Protein AF-A0A7X5Q7K9-F1 (afdb_monomer)

Structure (mmCIF, N/CA/C/O backbone):
data_AF-A0A7X5Q7K9-F1
#
_entry.id   AF-A0A7X5Q7K9-F1
#
loop_
_atom_site.group_PDB
_atom_site.id
_atom_site.type_symbol
_atom_site.label_atom_id
_atom_site.label_alt_id
_atom_site.label_comp_id
_atom_site.label_asym_id
_atom_site.label_entity_id
_atom_site.label_seq_id
_atom_site.pdbx_PDB_ins_code
_atom_site.Cartn_x
_atom_site.Cartn_y
_atom_site.Cartn_z
_atom_site.occupancy
_atom_site.B_iso_or_equiv
_atom_site.auth_seq_id
_atom_site.auth_comp_id
_atom_site.auth_asym_id
_atom_site.auth_atom_id
_atom_site.pdbx_PDB_model_num
ATOM 1 N N . MET A 1 1 ? 35.710 22.555 -27.789 1.00 25.80 1 MET A N 1
ATOM 2 C CA . MET A 1 1 ? 34.680 23.458 -28.350 1.00 25.80 1 MET A CA 1
ATOM 3 C C . MET A 1 1 ? 33.849 23.985 -27.198 1.00 25.80 1 MET A C 1
ATOM 5 O O . MET A 1 1 ? 33.603 23.224 -26.272 1.00 25.80 1 MET A O 1
ATOM 9 N N . ARG A 1 2 ? 33.522 25.283 -27.205 1.00 20.52 2 ARG A N 1
ATOM 10 C CA . ARG A 1 2 ? 32.805 25.956 -26.112 1.00 20.52 2 ARG A CA 1
ATOM 11 C C . ARG A 1 2 ? 31.387 25.389 -26.006 1.00 20.52 2 ARG A C 1
ATOM 13 O O . ARG A 1 2 ? 30.600 25.548 -26.930 1.00 20.52 2 ARG A O 1
ATOM 20 N N . SER A 1 3 ? 31.098 24.715 -24.901 1.00 22.34 3 SER A N 1
ATOM 21 C CA . SER A 1 3 ? 29.757 24.322 -24.478 1.00 22.34 3 SER A CA 1
ATOM 22 C C . SER A 1 3 ? 28.984 25.581 -24.085 1.00 22.34 3 SER A C 1
ATOM 24 O O . SER A 1 3 ? 29.291 26.198 -23.068 1.00 22.34 3 SER A O 1
ATOM 26 N N . GLY A 1 4 ? 28.039 26.004 -24.923 1.00 22.03 4 GLY A N 1
ATOM 27 C CA . GLY A 1 4 ? 27.075 27.045 -24.579 1.00 22.03 4 GLY A CA 1
ATOM 28 C C . GLY A 1 4 ? 25.860 26.403 -23.922 1.00 22.03 4 GLY A C 1
ATOM 29 O O . GLY A 1 4 ? 25.174 25.614 -24.565 1.00 22.03 4 GLY A O 1
ATOM 30 N N . VAL A 1 5 ? 25.622 26.712 -22.649 1.00 26.09 5 VAL A N 1
ATOM 31 C CA . VAL A 1 5 ? 24.365 26.408 -21.958 1.00 26.09 5 VAL A CA 1
ATOM 32 C C . VAL A 1 5 ? 23.411 27.557 -22.270 1.00 26.09 5 VAL A C 1
ATOM 34 O O . VAL A 1 5 ? 23.737 28.714 -22.007 1.00 26.09 5 VAL A O 1
ATOM 37 N N . LEU A 1 6 ? 22.267 27.252 -22.874 1.00 28.34 6 LEU A N 1
ATOM 38 C CA . LEU A 1 6 ? 21.189 28.214 -23.085 1.00 28.34 6 LEU A CA 1
ATOM 39 C C . LEU A 1 6 ? 20.244 28.078 -21.888 1.00 28.34 6 LEU A C 1
ATOM 41 O O . LEU A 1 6 ? 19.437 27.157 -21.830 1.00 28.34 6 LEU A O 1
ATOM 45 N N . ILE A 1 7 ? 20.430 28.945 -20.893 1.00 28.91 7 ILE A N 1
ATOM 46 C CA . ILE A 1 7 ? 19.565 29.034 -19.713 1.00 28.91 7 ILE A CA 1
ATOM 47 C C . ILE A 1 7 ? 18.373 29.906 -20.112 1.00 28.91 7 ILE A C 1
ATOM 49 O O . ILE A 1 7 ? 18.546 31.089 -20.404 1.00 28.91 7 ILE A O 1
ATOM 53 N N . LEU A 1 8 ? 17.177 29.323 -20.163 1.00 31.64 8 LEU A N 1
ATOM 54 C CA . LEU A 1 8 ? 15.926 30.068 -20.281 1.00 31.64 8 LEU A CA 1
ATOM 55 C C . LEU A 1 8 ? 15.214 29.979 -18.933 1.00 31.64 8 LEU A C 1
ATOM 57 O O . LEU A 1 8 ? 14.652 28.942 -18.596 1.00 31.64 8 LEU A O 1
ATOM 61 N N . GLU A 1 9 ? 15.267 31.058 -18.153 1.00 28.70 9 GLU A N 1
ATOM 62 C CA . GLU A 1 9 ? 14.490 31.169 -16.917 1.00 28.70 9 GLU A CA 1
ATOM 63 C C . GLU A 1 9 ? 12.982 31.192 -17.236 1.00 28.70 9 GLU A C 1
ATOM 65 O O . GLU A 1 9 ? 12.512 31.982 -18.061 1.00 28.70 9 GLU A O 1
ATOM 70 N N . GLU A 1 10 ? 12.205 30.351 -16.540 1.00 32.72 10 GLU A N 1
ATOM 71 C CA . GLU A 1 10 ? 10.737 30.220 -16.658 1.00 32.72 10 GLU A CA 1
ATOM 72 C C . GLU A 1 10 ? 9.987 31.556 -16.430 1.00 32.72 10 GLU A C 1
ATOM 74 O O . GLU A 1 10 ? 8.863 31.742 -16.907 1.00 32.72 10 GLU A O 1
ATOM 79 N N . SER A 1 11 ? 10.632 32.527 -15.769 1.00 32.31 11 SER A N 1
ATOM 80 C CA . SER A 1 11 ? 10.103 33.870 -15.492 1.00 32.31 11 SER A CA 1
ATOM 81 C C . SER A 1 11 ? 9.835 34.704 -16.756 1.00 32.31 11 SER A C 1
ATOM 83 O O . SER A 1 11 ? 9.013 35.622 -16.727 1.00 32.31 11 SER A O 1
ATOM 85 N N . VAL A 1 12 ? 10.477 34.376 -17.883 1.00 35.06 12 VAL A N 1
ATOM 86 C CA . VAL A 1 12 ? 10.373 35.147 -19.135 1.00 35.06 12 VAL A CA 1
ATOM 87 C C . VAL A 1 12 ? 9.159 34.726 -19.977 1.00 35.06 12 VAL A C 1
ATOM 89 O O . VAL A 1 12 ? 8.569 35.553 -20.675 1.00 35.06 12 VAL A O 1
ATOM 92 N N . ILE A 1 13 ? 8.730 33.463 -19.879 1.00 38.16 13 ILE A N 1
ATOM 93 C CA . ILE A 1 13 ? 7.643 32.902 -20.702 1.00 38.16 13 ILE A CA 1
ATOM 94 C C . ILE A 1 13 ? 6.271 33.150 -20.056 1.00 38.16 13 ILE A C 1
ATOM 96 O O . ILE A 1 13 ? 5.306 33.470 -20.750 1.00 38.16 13 ILE A O 1
ATOM 100 N N . GLN A 1 14 ? 6.174 33.089 -18.723 1.00 35.09 14 GLN A N 1
ATOM 101 C CA . GLN A 1 14 ? 4.894 33.225 -18.010 1.00 35.09 14 GLN A CA 1
ATOM 102 C C . GLN A 1 14 ? 4.360 34.667 -17.898 1.00 35.09 14 GLN A C 1
ATOM 104 O O . GLN A 1 14 ? 3.240 34.868 -17.426 1.00 35.09 14 GLN A O 1
ATOM 109 N N . HIS A 1 15 ? 5.113 35.684 -18.330 1.00 35.59 15 HIS A N 1
ATOM 110 C CA . HIS A 1 15 ? 4.711 37.097 -18.214 1.00 35.59 15 HIS A CA 1
ATOM 111 C C . HIS A 1 15 ? 4.511 37.828 -19.550 1.00 35.59 15 HIS A C 1
ATOM 113 O O . HIS A 1 15 ? 4.358 39.046 -19.559 1.00 35.59 15 HIS A O 1
ATOM 119 N N . GLY A 1 16 ? 4.448 37.108 -20.678 1.00 37.84 16 GLY A N 1
ATOM 120 C CA . GLY A 1 16 ? 4.094 37.707 -21.973 1.00 37.84 16 GLY A CA 1
ATOM 121 C C . GLY A 1 16 ? 5.090 38.760 -22.479 1.00 37.84 16 GLY A C 1
ATOM 122 O O . GLY A 1 16 ? 4.688 39.709 -23.145 1.00 37.84 16 GLY A O 1
ATOM 123 N N . LEU A 1 17 ? 6.380 38.617 -22.149 1.00 36.12 17 LEU A N 1
ATOM 124 C CA . LEU A 1 17 ? 7.429 39.596 -22.472 1.00 36.12 17 LEU A CA 1
ATOM 125 C C . LEU A 1 17 ? 8.209 39.306 -23.764 1.00 36.12 17 LEU A C 1
ATOM 127 O O . LEU A 1 17 ? 9.095 40.082 -24.116 1.00 36.12 17 LEU A O 1
ATOM 131 N N . LEU A 1 18 ? 7.891 38.235 -24.494 1.00 39.28 18 LEU A N 1
ATOM 132 C CA . LEU A 1 18 ? 8.508 37.964 -25.794 1.00 39.28 18 LEU A CA 1
ATOM 133 C C . LEU A 1 18 ? 7.525 38.296 -26.910 1.00 39.28 18 LEU A C 1
ATOM 135 O O . LEU A 1 18 ? 6.415 37.764 -26.958 1.00 39.28 18 LEU A O 1
ATOM 139 N N . SER A 1 19 ? 7.935 39.204 -27.798 1.00 45.97 19 SER A N 1
ATOM 140 C CA . SER A 1 19 ? 7.138 39.535 -28.973 1.00 45.97 19 SER A CA 1
ATOM 141 C C . SER A 1 19 ? 7.060 38.321 -29.912 1.00 45.97 19 SER A C 1
ATOM 143 O O . SER A 1 19 ? 7.962 37.475 -29.903 1.00 45.97 19 SER A O 1
ATOM 145 N N . PRO A 1 20 ? 6.012 38.215 -30.747 1.00 44.78 20 PRO A N 1
ATOM 146 C CA . PRO A 1 20 ? 5.908 37.161 -31.756 1.00 44.78 20 PRO A CA 1
ATOM 147 C C . PRO A 1 20 ? 7.150 37.063 -32.656 1.00 44.78 20 PRO A C 1
ATOM 149 O O . PRO A 1 20 ? 7.503 35.973 -33.100 1.00 44.78 20 PRO A O 1
ATOM 152 N N . GLU A 1 21 ? 7.849 38.178 -32.889 1.00 46.12 21 GLU A N 1
ATOM 153 C CA . GLU A 1 21 ? 9.116 38.201 -33.621 1.00 46.12 21 GLU A CA 1
ATOM 154 C C . GLU A 1 21 ? 10.259 37.506 -32.866 1.00 46.12 21 GLU A C 1
ATOM 156 O O . GLU A 1 21 ? 11.032 36.793 -33.495 1.00 46.12 21 GLU A O 1
ATOM 161 N N . ALA A 1 22 ? 10.345 37.634 -31.538 1.00 46.28 22 ALA A N 1
ATOM 162 C CA . ALA A 1 22 ? 11.382 36.982 -30.731 1.00 46.28 22 ALA A CA 1
ATOM 163 C C . ALA A 1 22 ? 11.172 35.461 -30.621 1.00 46.28 22 ALA A C 1
ATOM 165 O O . ALA A 1 22 ? 12.133 34.692 -30.624 1.00 46.28 22 ALA A O 1
ATOM 166 N N . VAL A 1 23 ? 9.911 35.015 -30.575 1.00 45.44 23 VAL A N 1
ATOM 167 C CA . VAL A 1 23 ? 9.565 33.584 -30.657 1.00 45.44 23 VAL A CA 1
ATOM 168 C C . VAL A 1 23 ? 9.957 33.032 -32.025 1.00 45.44 23 VAL A C 1
ATOM 170 O O . VAL A 1 23 ? 10.595 31.986 -32.108 1.00 45.44 23 VAL A O 1
ATOM 173 N N . LYS A 1 24 ? 9.661 33.779 -33.092 1.00 46.16 24 LYS A N 1
ATOM 174 C CA . LYS A 1 24 ? 10.018 33.397 -34.457 1.00 46.16 24 LYS A CA 1
ATOM 175 C C . LYS A 1 24 ? 11.533 33.385 -34.692 1.00 46.16 24 LYS A C 1
ATOM 177 O O . LYS A 1 24 ? 12.022 32.475 -35.345 1.00 46.16 24 LYS A O 1
ATOM 182 N N . GLU A 1 25 ? 12.290 34.322 -34.119 1.00 47.50 25 GLU A N 1
ATOM 183 C CA . GLU A 1 25 ? 13.761 34.308 -34.170 1.00 47.50 25 GLU A CA 1
ATOM 184 C C . GLU A 1 25 ? 14.363 33.111 -33.423 1.00 47.50 25 GLU A C 1
ATOM 186 O O . GLU A 1 25 ? 15.337 32.529 -33.898 1.00 47.50 25 GLU A O 1
ATOM 191 N N . LEU A 1 26 ? 13.782 32.703 -32.290 1.00 47.97 26 LEU A N 1
ATOM 192 C CA . LEU A 1 26 ? 14.202 31.503 -31.557 1.00 47.97 26 LEU A CA 1
ATOM 193 C C . LEU A 1 26 ? 13.870 30.215 -32.320 1.00 47.97 26 LEU A C 1
ATOM 195 O O . LEU A 1 26 ? 14.701 29.308 -32.375 1.00 47.97 26 LEU A O 1
ATOM 199 N N . GLU A 1 27 ? 12.691 30.144 -32.938 1.00 44.44 27 GLU A N 1
ATOM 200 C CA . GLU A 1 27 ? 12.295 29.029 -33.804 1.00 44.44 27 GLU A CA 1
ATOM 201 C C . GLU A 1 27 ? 13.186 28.944 -35.050 1.00 44.44 27 GLU A C 1
ATOM 203 O O . GLU A 1 27 ? 13.677 27.863 -35.378 1.00 44.44 27 GLU A O 1
ATOM 208 N N . ASP A 1 28 ? 13.472 30.074 -35.700 1.00 49.59 28 ASP A N 1
ATOM 209 C CA . ASP A 1 28 ? 14.356 30.149 -36.864 1.00 49.59 28 ASP A CA 1
ATOM 210 C C . ASP A 1 28 ? 15.814 29.832 -36.484 1.00 49.59 28 ASP A C 1
ATOM 212 O O . ASP A 1 28 ? 16.517 29.173 -37.250 1.00 49.59 28 ASP A O 1
ATOM 216 N N . PHE A 1 29 ? 16.272 30.210 -35.286 1.00 47.72 29 PHE A N 1
ATOM 217 C CA . PHE A 1 29 ? 17.597 29.854 -34.766 1.00 47.72 29 PHE A CA 1
ATOM 218 C C . PHE A 1 29 ? 17.711 28.359 -34.441 1.00 47.72 29 PHE A C 1
ATOM 220 O O . PHE A 1 29 ? 18.683 27.716 -34.839 1.00 47.72 29 PHE A O 1
ATOM 227 N N . ALA A 1 30 ? 16.704 27.772 -33.788 1.00 44.69 30 ALA A N 1
ATOM 228 C CA . ALA A 1 30 ? 16.652 26.335 -33.516 1.00 44.69 30 ALA A CA 1
ATOM 229 C C . ALA A 1 30 ? 16.581 25.515 -34.813 1.00 44.69 30 ALA A C 1
ATOM 231 O O . ALA A 1 30 ? 17.251 24.489 -34.945 1.00 44.69 30 ALA A O 1
ATOM 232 N N . LYS A 1 31 ? 15.821 26.002 -35.800 1.00 44.44 31 LYS A N 1
ATOM 233 C CA . LYS A 1 31 ? 15.713 25.396 -37.127 1.00 44.44 31 LYS A CA 1
ATOM 234 C C . LYS A 1 31 ? 17.019 25.504 -37.908 1.00 44.44 31 LYS A C 1
ATOM 236 O O . LYS A 1 31 ? 17.456 24.516 -38.481 1.00 44.44 31 LYS A O 1
ATOM 241 N N . LYS A 1 32 ? 17.710 26.643 -37.834 1.00 46.56 32 LYS A N 1
ATOM 242 C CA . LYS A 1 32 ? 19.032 26.832 -38.443 1.00 46.56 32 LYS A CA 1
ATOM 243 C C . LYS A 1 32 ? 20.100 25.928 -37.818 1.00 46.56 32 LYS A C 1
ATOM 245 O O . LYS A 1 32 ? 20.897 25.354 -38.547 1.00 46.56 32 LYS A O 1
ATOM 250 N N . ILE A 1 33 ? 20.070 25.722 -36.499 1.00 46.72 33 ILE A N 1
ATOM 251 C CA . ILE A 1 33 ? 20.931 24.735 -35.823 1.00 46.72 33 ILE A CA 1
ATOM 252 C C . ILE A 1 33 ? 20.576 23.305 -36.256 1.00 46.72 33 ILE A C 1
ATOM 254 O O . ILE A 1 33 ? 21.474 22.496 -36.461 1.00 46.72 33 ILE A O 1
ATOM 258 N N . SER A 1 34 ? 19.289 22.986 -36.416 1.00 39.88 34 SER A N 1
ATOM 259 C CA . SER A 1 34 ? 18.828 21.673 -36.889 1.00 39.88 34 SER A CA 1
ATOM 260 C C . SER A 1 34 ? 19.236 21.390 -38.341 1.00 39.88 34 SER A C 1
ATOM 262 O O . SER A 1 34 ? 19.626 20.265 -38.651 1.00 39.88 34 SER A O 1
ATOM 264 N N . ASP A 1 35 ? 19.165 22.398 -39.212 1.00 44.84 35 ASP A N 1
ATOM 265 C CA . ASP A 1 35 ? 19.492 22.297 -40.637 1.00 44.84 35 ASP A CA 1
ATOM 266 C C . ASP A 1 35 ? 21.015 22.306 -40.878 1.00 44.84 35 ASP A C 1
ATOM 268 O O . ASP A 1 35 ? 21.499 21.630 -41.780 1.00 44.84 35 ASP A O 1
ATOM 272 N N . GLU A 1 36 ? 21.804 23.002 -40.049 1.00 43.75 36 GLU A N 1
ATOM 273 C CA . GLU A 1 36 ? 23.278 22.959 -40.098 1.00 43.75 36 GLU A CA 1
ATOM 274 C C . GLU A 1 36 ? 23.863 21.695 -39.428 1.00 43.75 36 GLU A C 1
ATOM 276 O O . GLU A 1 36 ? 25.008 21.323 -39.689 1.00 43.75 36 GLU A O 1
ATOM 281 N N . ALA A 1 37 ? 23.086 20.997 -38.590 1.00 39.69 37 ALA A N 1
ATOM 282 C CA . ALA A 1 37 ? 23.498 19.773 -37.898 1.00 39.69 37 ALA A CA 1
ATOM 283 C C . ALA A 1 37 ? 23.146 18.471 -38.647 1.00 39.69 37 ALA A C 1
ATOM 285 O O . ALA A 1 37 ? 23.501 17.390 -38.172 1.00 39.69 37 ALA A O 1
ATOM 286 N N . SER A 1 38 ? 22.482 18.537 -39.809 1.00 35.94 38 SER A N 1
ATOM 287 C CA . SER A 1 38 ? 22.015 17.350 -40.545 1.00 35.94 38 SER A CA 1
ATOM 288 C C . SER A 1 38 ? 23.130 16.482 -41.151 1.00 35.94 38 SER A C 1
ATOM 290 O O . SER A 1 38 ? 22.871 15.321 -41.455 1.00 35.94 38 SER A O 1
ATOM 292 N N . ASP A 1 39 ? 24.357 17.005 -41.268 1.00 36.47 39 ASP A N 1
ATOM 293 C CA . ASP A 1 39 ? 25.535 16.283 -41.788 1.00 36.47 39 ASP A CA 1
ATOM 294 C C . ASP A 1 39 ? 26.526 15.833 -40.694 1.00 36.47 39 ASP A C 1
ATOM 296 O O . ASP A 1 39 ? 27.605 15.316 -40.992 1.00 36.47 39 ASP A O 1
ATOM 300 N N . ILE A 1 40 ? 26.179 15.986 -39.410 1.00 35.09 40 ILE A N 1
ATOM 301 C CA . ILE A 1 40 ? 26.999 15.486 -38.301 1.00 35.09 40 ILE A CA 1
ATOM 302 C C . ILE A 1 40 ? 26.373 14.194 -37.776 1.00 35.09 40 ILE A C 1
ATOM 304 O O . ILE A 1 40 ? 25.369 14.202 -37.063 1.00 35.09 40 ILE A O 1
ATOM 308 N N . GLU A 1 41 ? 27.013 13.069 -38.093 1.00 32.12 41 GLU A N 1
ATOM 309 C CA . GLU A 1 41 ? 26.834 11.770 -37.440 1.00 32.12 41 GLU A CA 1
ATOM 310 C C . GLU A 1 41 ? 27.177 11.916 -35.941 1.00 32.12 41 GLU A C 1
ATOM 312 O O . GLU A 1 41 ? 28.295 11.671 -35.496 1.00 32.12 41 GLU A O 1
ATOM 317 N N . GLY A 1 42 ? 26.248 12.471 -35.159 1.00 31.11 42 GLY A N 1
ATOM 318 C CA . GLY A 1 42 ? 26.535 12.889 -33.785 1.00 31.11 42 GLY A CA 1
ATOM 319 C C . GLY A 1 42 ? 25.700 14.042 -33.236 1.00 31.11 42 GLY A C 1
ATOM 320 O O . GLY A 1 42 ? 26.151 14.697 -32.295 1.00 31.11 42 GLY A O 1
ATOM 321 N N . VAL A 1 43 ? 24.498 14.312 -33.760 1.00 28.86 43 VAL A N 1
ATOM 322 C CA . VAL A 1 43 ? 23.570 15.248 -33.106 1.00 28.86 43 VAL A CA 1
ATOM 323 C C . VAL A 1 43 ? 23.124 14.655 -31.765 1.00 28.86 43 VAL A C 1
ATOM 325 O O . VAL A 1 43 ? 22.149 13.907 -31.677 1.00 28.86 43 VAL A O 1
ATOM 328 N N . LYS A 1 44 ? 23.856 14.994 -30.698 1.00 33.72 44 LYS A N 1
ATOM 329 C CA . LYS A 1 44 ? 23.378 14.903 -29.317 1.00 33.72 44 LYS A CA 1
ATOM 330 C C . LYS A 1 44 ? 22.127 15.771 -29.227 1.00 33.72 44 LYS A C 1
ATOM 332 O O . LYS A 1 44 ? 22.224 16.989 -29.109 1.00 33.72 44 LYS A O 1
ATOM 337 N N . ARG A 1 45 ? 20.950 15.152 -29.340 1.00 32.62 45 ARG A N 1
ATOM 338 C CA . ARG A 1 45 ? 19.686 15.808 -28.994 1.00 32.62 45 ARG A CA 1
ATOM 339 C C . ARG A 1 45 ? 19.828 16.327 -27.567 1.00 32.62 45 ARG A C 1
ATOM 341 O O . ARG A 1 45 ? 20.174 15.557 -26.675 1.00 32.62 45 ARG A O 1
ATOM 348 N N . PHE A 1 46 ? 19.642 17.631 -27.413 1.00 31.44 46 PHE A N 1
ATOM 349 C CA . PHE A 1 46 ? 19.832 18.355 -26.167 1.00 31.44 46 PHE A CA 1
ATOM 350 C C . PHE A 1 46 ? 19.091 17.668 -25.013 1.00 31.44 46 PHE A C 1
ATOM 352 O O . PHE A 1 46 ? 17.905 17.352 -25.120 1.00 31.44 46 PHE A O 1
ATOM 359 N N . GLU A 1 47 ? 19.811 17.433 -23.918 1.00 34.09 47 GLU A N 1
ATOM 360 C CA . GLU A 1 47 ? 19.235 17.093 -22.622 1.00 34.09 47 GLU A CA 1
ATOM 361 C C . GLU A 1 47 ? 18.484 18.324 -22.117 1.00 34.09 47 GLU A C 1
ATOM 363 O O . GLU A 1 47 ? 19.084 19.257 -21.590 1.00 34.09 47 GLU A O 1
ATOM 368 N N . VAL A 1 48 ? 17.167 18.353 -22.302 1.00 34.47 48 VAL A N 1
ATOM 369 C CA . VAL A 1 48 ? 16.329 19.269 -21.529 1.00 34.47 48 VAL A CA 1
ATOM 370 C C . VAL A 1 48 ? 16.126 18.606 -20.172 1.00 34.47 48 VAL A C 1
ATOM 372 O O . VAL A 1 48 ? 15.196 17.822 -19.977 1.00 34.47 48 VAL A O 1
ATOM 375 N N . ILE A 1 49 ? 17.060 18.857 -19.254 1.00 39.97 49 ILE A N 1
ATOM 376 C CA . ILE A 1 49 ? 16.819 18.643 -17.829 1.00 39.97 49 ILE A CA 1
ATOM 377 C C . ILE A 1 49 ? 15.835 19.743 -17.441 1.00 39.97 49 ILE A C 1
ATOM 379 O O . ILE A 1 49 ? 16.198 20.915 -17.382 1.00 39.97 49 ILE A O 1
ATOM 383 N N . HIS A 1 50 ? 14.562 19.388 -17.287 1.00 45.44 50 HIS A N 1
ATOM 384 C CA . HIS A 1 50 ? 13.599 20.319 -16.720 1.00 45.44 50 HIS A CA 1
ATOM 385 C C . HIS A 1 50 ? 13.954 20.508 -15.244 1.00 45.44 50 HIS A C 1
ATOM 387 O O . HIS A 1 50 ? 13.809 19.575 -14.456 1.00 45.44 50 HIS A O 1
ATOM 393 N N . GLU A 1 51 ? 14.421 21.703 -14.884 1.00 50.09 51 GLU A N 1
ATOM 394 C CA . GLU A 1 51 ? 14.579 22.154 -13.496 1.00 50.09 51 GLU A CA 1
ATOM 395 C C . GLU A 1 51 ? 13.195 22.451 -12.892 1.00 50.09 51 GLU A C 1
ATOM 397 O O . GLU A 1 51 ? 12.873 23.578 -12.531 1.00 50.09 51 GLU A O 1
ATOM 402 N N . ASP A 1 52 ? 12.327 21.438 -12.850 1.00 60.50 52 ASP A N 1
ATOM 403 C CA . ASP A 1 52 ? 11.086 21.515 -12.083 1.00 60.50 52 ASP A CA 1
ATOM 404 C C . ASP A 1 52 ? 11.423 21.282 -10.606 1.00 60.50 52 ASP A C 1
ATOM 406 O O . ASP A 1 52 ? 12.181 20.369 -10.271 1.00 60.50 52 ASP A O 1
ATOM 410 N N . GLU A 1 53 ? 10.848 22.090 -9.715 1.00 66.12 53 GLU A N 1
ATOM 411 C CA . GLU A 1 53 ? 11.018 21.953 -8.264 1.00 66.12 53 GLU A CA 1
ATOM 412 C C . GLU A 1 53 ? 10.629 20.562 -7.751 1.00 66.12 53 GLU A C 1
ATOM 414 O O . GLU A 1 53 ? 11.102 20.139 -6.701 1.00 66.12 53 GLU A O 1
ATOM 419 N N . MET A 1 54 ? 9.795 19.837 -8.498 1.00 69.94 54 MET A N 1
ATOM 420 C CA . MET A 1 54 ? 9.435 18.453 -8.225 1.00 69.94 54 MET A CA 1
ATOM 421 C C . MET A 1 54 ? 10.621 17.484 -8.286 1.00 69.94 54 MET A C 1
ATOM 423 O O . MET A 1 54 ? 10.548 16.431 -7.662 1.00 69.94 54 MET A O 1
ATOM 427 N N . TRP A 1 55 ? 11.690 17.814 -9.018 1.00 65.56 55 TRP A N 1
ATOM 428 C CA . TRP A 1 55 ? 12.906 16.998 -9.130 1.00 65.56 55 TRP A CA 1
ATOM 429 C C . TRP A 1 55 ? 14.015 17.412 -8.168 1.00 65.56 55 TRP A C 1
ATOM 431 O O . TRP A 1 55 ? 15.087 16.808 -8.185 1.00 65.56 55 TRP A O 1
ATOM 441 N N . ASP A 1 56 ? 13.771 18.432 -7.351 1.00 68.12 56 ASP A N 1
ATOM 442 C CA . ASP A 1 56 ? 14.672 18.813 -6.277 1.00 68.12 56 ASP A CA 1
ATOM 443 C C . ASP A 1 56 ? 14.489 17.827 -5.107 1.00 68.12 56 ASP A C 1
ATOM 445 O O . ASP A 1 56 ? 13.427 17.823 -4.473 1.00 68.12 56 ASP A O 1
ATOM 449 N N . PRO A 1 57 ? 15.491 16.979 -4.807 1.00 66.56 57 PRO A N 1
ATOM 450 C CA . PRO A 1 57 ? 15.404 16.005 -3.725 1.00 66.56 57 PRO A CA 1
ATOM 451 C C . PRO A 1 57 ? 15.382 16.662 -2.339 1.00 66.56 57 PRO A C 1
ATOM 453 O O . PRO A 1 57 ? 15.221 15.958 -1.355 1.00 66.56 57 PRO A O 1
ATOM 456 N N . GLU A 1 58 ? 15.543 17.982 -2.215 1.00 70.81 58 GLU A N 1
ATOM 457 C CA . GLU A 1 58 ? 15.348 18.701 -0.950 1.00 70.81 58 GLU A CA 1
ATOM 458 C C . GLU A 1 58 ? 13.921 19.256 -0.803 1.00 70.81 58 GLU A C 1
ATOM 460 O O . GLU A 1 58 ? 13.520 19.681 0.285 1.00 70.81 58 GLU A O 1
ATOM 465 N N . LYS A 1 59 ? 13.115 19.239 -1.874 1.00 75.75 59 LYS A N 1
ATOM 466 C CA . LYS A 1 59 ? 11.746 19.764 -1.864 1.00 75.75 59 LYS A CA 1
ATOM 467 C C . LYS A 1 59 ? 10.714 18.658 -1.660 1.00 75.75 59 LYS A C 1
ATOM 469 O O . LYS A 1 59 ? 10.823 17.530 -2.140 1.00 75.75 59 LYS A O 1
ATOM 474 N N . VAL A 1 60 ? 9.658 19.018 -0.934 1.00 80.81 60 VAL A N 1
ATOM 475 C CA . VAL A 1 60 ? 8.453 18.200 -0.766 1.00 80.81 60 VAL A CA 1
ATOM 476 C C . VAL A 1 60 ? 7.271 19.011 -1.266 1.00 80.81 60 VAL A C 1
ATOM 478 O O . VAL A 1 60 ? 6.913 20.035 -0.678 1.00 80.81 60 VAL A O 1
ATOM 481 N N . ILE A 1 61 ? 6.641 18.546 -2.339 1.00 83.62 61 ILE A N 1
ATOM 482 C CA . ILE A 1 61 ? 5.417 19.152 -2.861 1.00 83.62 61 ILE A CA 1
ATOM 483 C C . ILE A 1 61 ? 4.259 18.671 -1.998 1.00 83.62 61 ILE A C 1
ATOM 485 O O . ILE A 1 61 ? 4.093 17.470 -1.812 1.00 83.62 61 ILE A O 1
ATOM 489 N N . LYS A 1 62 ? 3.457 19.603 -1.474 1.00 86.25 62 LYS A N 1
ATOM 490 C CA . LYS A 1 62 ? 2.291 19.312 -0.630 1.00 86.25 62 LYS A CA 1
ATOM 491 C C . LYS A 1 62 ? 1.024 19.890 -1.247 1.00 86.25 62 LYS A C 1
ATOM 493 O O . LYS A 1 62 ? 0.997 21.060 -1.627 1.00 86.25 62 LYS A O 1
ATOM 498 N N . ARG A 1 63 ? -0.034 19.084 -1.301 1.00 86.44 63 ARG A N 1
ATOM 499 C CA . ARG A 1 63 ? -1.336 19.452 -1.859 1.00 86.44 63 ARG A CA 1
ATOM 500 C C . ARG A 1 63 ? -2.455 19.161 -0.858 1.00 86.44 63 ARG A C 1
ATOM 502 O O . ARG A 1 63 ? -2.766 17.989 -0.638 1.00 86.44 63 ARG A O 1
ATOM 509 N N . PRO A 1 64 ? -3.009 20.200 -0.206 1.00 86.38 64 PRO A N 1
ATOM 510 C CA . PRO A 1 64 ? -4.121 20.036 0.717 1.00 86.38 64 PRO A CA 1
ATOM 511 C C . PRO A 1 64 ? -5.426 19.787 -0.045 1.00 86.38 64 PRO A C 1
ATOM 513 O O . PRO A 1 64 ? -5.642 20.376 -1.100 1.00 86.38 64 PRO A O 1
ATOM 516 N N . MET A 1 65 ? -6.285 18.949 0.524 1.00 89.56 65 MET A N 1
ATOM 517 C CA . MET A 1 65 ? -7.574 18.519 -0.018 1.00 89.56 65 MET A CA 1
ATOM 518 C C . MET A 1 65 ? -8.564 18.367 1.135 1.00 89.56 65 MET A C 1
ATOM 520 O O . MET A 1 65 ? -8.170 17.973 2.235 1.00 89.56 65 MET A O 1
ATOM 524 N N . ALA A 1 66 ? -9.838 18.662 0.898 1.00 87.88 66 ALA A N 1
ATOM 525 C CA . ALA A 1 66 ? -10.882 18.536 1.909 1.00 87.88 66 ALA A CA 1
ATOM 526 C C . ALA A 1 66 ? -11.877 17.438 1.528 1.00 87.88 66 ALA A C 1
ATOM 528 O O . ALA A 1 66 ? -12.332 17.388 0.389 1.00 87.88 66 ALA A O 1
ATOM 529 N N . PHE A 1 67 ? -12.234 16.606 2.503 1.00 87.06 67 PHE A N 1
ATOM 530 C CA . PHE A 1 67 ? -13.164 15.488 2.340 1.00 87.06 67 PHE A CA 1
ATOM 531 C C . PHE A 1 67 ? -14.209 15.506 3.452 1.00 87.0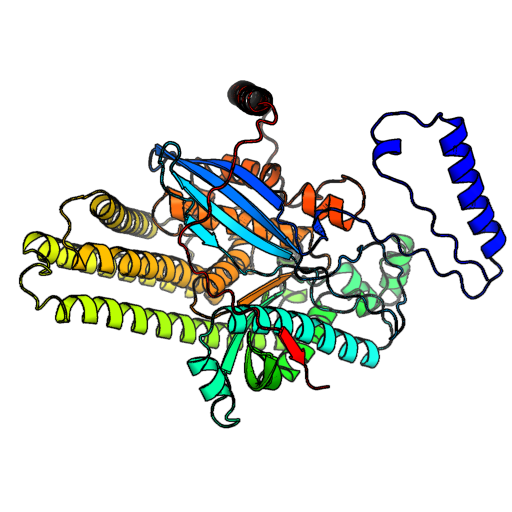6 67 PHE A C 1
ATOM 533 O O . PHE A 1 67 ? -13.955 16.049 4.532 1.00 87.06 67 PHE A O 1
ATOM 540 N N . THR A 1 68 ? -15.395 14.957 3.205 1.00 88.00 68 THR A N 1
ATOM 541 C CA . THR A 1 68 ? -16.447 14.822 4.222 1.00 88.00 68 THR A CA 1
ATOM 542 C C . THR A 1 68 ? -17.230 13.547 3.980 1.00 88.00 68 THR A C 1
ATOM 544 O O . THR A 1 68 ? -17.792 13.378 2.911 1.00 88.00 68 THR A O 1
ATOM 547 N N . SER A 1 69 ? -17.291 12.673 4.982 1.00 87.38 69 SER A N 1
ATOM 548 C CA . SER A 1 69 ? -18.097 11.454 4.897 1.00 87.38 69 SER A CA 1
ATOM 549 C C . SER A 1 69 ? -19.546 11.749 5.274 1.00 87.38 69 SER A C 1
ATOM 551 O O . SER A 1 69 ? -19.826 12.264 6.357 1.00 87.38 69 SER A O 1
ATOM 553 N N . THR A 1 70 ? -20.486 11.388 4.407 1.00 85.69 70 THR A N 1
ATOM 554 C CA . THR A 1 70 ? -21.929 11.361 4.695 1.00 85.69 70 THR A CA 1
ATOM 555 C C . THR A 1 70 ? -22.287 10.289 5.715 1.00 85.69 70 THR A C 1
ATOM 557 O O . THR A 1 70 ? -23.229 10.474 6.486 1.00 85.69 70 THR A O 1
ATOM 560 N N . GLN A 1 71 ? -21.518 9.195 5.770 1.00 84.06 71 GLN A N 1
ATOM 561 C CA . GLN A 1 71 ? -21.743 8.093 6.703 1.00 84.06 71 GLN A CA 1
ATOM 562 C C . GLN A 1 71 ? -21.472 8.518 8.150 1.00 84.06 71 GLN A C 1
ATOM 564 O O . GLN A 1 71 ? -22.261 8.208 9.045 1.00 84.06 71 GLN A O 1
ATOM 569 N N . THR A 1 72 ? -20.369 9.229 8.396 1.00 84.56 72 THR A N 1
ATOM 570 C CA . THR A 1 72 ? -19.961 9.626 9.755 1.00 84.56 72 THR A CA 1
ATOM 571 C C . THR A 1 72 ? -20.243 11.093 10.073 1.00 84.56 72 THR A C 1
ATOM 573 O O . THR A 1 72 ? -20.275 11.474 11.245 1.00 84.56 72 THR A O 1
ATOM 576 N N . GLY A 1 73 ? -20.464 11.925 9.052 1.00 85.00 73 GLY A N 1
ATOM 577 C CA . GLY A 1 73 ? -20.545 13.381 9.168 1.00 85.00 73 GLY A CA 1
ATOM 578 C C . GLY A 1 73 ? -19.199 14.047 9.473 1.00 85.00 73 GLY A C 1
ATOM 579 O O . GLY A 1 73 ? -19.167 15.244 9.763 1.00 85.00 73 GLY A O 1
ATOM 580 N N . GLU A 1 74 ? -18.094 13.294 9.467 1.00 84.69 74 GLU A N 1
ATOM 581 C CA . GLU A 1 74 ? -16.766 13.819 9.770 1.00 84.69 74 GLU A CA 1
ATOM 582 C C . GLU A 1 74 ? -16.141 14.467 8.529 1.00 84.69 74 GLU A C 1
ATOM 584 O O . GLU A 1 74 ? -16.160 13.909 7.432 1.00 84.69 74 GLU A O 1
ATOM 589 N N . SER A 1 75 ? -15.560 15.653 8.718 1.00 87.81 75 SER A N 1
ATOM 590 C CA . SER A 1 75 ? -14.776 16.350 7.697 1.00 87.81 75 SER A CA 1
ATOM 591 C C . SER A 1 75 ? -13.293 16.248 8.018 1.00 87.81 75 SER A C 1
ATOM 593 O O . SER A 1 75 ? -12.887 16.431 9.169 1.00 87.81 75 SER A O 1
ATOM 595 N N . ALA A 1 76 ? -12.468 16.033 7.000 1.00 86.50 76 ALA A N 1
ATOM 596 C CA . ALA A 1 76 ? -11.024 15.936 7.144 1.00 86.50 76 ALA A CA 1
ATOM 597 C C . ALA A 1 76 ? -10.282 16.812 6.132 1.00 86.50 76 ALA A C 1
ATOM 599 O O . ALA A 1 76 ? -10.743 17.038 5.013 1.00 86.50 76 ALA A O 1
ATOM 600 N N . LEU A 1 77 ? -9.108 17.292 6.540 1.00 88.81 77 LEU A N 1
ATOM 601 C CA . LEU A 1 77 ? -8.123 17.905 5.658 1.00 88.81 77 LEU A CA 1
ATOM 602 C C . LEU A 1 77 ? -7.003 16.892 5.425 1.00 88.81 77 LEU A C 1
ATOM 604 O O . LEU A 1 77 ? -6.229 16.602 6.340 1.00 88.81 77 LEU A O 1
ATOM 608 N N . ALA A 1 78 ? -6.913 16.378 4.204 1.00 88.44 78 ALA A N 1
ATOM 609 C CA . ALA A 1 78 ? -5.811 15.532 3.779 1.00 88.44 78 ALA A CA 1
ATOM 610 C C . ALA A 1 78 ? -4.744 16.356 3.054 1.00 88.44 78 ALA A C 1
ATOM 612 O O . ALA A 1 78 ? -5.025 17.396 2.462 1.00 88.44 78 ALA A O 1
ATOM 613 N N . VAL A 1 79 ? -3.503 15.891 3.087 1.00 89.00 79 VAL A N 1
ATOM 614 C CA . VAL A 1 79 ? -2.356 16.494 2.414 1.00 89.00 79 VAL A CA 1
ATOM 615 C C . VAL A 1 79 ? -1.636 15.393 1.652 1.00 89.00 79 VAL A C 1
ATOM 617 O O . VAL A 1 79 ? -0.978 14.542 2.247 1.00 89.00 79 VAL A O 1
ATOM 620 N N . SER A 1 80 ? -1.762 15.426 0.326 1.00 89.31 80 SER A N 1
ATOM 621 C CA . SER A 1 80 ? -0.961 14.594 -0.574 1.00 89.31 80 SER A CA 1
ATOM 622 C C . SER A 1 80 ? 0.445 15.172 -0.654 1.00 89.31 80 SER A C 1
ATOM 624 O O . SER A 1 80 ? 0.605 16.391 -0.781 1.00 89.31 80 SER A O 1
ATOM 626 N N . SER A 1 81 ? 1.460 14.315 -0.579 1.00 87.62 81 SER A N 1
ATOM 627 C CA . SER A 1 81 ? 2.855 14.716 -0.722 1.00 87.62 81 SER A CA 1
ATOM 628 C C . SER A 1 81 ? 3.580 13.942 -1.819 1.00 87.62 81 SER A C 1
ATOM 630 O O . SER A 1 81 ? 3.303 12.763 -2.073 1.00 87.62 81 SER A O 1
ATOM 632 N N . PHE A 1 82 ? 4.527 14.629 -2.459 1.00 82.62 82 PHE A N 1
ATOM 633 C CA . PHE A 1 82 ? 5.495 14.040 -3.376 1.00 82.62 82 PHE A CA 1
ATOM 634 C C . PHE A 1 82 ? 6.898 14.520 -3.044 1.00 82.62 82 PHE A C 1
ATOM 636 O O . PHE A 1 82 ? 7.115 15.711 -2.803 1.00 82.62 82 PHE A O 1
ATOM 643 N N . HIS A 1 83 ? 7.835 13.586 -3.075 1.00 80.75 83 HIS A N 1
ATOM 644 C CA . HIS A 1 83 ? 9.244 13.835 -2.835 1.00 80.75 83 HIS A CA 1
ATOM 645 C C . HIS A 1 83 ? 10.073 13.069 -3.863 1.00 80.75 83 HIS A C 1
ATOM 647 O O . HIS A 1 83 ? 9.832 11.882 -4.081 1.00 80.75 83 HIS A O 1
ATOM 653 N N . ALA A 1 84 ? 11.009 13.733 -4.535 1.00 72.62 84 ALA A N 1
ATOM 654 C CA . ALA A 1 84 ? 11.896 13.052 -5.468 1.00 72.62 84 ALA A CA 1
ATOM 655 C C . ALA A 1 84 ? 12.930 12.219 -4.704 1.00 72.62 84 ALA A C 1
ATOM 657 O O . ALA A 1 84 ? 13.659 12.739 -3.869 1.00 72.62 84 ALA A O 1
ATOM 658 N N . ALA A 1 85 ? 13.043 10.938 -5.049 1.00 62.28 85 ALA A N 1
ATOM 659 C CA . ALA A 1 85 ? 14.051 10.033 -4.493 1.00 62.28 85 ALA A CA 1
ATOM 660 C C . ALA A 1 85 ? 15.300 9.919 -5.400 1.00 62.28 85 ALA A C 1
ATOM 662 O O . ALA A 1 85 ? 16.044 8.941 -5.340 1.00 62.28 85 ALA A O 1
ATOM 663 N N . GLY A 1 86 ? 15.531 10.909 -6.273 1.00 57.09 86 GLY A N 1
ATOM 664 C CA . GLY A 1 86 ? 16.667 10.957 -7.195 1.00 57.09 86 GLY A CA 1
ATOM 665 C C . GLY A 1 86 ? 16.537 12.050 -8.266 1.00 57.09 86 GLY A C 1
ATOM 666 O O . GLY A 1 86 ? 15.494 12.699 -8.356 1.00 57.09 86 GLY A O 1
ATOM 667 N N . PRO A 1 87 ? 17.583 12.269 -9.087 1.00 47.69 87 PRO A N 1
ATOM 668 C CA . PRO A 1 87 ? 17.567 13.289 -10.132 1.00 47.69 87 PRO A CA 1
ATOM 669 C C . PRO A 1 87 ? 16.529 12.966 -11.215 1.00 47.69 87 PRO A C 1
ATOM 671 O O . PRO A 1 87 ? 16.439 11.833 -11.688 1.00 47.69 87 PRO A O 1
ATOM 674 N N . GLY A 1 88 ? 15.767 13.981 -11.625 1.00 49.81 88 GLY A N 1
ATOM 675 C CA . GLY A 1 88 ? 14.724 13.846 -12.638 1.00 49.81 88 GLY A CA 1
ATOM 676 C C . GLY A 1 88 ? 15.239 13.559 -14.044 1.00 49.81 88 GLY A C 1
ATOM 677 O O . GLY A 1 88 ? 16.222 14.139 -14.502 1.00 49.81 88 GLY A O 1
ATOM 678 N N . SER A 1 89 ? 14.525 12.702 -14.771 1.00 45.72 89 SER A N 1
ATOM 679 C CA . SER A 1 89 ? 14.732 12.438 -16.196 1.00 45.72 89 SER A CA 1
ATOM 680 C C . SER A 1 89 ? 13.422 12.634 -16.972 1.00 45.72 89 SER A C 1
ATOM 682 O O . SER A 1 89 ? 12.351 12.199 -16.565 1.00 45.72 89 SER A O 1
ATOM 684 N N . SER A 1 90 ? 13.439 13.317 -18.114 1.00 41.56 90 SER A N 1
ATOM 685 C CA . SER A 1 90 ? 12.214 13.481 -18.911 1.00 41.56 90 SER A CA 1
ATOM 686 C C . SER A 1 90 ? 11.888 12.206 -19.701 1.00 41.56 90 SER A C 1
ATOM 688 O O . SER A 1 90 ? 12.764 11.576 -20.294 1.00 41.56 90 SER A O 1
ATOM 690 N N . SER A 1 91 ? 10.602 11.860 -19.829 1.00 39.41 91 SER A N 1
ATOM 691 C CA . SER A 1 91 ? 10.163 10.806 -20.764 1.00 39.41 91 SER A CA 1
ATOM 692 C C . SER A 1 91 ? 10.371 11.178 -22.243 1.00 39.41 91 SER A C 1
ATOM 694 O O . SER A 1 91 ? 10.112 10.359 -23.119 1.00 39.41 91 SER A O 1
ATOM 696 N N . MET A 1 92 ? 10.778 12.421 -22.531 1.00 35.94 92 MET A N 1
ATOM 697 C CA . MET A 1 92 ? 11.085 12.930 -23.876 1.00 35.94 92 MET A CA 1
ATOM 698 C C . MET A 1 92 ? 12.539 12.662 -24.313 1.00 35.94 92 MET A C 1
ATOM 700 O O . MET A 1 92 ? 12.932 13.056 -25.412 1.00 35.94 92 MET A O 1
ATOM 704 N N . ILE A 1 93 ? 13.348 12.000 -23.478 1.00 40.03 93 ILE A N 1
ATOM 705 C CA . ILE A 1 93 ? 14.747 11.673 -23.794 1.00 40.03 93 ILE A CA 1
ATOM 706 C C . ILE A 1 93 ? 14.809 10.699 -24.998 1.00 40.03 93 ILE A C 1
ATOM 708 O O . ILE A 1 93 ? 13.967 9.804 -25.099 1.00 40.03 93 ILE A O 1
ATOM 712 N N . PRO A 1 94 ? 15.773 10.845 -25.933 1.00 37.44 94 PRO A N 1
ATOM 713 C CA . PRO A 1 94 ? 15.747 10.167 -27.231 1.00 37.44 94 PRO A CA 1
ATOM 714 C C . PRO A 1 94 ? 15.741 8.633 -27.169 1.00 37.44 94 PRO A C 1
ATOM 716 O O . PRO A 1 94 ? 16.447 8.024 -26.367 1.00 37.44 94 PRO A O 1
ATOM 719 N N . ARG A 1 95 ? 15.018 8.027 -28.122 1.00 37.81 95 ARG A N 1
ATOM 720 C CA . ARG A 1 95 ? 15.056 6.590 -28.440 1.00 37.81 95 ARG A CA 1
ATOM 721 C C . ARG A 1 95 ? 16.432 6.215 -29.025 1.00 37.81 95 ARG A C 1
ATOM 723 O O . ARG A 1 95 ? 16.901 6.917 -29.921 1.00 37.81 95 ARG A O 1
ATOM 730 N N . ASN A 1 96 ? 17.011 5.089 -28.590 1.00 38.84 96 ASN A N 1
ATOM 731 C CA . ASN A 1 96 ? 18.399 4.609 -28.800 1.00 38.84 96 ASN A CA 1
ATOM 732 C C . ASN A 1 96 ? 19.429 5.190 -27.811 1.00 38.84 96 ASN A C 1
ATOM 734 O O . ASN A 1 96 ? 20.303 5.979 -28.177 1.00 38.84 96 ASN A O 1
ATOM 738 N N . ARG A 1 97 ? 19.338 4.769 -26.549 1.00 51.09 97 ARG A N 1
ATOM 739 C CA . ARG A 1 97 ? 20.321 5.094 -25.509 1.00 51.09 97 ARG A CA 1
ATOM 740 C C . ARG A 1 97 ? 21.533 4.168 -25.621 1.00 51.09 97 ARG A C 1
ATOM 742 O O . ARG A 1 97 ? 21.401 3.010 -25.996 1.00 51.09 97 ARG A O 1
ATOM 749 N N . THR A 1 98 ? 22.717 4.686 -25.302 1.00 43.56 98 THR A N 1
ATOM 750 C CA . THR A 1 98 ? 23.940 3.873 -25.167 1.00 43.56 98 THR A CA 1
ATOM 751 C C . THR A 1 98 ? 24.182 3.529 -23.697 1.00 43.56 98 THR A C 1
ATOM 753 O O . THR A 1 98 ? 23.716 4.250 -22.813 1.00 43.56 98 THR A O 1
ATOM 756 N N . ARG A 1 99 ? 24.985 2.492 -23.419 1.00 44.50 99 ARG A N 1
ATOM 757 C CA . ARG A 1 99 ? 25.401 2.060 -22.065 1.00 44.50 99 ARG A CA 1
ATOM 758 C C . ARG A 1 99 ? 25.878 3.195 -21.136 1.00 44.50 99 ARG A C 1
ATOM 760 O O . ARG A 1 99 ? 25.748 3.092 -19.922 1.00 44.50 99 ARG A O 1
ATOM 767 N N . LYS A 1 100 ? 26.414 4.294 -21.684 1.00 40.09 100 LYS A N 1
ATOM 768 C CA . LYS A 1 100 ? 26.906 5.458 -20.915 1.00 40.09 100 LYS A CA 1
ATOM 769 C C . LYS A 1 100 ? 25.819 6.466 -20.504 1.00 40.09 100 LYS A C 1
ATOM 771 O O . LYS A 1 100 ? 26.127 7.380 -19.751 1.00 40.09 100 LYS A O 1
ATOM 776 N N . THR A 1 101 ? 24.590 6.324 -21.000 1.00 43.94 101 THR A N 1
ATOM 777 C CA . THR A 1 101 ? 23.496 7.313 -20.882 1.00 43.94 101 THR A CA 1
ATOM 778 C C . THR A 1 101 ? 22.203 6.730 -20.299 1.00 43.94 101 THR A C 1
ATOM 780 O O . THR A 1 101 ? 21.141 7.323 -20.463 1.00 43.94 101 THR A O 1
ATOM 783 N N . ALA A 1 102 ? 22.249 5.556 -19.660 1.00 44.81 102 ALA A N 1
ATOM 784 C CA . ALA A 1 102 ? 21.109 5.061 -18.890 1.00 44.81 102 ALA A CA 1
ATOM 785 C C . ALA A 1 102 ? 20.922 5.979 -17.667 1.00 44.81 102 ALA A C 1
ATOM 787 O O . ALA A 1 102 ? 21.720 5.937 -16.728 1.00 44.81 102 ALA A O 1
ATOM 788 N N . TYR A 1 103 ? 19.936 6.876 -17.733 1.00 50.78 103 TYR A N 1
ATOM 789 C CA . TYR A 1 103 ? 19.630 7.815 -16.652 1.00 50.78 103 TYR A CA 1
ATOM 790 C C . TYR A 1 103 ? 18.960 7.109 -15.472 1.00 50.78 103 TYR A C 1
ATOM 792 O O . TYR A 1 103 ? 18.340 6.057 -15.634 1.00 50.78 103 TYR A O 1
ATOM 800 N N . ALA A 1 104 ? 19.092 7.720 -14.290 1.00 51.06 104 ALA A N 1
ATOM 801 C CA . ALA A 1 104 ? 18.390 7.316 -13.080 1.00 51.06 104 ALA A CA 1
ATOM 802 C C . ALA A 1 104 ? 16.877 7.290 -13.331 1.00 51.06 104 ALA A C 1
ATOM 804 O O . ALA A 1 104 ? 16.336 8.167 -14.010 1.00 51.06 104 ALA A O 1
ATOM 805 N N . ALA A 1 105 ? 16.196 6.270 -12.813 1.00 52.91 105 ALA A N 1
ATOM 806 C CA . ALA A 1 105 ? 14.749 6.220 -12.917 1.00 52.91 105 ALA A CA 1
ATOM 807 C C . ALA A 1 105 ? 14.108 7.355 -12.100 1.00 52.91 105 ALA A C 1
ATOM 809 O O . ALA A 1 105 ? 14.591 7.761 -11.046 1.00 52.91 105 ALA A O 1
ATOM 810 N N . ASN A 1 106 ? 12.996 7.867 -12.622 1.00 62.38 106 ASN A N 1
ATOM 811 C CA . ASN A 1 106 ? 12.190 8.902 -11.988 1.00 62.38 106 ASN A CA 1
ATOM 812 C C . ASN A 1 106 ? 11.460 8.342 -10.772 1.00 62.38 106 ASN A C 1
ATOM 814 O O . ASN A 1 106 ? 10.330 7.860 -10.902 1.00 62.38 106 ASN A O 1
ATOM 818 N N . PHE A 1 107 ? 12.101 8.378 -9.613 1.00 70.12 107 PHE A N 1
ATOM 819 C CA . PHE A 1 107 ? 11.504 7.908 -8.376 1.00 70.12 107 PHE A CA 1
ATOM 820 C C . PHE A 1 107 ? 10.836 9.058 -7.638 1.00 70.12 107 PHE A C 1
ATOM 822 O O . PHE A 1 107 ? 11.475 10.059 -7.320 1.00 70.12 107 PHE A O 1
ATOM 829 N N . PHE A 1 108 ? 9.557 8.879 -7.332 1.00 75.25 108 PHE A N 1
ATOM 830 C CA . PHE A 1 108 ? 8.855 9.701 -6.363 1.00 75.25 108 PHE A CA 1
ATOM 831 C C . PHE A 1 108 ? 8.479 8.843 -5.174 1.00 75.25 108 PHE A C 1
ATOM 833 O O . PHE A 1 108 ? 7.907 7.770 -5.337 1.00 75.25 108 PHE A O 1
ATOM 840 N N . GLU A 1 109 ? 8.729 9.335 -3.979 1.00 82.50 109 GLU A N 1
ATOM 841 C CA . GLU A 1 109 ? 7.968 8.912 -2.822 1.00 82.50 109 GLU A CA 1
ATOM 842 C C . GLU A 1 109 ? 6.655 9.670 -2.809 1.00 82.50 109 GLU A C 1
ATOM 844 O O . GLU A 1 109 ? 6.603 10.879 -3.061 1.00 82.50 109 GLU A O 1
ATOM 849 N N . THR A 1 110 ? 5.581 8.943 -2.542 1.00 87.31 110 THR A N 1
ATOM 850 C CA . THR A 1 110 ? 4.272 9.536 -2.368 1.00 87.31 110 THR A CA 1
ATOM 851 C C . THR A 1 110 ? 3.737 9.247 -0.980 1.00 87.31 110 THR A C 1
ATOM 853 O O . THR A 1 110 ? 3.920 8.153 -0.446 1.00 87.31 110 THR A O 1
ATOM 856 N N . GLY A 1 111 ? 3.097 10.255 -0.395 1.00 89.44 111 GLY A N 1
ATOM 857 C CA . GLY A 1 111 ? 2.540 10.172 0.941 1.00 89.44 111 GLY A CA 1
ATOM 858 C C . GLY A 1 111 ? 1.161 10.799 1.044 1.00 89.44 111 GLY A C 1
ATOM 859 O O . GLY A 1 111 ? 0.692 11.517 0.150 1.00 89.44 111 GLY A O 1
ATOM 860 N N . LEU A 1 112 ? 0.512 10.492 2.160 1.00 91.12 112 LEU A N 1
ATOM 861 C CA . LEU A 1 112 ? -0.769 11.046 2.560 1.00 91.12 112 LEU A CA 1
ATOM 862 C C . LEU A 1 112 ? -0.767 11.241 4.072 1.00 91.12 112 LEU A C 1
ATOM 864 O O . LEU A 1 112 ? -0.621 10.282 4.830 1.00 91.12 112 LEU A O 1
ATOM 868 N N . ALA A 1 113 ? -0.978 12.480 4.499 1.00 91.06 113 ALA A N 1
ATOM 869 C CA . ALA A 1 113 ? -1.271 12.802 5.888 1.00 91.06 113 ALA A CA 1
ATOM 870 C C . ALA A 1 113 ? -2.678 13.389 5.995 1.00 91.06 113 ALA A C 1
ATOM 872 O O . ALA A 1 113 ? -3.110 14.104 5.094 1.00 91.06 113 ALA A O 1
ATOM 873 N N . ILE A 1 114 ? -3.397 13.112 7.076 1.00 89.31 114 ILE A N 1
ATOM 874 C CA . ILE A 1 114 ? -4.777 13.559 7.261 1.00 89.31 114 ILE A CA 1
ATOM 875 C C . ILE A 1 114 ? -5.012 14.041 8.688 1.00 89.31 114 ILE A C 1
ATOM 877 O O . ILE A 1 114 ? -4.403 13.550 9.633 1.00 89.31 114 ILE A O 1
ATOM 881 N N . LYS A 1 115 ? -5.922 14.994 8.863 1.00 87.75 115 LYS A N 1
ATOM 882 C CA . LYS A 1 115 ? -6.475 15.333 10.177 1.00 87.75 115 LYS A CA 1
ATOM 883 C C . LYS A 1 115 ? -7.942 15.690 10.086 1.00 87.75 115 LYS A C 1
ATOM 885 O O . LYS A 1 115 ? -8.398 16.198 9.061 1.00 87.75 115 LYS A O 1
ATOM 890 N N . VAL A 1 116 ? -8.659 15.506 11.187 1.00 82.50 116 VAL A N 1
ATOM 891 C CA . VAL A 1 116 ? -10.037 15.982 11.318 1.00 82.50 116 VAL A CA 1
ATOM 892 C C . VAL A 1 116 ? -10.056 17.512 11.265 1.00 82.50 116 VAL A C 1
ATOM 894 O O . VAL A 1 116 ? -9.239 18.197 11.890 1.00 82.50 116 VAL A O 1
ATOM 897 N N . ALA A 1 117 ? -10.991 18.069 10.501 1.00 77.06 117 ALA A N 1
ATOM 898 C CA . ALA A 1 117 ? -11.147 19.508 10.366 1.00 77.06 117 ALA A CA 1
ATOM 899 C C . ALA A 1 117 ? -11.506 20.144 11.721 1.00 77.06 117 ALA A C 1
ATOM 901 O O . ALA A 1 117 ? -12.394 19.683 12.434 1.00 77.06 117 ALA A O 1
ATOM 902 N N . GLY A 1 118 ? -10.814 21.230 12.075 1.00 66.44 118 GLY A N 1
ATOM 903 C CA . GLY A 1 118 ? -11.055 21.963 13.321 1.00 66.44 118 GLY A CA 1
ATOM 904 C C . GLY A 1 118 ? -10.402 21.369 14.574 1.00 66.44 118 GLY A C 1
ATOM 905 O O . GLY A 1 118 ? -10.537 21.966 15.639 1.00 66.44 118 GLY A O 1
ATOM 906 N N . GLN A 1 119 ? -9.672 20.254 14.467 1.00 74.12 119 GLN A N 1
ATOM 907 C CA . GLN A 1 119 ? -8.828 19.755 15.556 1.00 74.12 119 GLN A CA 1
ATOM 908 C C . GLN A 1 119 ? -7.429 20.388 15.513 1.00 74.12 119 GLN A C 1
ATOM 910 O O . GLN A 1 119 ? -6.875 20.647 14.439 1.00 74.12 119 GLN A O 1
ATOM 915 N N . GLU A 1 120 ? -6.866 20.646 16.698 1.00 69.44 120 GLU A N 1
ATOM 916 C CA . GLU A 1 120 ? -5.499 21.168 16.863 1.00 69.44 120 GLU A CA 1
ATOM 917 C C . GLU A 1 120 ? -4.421 20.084 16.709 1.00 69.44 120 GLU A C 1
ATOM 919 O O . GLU A 1 120 ? -3.240 20.412 16.649 1.00 69.44 120 GLU A O 1
ATOM 924 N N . GLU A 1 121 ? -4.813 18.810 16.625 1.00 75.06 121 GLU A N 1
ATOM 925 C CA . GLU A 1 121 ? -3.884 17.690 16.474 1.00 75.06 121 GLU A CA 1
ATOM 926 C C . GLU A 1 121 ? -3.081 17.777 15.163 1.00 75.06 121 GLU A C 1
ATOM 928 O O . GLU A 1 121 ? -3.550 18.275 14.127 1.00 75.06 121 GLU A O 1
ATOM 933 N N . GLU A 1 122 ? -1.838 17.295 15.228 1.00 76.25 122 GLU A N 1
ATOM 934 C CA . GLU A 1 122 ? -0.973 17.174 14.058 1.00 76.25 122 GLU A CA 1
ATOM 935 C C . GLU A 1 122 ? -1.562 16.164 13.058 1.00 76.25 122 GLU A C 1
ATOM 937 O O . GLU A 1 122 ? -2.179 15.180 13.472 1.00 76.25 122 GLU A O 1
ATOM 942 N N . PRO A 1 123 ? -1.380 16.375 11.741 1.00 81.31 123 PRO A N 1
ATOM 943 C CA . PRO A 1 123 ? -1.791 15.407 10.734 1.00 81.31 123 PRO A CA 1
ATOM 944 C C . PRO A 1 123 ? -1.215 14.015 11.000 1.00 81.31 123 PRO A C 1
ATOM 946 O O . PRO A 1 123 ? -0.001 13.843 11.103 1.00 81.31 123 PRO A O 1
ATOM 949 N N . GLN A 1 124 ? -2.091 13.016 11.051 1.00 84.69 124 GLN A N 1
ATOM 950 C CA . GLN A 1 124 ? -1.713 11.614 11.074 1.00 84.69 124 GLN A CA 1
ATOM 951 C C . GLN A 1 124 ? -1.208 11.214 9.686 1.00 84.69 124 GLN A C 1
ATOM 953 O O . GLN A 1 124 ? -1.934 11.323 8.697 1.00 84.69 124 GLN A O 1
ATOM 958 N N . GLU A 1 125 ? 0.023 10.719 9.601 1.00 86.88 125 GLU A N 1
ATOM 959 C CA . GLU A 1 125 ? 0.526 10.085 8.385 1.00 86.88 125 GLU A CA 1
ATOM 960 C C . GLU A 1 125 ? -0.174 8.731 8.193 1.00 86.88 125 GLU A C 1
ATOM 962 O O . GLU A 1 125 ? -0.053 7.834 9.027 1.00 86.88 125 GLU A O 1
ATOM 967 N N . LEU A 1 126 ? -0.947 8.599 7.112 1.00 84.38 126 LEU A N 1
ATOM 968 C CA . LEU A 1 126 ? -1.602 7.342 6.730 1.00 84.38 126 LEU A CA 1
ATOM 969 C C . LEU A 1 126 ? -0.731 6.505 5.794 1.00 84.38 126 LEU A C 1
ATOM 971 O O . LEU A 1 126 ? -0.883 5.290 5.718 1.00 84.38 126 LEU A O 1
ATOM 975 N N . MET A 1 127 ? 0.145 7.170 5.044 1.00 86.56 127 MET A N 1
ATOM 976 C CA . MET A 1 127 ? 1.052 6.548 4.094 1.00 86.56 127 MET A CA 1
ATOM 977 C C . MET A 1 127 ? 2.301 7.407 3.942 1.00 86.56 127 MET A C 1
ATOM 979 O O . MET A 1 127 ? 2.200 8.585 3.596 1.00 86.56 127 MET A O 1
ATOM 983 N N . GLY A 1 128 ? 3.456 6.774 4.123 1.00 76.31 128 GLY A N 1
ATOM 984 C CA . GLY A 1 128 ? 4.781 7.332 3.880 1.00 76.31 128 GLY A CA 1
ATOM 985 C C . GLY A 1 128 ? 5.714 6.253 3.336 1.00 76.31 128 GLY A C 1
ATOM 986 O O . GLY A 1 128 ? 5.496 5.064 3.567 1.00 76.31 128 GLY A O 1
ATOM 987 N N . GLY A 1 129 ? 6.736 6.647 2.575 1.00 72.19 129 GLY A N 1
ATOM 988 C CA . GLY A 1 129 ? 7.741 5.713 2.048 1.00 72.19 129 GLY A CA 1
ATOM 989 C C . GLY A 1 129 ? 7.253 4.764 0.943 1.00 72.19 129 GLY A C 1
ATOM 990 O O . GLY A 1 129 ? 7.931 3.783 0.641 1.00 72.19 129 GLY A O 1
ATOM 991 N N . VAL A 1 130 ? 6.100 5.032 0.314 1.00 86.38 130 VAL A N 1
ATOM 992 C CA . VAL A 1 130 ? 5.668 4.295 -0.883 1.00 86.38 130 VAL A CA 1
ATOM 993 C C . VAL A 1 130 ? 6.315 4.928 -2.109 1.00 86.38 130 VAL A C 1
ATOM 995 O O . VAL A 1 130 ? 6.032 6.072 -2.466 1.00 86.38 130 VAL A O 1
ATOM 998 N N . THR A 1 131 ? 7.183 4.175 -2.780 1.00 84.94 131 THR A N 1
ATOM 999 C CA . THR A 1 131 ? 7.862 4.637 -3.991 1.00 84.94 131 THR A CA 1
ATOM 1000 C C . THR A 1 131 ? 7.005 4.365 -5.223 1.00 84.94 131 THR A C 1
ATOM 1002 O O . THR A 1 131 ? 6.489 3.267 -5.426 1.00 84.94 131 THR A O 1
ATOM 1005 N N . ARG A 1 132 ? 6.917 5.341 -6.116 1.00 85.00 132 ARG A N 1
ATOM 1006 C CA . ARG A 1 132 ? 6.321 5.203 -7.439 1.00 85.00 132 ARG A CA 1
ATOM 1007 C C . ARG A 1 132 ? 7.277 5.679 -8.518 1.00 85.00 132 ARG A C 1
ATOM 1009 O O . ARG A 1 132 ? 8.016 6.643 -8.330 1.00 85.00 132 ARG A O 1
ATOM 1016 N N . SER A 1 133 ? 7.239 5.034 -9.676 1.00 74.44 133 SER A N 1
ATOM 1017 C CA . SER A 1 133 ? 8.043 5.457 -10.826 1.00 74.44 133 SER A CA 1
ATOM 1018 C C . SER A 1 133 ? 7.486 4.949 -12.150 1.00 74.44 133 SER A C 1
ATOM 1020 O O . SER A 1 133 ? 6.490 4.217 -12.205 1.00 74.44 133 SER A O 1
ATOM 1022 N N . ALA A 1 134 ? 8.156 5.322 -13.243 1.00 70.25 134 ALA A N 1
ATOM 1023 C CA . ALA A 1 134 ? 8.175 4.464 -14.421 1.00 70.25 134 ALA A CA 1
ATOM 1024 C C . ALA A 1 134 ? 8.764 3.107 -14.022 1.00 70.25 134 ALA A C 1
ATOM 1026 O O . ALA A 1 134 ? 9.690 3.060 -13.211 1.00 70.25 134 ALA A O 1
ATOM 1027 N N . ILE A 1 135 ? 8.217 2.010 -14.542 1.00 67.50 135 ILE A N 1
ATOM 1028 C CA . ILE A 1 135 ? 8.740 0.676 -14.247 1.00 67.50 135 ILE A CA 1
ATOM 1029 C C . ILE A 1 135 ? 10.255 0.642 -14.502 1.00 67.50 135 ILE A C 1
ATOM 1031 O O . ILE A 1 135 ? 10.739 1.264 -15.447 1.00 67.50 135 ILE A O 1
ATOM 1035 N N . THR A 1 136 ? 10.985 -0.075 -13.651 1.00 67.81 136 THR A N 1
ATOM 1036 C CA . THR A 1 136 ? 12.446 -0.245 -13.656 1.00 67.81 136 THR A CA 1
ATOM 1037 C C . THR A 1 136 ? 12.943 -1.104 -14.825 1.00 67.81 136 THR A C 1
ATOM 1039 O O . THR A 1 136 ? 13.708 -2.048 -14.649 1.00 67.81 136 THR A O 1
ATOM 1042 N N . VAL A 1 137 ? 12.487 -0.792 -16.039 1.00 67.62 137 VAL A N 1
ATOM 1043 C CA . VAL A 1 137 ? 12.879 -1.473 -17.272 1.00 67.62 137 VAL A CA 1
ATOM 1044 C C . VAL A 1 137 ? 13.381 -0.451 -18.280 1.00 67.62 137 VAL A C 1
ATOM 1046 O O . VAL A 1 137 ? 12.742 0.576 -18.502 1.00 67.62 137 VAL A O 1
ATOM 1049 N N . GLU A 1 138 ? 14.517 -0.737 -18.907 1.00 67.50 138 GLU A N 1
ATOM 1050 C CA . GLU A 1 138 ? 15.105 0.112 -19.931 1.00 67.50 138 GLU A CA 1
ATOM 1051 C C . GLU A 1 138 ? 14.318 0.012 -21.240 1.00 67.50 138 GLU A C 1
ATOM 1053 O O . GLU A 1 138 ? 14.132 -1.059 -21.830 1.00 67.50 138 GLU A O 1
ATOM 1058 N N . PHE A 1 139 ? 13.878 1.174 -21.717 1.00 63.38 139 PHE A N 1
ATOM 1059 C CA . PHE A 1 139 ? 13.180 1.318 -22.986 1.00 63.38 139 PHE A CA 1
ATOM 1060 C C . PHE A 1 139 ? 14.169 1.645 -24.105 1.00 63.38 139 PHE A C 1
ATOM 1062 O O . PHE A 1 139 ? 15.201 2.269 -23.889 1.00 63.38 139 PHE A O 1
ATOM 1069 N N . ASP A 1 140 ? 13.830 1.252 -25.332 1.00 57.47 140 ASP A N 1
ATOM 1070 C CA . ASP A 1 140 ? 14.537 1.642 -26.563 1.00 57.47 140 ASP A CA 1
ATOM 1071 C C . ASP A 1 140 ? 15.971 1.109 -26.758 1.00 57.47 140 ASP A C 1
ATOM 1073 O O . ASP A 1 140 ? 16.531 1.288 -27.843 1.00 57.47 140 ASP A O 1
ATOM 1077 N N . GLN A 1 141 ? 16.554 0.405 -25.786 1.00 64.75 141 GLN A N 1
ATOM 1078 C CA . GLN A 1 141 ? 17.779 -0.367 -25.992 1.00 64.75 141 GLN A CA 1
ATOM 1079 C C . GLN A 1 141 ? 17.457 -1.641 -26.790 1.00 64.75 141 GLN A C 1
ATOM 1081 O O . GLN A 1 141 ? 16.586 -2.433 -26.426 1.00 64.75 141 GLN A O 1
ATOM 1086 N N . LYS A 1 142 ? 18.129 -1.829 -27.928 1.00 66.00 142 LYS A N 1
ATOM 1087 C CA . LYS A 1 142 ? 17.856 -2.939 -28.856 1.00 66.00 142 LYS A CA 1
ATOM 1088 C C . LYS A 1 142 ? 18.575 -4.214 -28.445 1.00 66.00 142 LYS A C 1
ATOM 1090 O O . LYS A 1 142 ? 18.003 -5.295 -28.610 1.00 66.00 142 LYS A O 1
ATOM 1095 N N . ASP A 1 143 ? 19.777 -4.079 -27.898 1.00 73.62 143 ASP A N 1
ATOM 1096 C CA . ASP A 1 143 ? 20.542 -5.214 -27.404 1.00 73.62 143 ASP A CA 1
ATOM 1097 C C . ASP A 1 143 ? 19.891 -5.792 -26.138 1.00 73.62 143 ASP A C 1
ATOM 1099 O O . ASP A 1 143 ? 19.466 -5.060 -25.244 1.00 73.62 143 ASP A O 1
ATOM 1103 N N . LYS A 1 144 ? 19.720 -7.115 -26.103 1.00 75.19 144 LYS A N 1
ATOM 1104 C CA . LYS A 1 144 ? 19.010 -7.790 -25.011 1.00 75.19 144 LYS A CA 1
ATOM 1105 C C . LYS A 1 144 ? 19.865 -7.868 -23.746 1.00 75.19 144 LYS A C 1
ATOM 1107 O O . LYS A 1 144 ? 19.313 -7.743 -22.655 1.00 75.19 144 LYS A O 1
ATOM 1112 N N . ASP A 1 145 ? 21.168 -8.057 -23.893 1.00 79.25 145 ASP A N 1
ATOM 1113 C CA . ASP A 1 145 ? 22.079 -8.232 -22.767 1.00 79.25 145 ASP A CA 1
ATOM 1114 C C . ASP A 1 145 ? 22.348 -6.873 -22.110 1.00 79.25 145 ASP A C 1
ATOM 1116 O O . ASP A 1 145 ? 22.275 -6.752 -20.888 1.00 79.25 145 ASP A O 1
ATOM 1120 N N . GLU A 1 146 ? 22.501 -5.813 -22.913 1.00 75.50 146 GLU A N 1
ATOM 1121 C CA . GLU A 1 146 ? 22.585 -4.444 -22.388 1.00 75.50 146 GLU A CA 1
ATOM 1122 C C . GLU A 1 146 ? 21.283 -4.002 -21.696 1.00 75.50 146 GLU A C 1
ATOM 1124 O O . GLU A 1 146 ? 21.336 -3.287 -20.693 1.00 75.50 146 GLU A O 1
ATOM 1129 N N . ARG A 1 147 ? 20.105 -4.436 -22.181 1.00 76.12 147 ARG A N 1
ATOM 1130 C CA . ARG A 1 147 ? 18.833 -4.217 -21.463 1.00 76.12 147 ARG A CA 1
ATOM 1131 C C . ARG A 1 147 ? 18.800 -4.943 -20.126 1.00 76.12 147 ARG A C 1
ATOM 1133 O O . ARG A 1 147 ? 18.382 -4.349 -19.138 1.00 76.12 147 ARG A O 1
ATOM 1140 N N . ALA A 1 148 ? 19.216 -6.207 -20.084 1.00 80.88 148 ALA A N 1
ATOM 1141 C CA . ALA A 1 148 ? 19.213 -6.989 -18.852 1.00 80.88 148 ALA A CA 1
ATOM 1142 C C . ALA A 1 148 ? 20.108 -6.350 -17.772 1.00 80.88 148 ALA A C 1
ATOM 1144 O O . ALA A 1 148 ? 19.651 -6.158 -16.647 1.00 80.88 148 ALA A O 1
ATOM 1145 N N . GLU A 1 149 ? 21.327 -5.926 -18.133 1.00 80.88 149 GLU A N 1
ATOM 1146 C CA . GLU A 1 149 ? 22.247 -5.208 -17.233 1.00 80.88 149 GLU A CA 1
ATOM 1147 C C . GLU A 1 149 ? 21.632 -3.888 -16.731 1.00 80.88 149 GLU A C 1
ATOM 1149 O O . GLU A 1 149 ? 21.689 -3.574 -15.539 1.00 80.88 149 GLU A O 1
ATOM 1154 N N . ALA A 1 150 ? 20.993 -3.120 -17.621 1.00 76.19 150 ALA A N 1
ATOM 1155 C CA . ALA A 1 150 ? 20.322 -1.877 -17.248 1.00 76.19 150 ALA A CA 1
ATOM 1156 C C . ALA A 1 150 ? 19.149 -2.116 -16.282 1.00 76.19 150 ALA A C 1
ATOM 1158 O O . ALA A 1 150 ? 19.028 -1.407 -15.283 1.00 76.19 150 ALA A O 1
ATOM 1159 N N . ASN A 1 151 ? 18.321 -3.134 -16.531 1.00 79.62 151 ASN A N 1
ATOM 1160 C CA . ASN A 1 151 ? 17.193 -3.491 -15.666 1.00 79.62 151 ASN A CA 1
ATOM 1161 C C . ASN A 1 151 ? 17.661 -3.896 -14.266 1.00 79.62 151 ASN A C 1
ATOM 1163 O O . ASN A 1 151 ? 17.057 -3.482 -13.276 1.00 79.62 151 ASN A O 1
ATOM 1167 N N . LEU A 1 152 ? 18.749 -4.667 -14.171 1.00 84.12 152 LEU A N 1
ATOM 1168 C CA . LEU A 1 152 ? 19.348 -5.040 -12.891 1.00 84.12 152 LEU A CA 1
ATOM 1169 C C . LEU A 1 152 ? 19.774 -3.793 -12.108 1.00 84.12 152 LEU A C 1
ATOM 1171 O O . LEU A 1 152 ? 19.393 -3.626 -10.951 1.00 84.12 152 LEU A O 1
ATOM 1175 N N . LYS A 1 153 ? 20.476 -2.865 -12.767 1.00 81.12 153 LYS A N 1
ATOM 1176 C CA . LYS A 1 153 ? 20.925 -1.608 -12.158 1.00 81.12 153 LYS A CA 1
ATOM 1177 C C . LYS A 1 153 ? 19.765 -0.707 -11.721 1.00 81.12 153 LYS A C 1
ATOM 1179 O O . LYS A 1 153 ? 19.834 -0.109 -10.653 1.00 81.12 153 LYS A O 1
ATOM 1184 N N . LEU A 1 154 ? 18.702 -0.605 -12.520 1.00 77.44 154 LEU A N 1
ATOM 1185 C CA . LEU A 1 154 ? 17.514 0.185 -12.176 1.00 77.44 154 LEU A CA 1
ATOM 1186 C C . LEU A 1 154 ? 16.784 -0.387 -10.954 1.00 77.44 154 LEU A C 1
ATOM 1188 O O . LEU A 1 154 ? 16.365 0.370 -10.082 1.00 77.44 154 LEU A O 1
ATOM 1192 N N . ASN A 1 155 ? 16.652 -1.714 -10.866 1.00 82.75 155 ASN A N 1
ATOM 1193 C CA . ASN A 1 155 ? 16.077 -2.359 -9.685 1.00 82.75 155 ASN A CA 1
ATOM 1194 C C . ASN A 1 155 ? 16.979 -2.196 -8.457 1.00 82.75 155 ASN A C 1
ATOM 1196 O O . ASN A 1 155 ? 16.478 -1.881 -7.381 1.00 82.75 155 ASN A O 1
ATOM 1200 N N . GLN A 1 156 ? 18.297 -2.320 -8.626 1.00 84.38 156 GLN A N 1
ATOM 1201 C CA . GLN A 1 156 ? 19.264 -2.079 -7.558 1.00 84.38 156 GLN A CA 1
ATOM 1202 C C . GLN A 1 156 ? 19.138 -0.659 -6.988 1.00 84.38 156 GLN A C 1
ATOM 1204 O O . GLN A 1 156 ? 19.097 -0.501 -5.776 1.00 84.38 156 GLN A O 1
ATOM 1209 N N . GLN A 1 157 ? 18.958 0.364 -7.832 1.00 78.88 157 GLN A N 1
ATOM 1210 C CA . GLN A 1 157 ? 18.743 1.746 -7.376 1.00 78.88 157 GLN A CA 1
ATOM 1211 C C . GLN A 1 157 ? 17.492 1.907 -6.497 1.00 78.88 157 GLN A C 1
ATOM 1213 O O . GLN A 1 157 ? 17.531 2.640 -5.510 1.00 78.88 157 GLN A O 1
ATOM 1218 N N . VAL A 1 158 ? 16.392 1.213 -6.822 1.00 78.88 158 VAL A N 1
ATOM 1219 C CA . VAL A 1 158 ? 15.189 1.199 -5.967 1.00 78.88 158 VAL A CA 1
ATOM 1220 C C . VAL A 1 158 ? 15.499 0.568 -4.617 1.00 78.88 158 VAL A C 1
ATOM 1222 O O . VAL A 1 158 ? 15.077 1.084 -3.583 1.00 78.88 158 VAL A O 1
ATOM 1225 N N . LEU A 1 159 ? 16.219 -0.555 -4.619 1.00 85.88 159 LEU A N 1
ATOM 1226 C CA . LEU A 1 159 ? 16.595 -1.234 -3.386 1.00 85.88 159 LEU A CA 1
ATOM 1227 C C . LEU A 1 159 ? 17.545 -0.373 -2.554 1.00 85.88 159 LEU A C 1
ATOM 1229 O O . LEU A 1 159 ? 17.296 -0.231 -1.367 1.00 85.88 159 LEU A O 1
ATOM 1233 N N . ASP A 1 160 ? 18.541 0.274 -3.156 1.00 83.00 160 ASP A N 1
ATOM 1234 C CA . ASP A 1 160 ? 19.482 1.169 -2.472 1.00 83.00 160 ASP A CA 1
ATOM 1235 C C . ASP A 1 160 ? 18.765 2.326 -1.765 1.00 83.00 160 ASP A C 1
ATOM 1237 O O . ASP A 1 160 ? 19.071 2.631 -0.611 1.00 83.00 160 ASP A O 1
ATOM 1241 N N . ALA A 1 161 ? 17.770 2.938 -2.417 1.00 77.56 161 ALA A N 1
ATOM 1242 C CA . ALA A 1 161 ? 16.952 3.980 -1.800 1.00 77.56 161 ALA A CA 1
ATOM 1243 C C . ALA A 1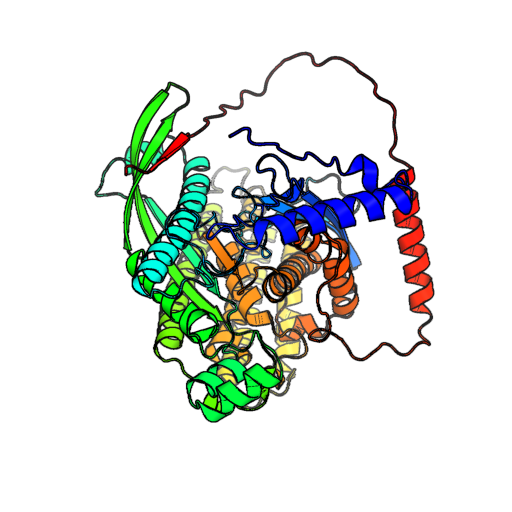 161 ? 16.169 3.445 -0.587 1.00 77.56 161 ALA A C 1
ATOM 1245 O O . ALA A 1 161 ? 16.168 4.065 0.478 1.00 77.56 161 ALA A O 1
ATOM 1246 N N . LYS A 1 162 ? 15.563 2.257 -0.712 1.00 81.75 162 LYS A N 1
ATOM 1247 C CA . LYS A 1 162 ? 14.843 1.595 0.389 1.00 81.75 162 LYS A CA 1
ATOM 1248 C C . LYS A 1 162 ? 15.775 1.146 1.517 1.00 81.75 162 LYS A C 1
ATOM 1250 O O . LYS A 1 162 ? 15.392 1.215 2.682 1.00 81.75 162 LYS A O 1
ATOM 1255 N N . VAL A 1 163 ? 16.990 0.703 1.192 1.00 86.56 163 VAL A N 1
ATOM 1256 C CA . VAL A 1 163 ? 18.029 0.392 2.176 1.00 86.56 163 VAL A CA 1
ATOM 1257 C C . VAL A 1 163 ? 18.357 1.648 2.954 1.00 86.56 163 VAL A C 1
ATOM 1259 O O . VAL A 1 163 ? 18.218 1.629 4.169 1.00 86.56 163 VAL A O 1
ATOM 1262 N N . LYS A 1 164 ? 18.688 2.752 2.280 1.00 82.00 164 LYS A N 1
ATOM 1263 C CA . LYS A 1 164 ? 18.989 4.020 2.950 1.00 82.00 164 LYS A CA 1
ATOM 1264 C C . LYS A 1 164 ? 17.881 4.423 3.929 1.00 82.00 164 LYS A C 1
ATOM 1266 O O . LYS A 1 164 ? 18.156 4.591 5.109 1.00 82.00 164 LYS A O 1
ATOM 1271 N N . GLN A 1 165 ? 16.625 4.448 3.478 1.00 78.44 165 GLN A N 1
ATOM 1272 C CA . GLN A 1 165 ? 15.480 4.759 4.344 1.00 78.44 165 GLN A CA 1
ATOM 1273 C C . GLN A 1 165 ? 15.348 3.824 5.554 1.00 78.44 165 GLN A C 1
ATOM 1275 O O . GLN A 1 165 ? 14.881 4.246 6.611 1.00 78.44 165 GLN A O 1
ATOM 1280 N N . LYS A 1 166 ? 15.678 2.538 5.390 1.00 84.88 166 LYS A N 1
ATOM 1281 C CA . LYS A 1 166 ? 15.637 1.565 6.482 1.00 84.88 166 LYS A CA 1
ATOM 1282 C C . LYS A 1 166 ? 16.745 1.838 7.494 1.00 84.88 166 LYS A C 1
ATOM 1284 O O . LYS A 1 166 ? 16.465 1.859 8.686 1.00 84.88 166 LYS A O 1
ATOM 1289 N N . LEU A 1 167 ? 17.966 2.070 7.022 1.00 85.25 167 LEU A N 1
ATOM 1290 C CA . LEU A 1 167 ? 19.129 2.328 7.872 1.00 85.25 167 LEU A CA 1
ATOM 1291 C C . LEU A 1 167 ? 18.995 3.642 8.642 1.00 85.25 167 LEU A C 1
ATOM 1293 O O . LEU A 1 167 ? 19.311 3.670 9.824 1.00 85.25 167 LEU A O 1
ATOM 1297 N N . ASP A 1 168 ? 18.433 4.680 8.018 1.00 80.88 168 ASP A N 1
ATOM 1298 C CA . ASP A 1 168 ? 18.172 5.979 8.656 1.00 80.88 168 ASP A CA 1
ATOM 1299 C C . ASP A 1 168 ? 17.204 5.876 9.858 1.00 80.88 168 ASP A C 1
ATOM 1301 O O . ASP A 1 168 ? 17.120 6.794 10.673 1.00 80.88 168 ASP A O 1
ATOM 1305 N N . LYS A 1 169 ? 16.458 4.767 9.981 1.00 82.69 169 LYS A N 1
ATOM 1306 C CA . LYS A 1 169 ? 15.517 4.499 11.085 1.00 82.69 169 LYS A CA 1
ATOM 1307 C C . LYS A 1 169 ? 16.080 3.564 12.158 1.00 82.69 169 LYS A C 1
ATOM 1309 O O . LYS A 1 169 ? 15.401 3.345 13.159 1.00 82.69 169 LYS A O 1
ATOM 1314 N N . MET A 1 170 ? 17.259 2.987 11.940 1.00 84.81 170 MET A N 1
ATOM 1315 C CA . MET A 1 170 ? 17.874 2.031 12.860 1.00 84.81 170 MET A CA 1
ATOM 1316 C C . MET A 1 170 ? 18.794 2.738 13.853 1.00 84.81 170 MET A C 1
ATOM 1318 O O . MET A 1 170 ? 19.393 3.772 13.560 1.00 84.81 170 MET A O 1
ATOM 1322 N N . THR A 1 171 ? 18.914 2.169 15.048 1.00 85.38 171 THR A N 1
ATOM 1323 C CA . THR A 1 171 ? 19.878 2.628 16.049 1.00 85.38 171 THR A CA 1
ATOM 1324 C C . THR A 1 171 ? 21.286 2.142 15.709 1.00 85.38 171 THR A C 1
ATOM 1326 O O . THR A 1 171 ? 21.473 1.180 14.962 1.00 85.38 171 THR A O 1
ATOM 1329 N N . TRP A 1 172 ? 22.301 2.796 16.276 1.00 82.56 172 TRP A N 1
ATOM 1330 C CA . TRP A 1 172 ? 23.693 2.416 16.027 1.00 82.56 172 TRP A CA 1
ATOM 1331 C C . TRP A 1 172 ? 24.029 1.024 16.583 1.00 82.56 172 TRP A C 1
ATOM 1333 O O . TRP A 1 172 ? 24.743 0.270 15.934 1.00 82.56 172 TRP A O 1
ATOM 1343 N N . GLU A 1 173 ? 23.405 0.628 17.696 1.00 82.44 173 GLU A N 1
ATOM 1344 C CA . GLU A 1 173 ? 23.508 -0.727 18.259 1.00 82.44 173 GLU A CA 1
ATOM 1345 C C . GLU A 1 173 ? 22.950 -1.790 17.293 1.00 82.44 173 GLU A C 1
ATOM 1347 O O . GLU A 1 173 ? 23.569 -2.829 17.068 1.00 82.44 173 GLU A O 1
ATOM 1352 N N . GLU A 1 174 ? 21.805 -1.513 16.657 1.00 82.19 174 GLU A N 1
ATOM 1353 C CA . GLU A 1 174 ? 21.216 -2.413 15.655 1.00 82.19 174 GLU A CA 1
ATOM 1354 C C . GLU A 1 174 ? 22.087 -2.531 14.392 1.00 82.19 174 GLU A C 1
ATOM 1356 O O . GLU A 1 174 ? 22.081 -3.567 13.722 1.00 82.19 174 GLU A O 1
ATOM 1361 N N . LEU A 1 175 ? 22.826 -1.472 14.055 1.00 82.81 175 LEU A N 1
ATOM 1362 C CA . LEU A 1 175 ? 23.717 -1.423 12.896 1.00 82.81 175 LEU A CA 1
ATOM 1363 C C . LEU A 1 175 ? 25.054 -2.128 13.176 1.00 82.81 175 LEU A C 1
ATOM 1365 O O . LEU A 1 175 ? 25.544 -2.843 12.302 1.00 82.81 175 LEU A O 1
ATOM 1369 N N . GLU A 1 176 ? 25.589 -2.032 14.397 1.00 81.50 176 GLU A N 1
ATOM 1370 C CA . GLU A 1 176 ? 26.755 -2.805 14.851 1.00 81.50 176 GLU A CA 1
ATOM 1371 C C . GLU A 1 176 ? 26.501 -4.317 14.793 1.00 81.50 176 GLU A C 1
ATOM 1373 O O . GLU A 1 176 ? 27.324 -5.068 14.261 1.00 81.50 176 GLU A O 1
ATOM 1378 N N . ASP A 1 177 ? 25.333 -4.767 15.260 1.00 78.31 177 ASP A N 1
ATOM 1379 C CA . ASP A 1 177 ? 24.927 -6.176 15.186 1.00 78.31 177 ASP A CA 1
ATOM 1380 C C . ASP A 1 177 ? 24.832 -6.685 13.734 1.00 78.31 177 ASP A C 1
ATOM 1382 O O . ASP A 1 177 ? 25.117 -7.856 13.455 1.00 78.31 177 ASP A O 1
ATOM 1386 N N . ALA A 1 178 ? 24.475 -5.799 12.799 1.00 74.06 178 ALA A N 1
ATOM 1387 C CA . ALA A 1 178 ? 24.383 -6.069 11.365 1.00 74.06 178 ALA A CA 1
ATOM 1388 C C . ALA A 1 178 ? 25.730 -6.051 10.616 1.00 74.06 178 ALA A C 1
ATOM 1390 O O . ALA A 1 178 ? 25.782 -6.381 9.423 1.00 74.06 178 ALA A O 1
ATOM 1391 N N . GLY A 1 179 ? 26.820 -5.675 11.295 1.00 71.56 179 GLY A N 1
ATOM 1392 C CA . GLY A 1 179 ? 28.186 -5.801 10.785 1.00 71.56 179 GLY A CA 1
ATOM 1393 C C . GLY A 1 179 ? 28.659 -7.259 10.677 1.00 71.56 179 GLY A C 1
ATOM 1394 O O . GLY A 1 179 ? 29.625 -7.550 9.970 1.00 71.56 179 GLY A O 1
ATOM 1395 N N . ASP A 1 180 ? 27.972 -8.203 11.333 1.00 78.44 180 ASP A N 1
ATOM 1396 C CA . ASP A 1 180 ? 28.207 -9.641 11.179 1.00 78.44 180 ASP A CA 1
ATOM 1397 C C . ASP A 1 180 ? 27.502 -10.177 9.921 1.00 78.44 180 ASP A C 1
ATOM 1399 O O . ASP A 1 180 ? 26.274 -10.189 9.823 1.00 78.44 180 ASP A O 1
ATOM 1403 N N . LEU A 1 181 ? 28.277 -10.715 8.971 1.00 78.69 181 LEU A N 1
ATOM 1404 C CA . LEU A 1 181 ? 27.767 -11.364 7.755 1.00 78.69 181 LEU A CA 1
ATOM 1405 C C . LEU A 1 181 ? 26.747 -12.483 8.055 1.00 78.69 181 LEU A C 1
ATOM 1407 O O . LEU A 1 181 ? 25.887 -12.775 7.223 1.00 78.69 181 LEU A O 1
ATOM 1411 N N . ASN A 1 182 ? 26.830 -13.122 9.227 1.00 84.12 182 ASN A N 1
ATOM 1412 C CA . ASN A 1 182 ? 25.902 -14.178 9.637 1.00 84.12 182 ASN A CA 1
ATOM 1413 C C . ASN A 1 182 ? 24.560 -13.639 10.155 1.00 84.12 182 ASN A C 1
ATOM 1415 O O . ASN A 1 182 ? 23.631 -14.423 10.368 1.00 84.12 182 ASN A O 1
ATOM 1419 N N . LYS A 1 183 ? 24.442 -12.321 10.342 1.00 86.62 183 LYS A N 1
ATOM 1420 C CA . LYS A 1 183 ? 23.239 -11.625 10.805 1.00 86.62 183 LYS A CA 1
ATOM 1421 C C . LYS A 1 183 ? 22.908 -10.426 9.901 1.00 86.62 183 LYS A C 1
ATOM 1423 O O . LYS A 1 183 ? 22.836 -9.297 10.380 1.00 86.62 183 LYS A O 1
ATOM 1428 N N . PRO A 1 184 ? 22.692 -10.640 8.590 1.00 90.44 184 PRO A N 1
ATOM 1429 C CA . PRO A 1 184 ? 22.396 -9.533 7.697 1.00 90.44 184 PRO A CA 1
ATOM 1430 C C . PRO A 1 184 ? 21.040 -8.902 8.039 1.00 90.44 184 PRO A C 1
ATOM 1432 O O . PRO A 1 184 ? 20.082 -9.603 8.384 1.00 90.44 184 PRO A O 1
ATOM 1435 N N . ILE A 1 185 ? 20.925 -7.588 7.848 1.00 91.25 185 ILE A N 1
ATOM 1436 C CA . ILE A 1 185 ? 19.640 -6.885 7.886 1.00 91.25 185 ILE A CA 1
ATOM 1437 C C . ILE A 1 185 ? 18.785 -7.399 6.736 1.00 91.25 185 ILE A C 1
ATOM 1439 O O . ILE A 1 185 ? 19.183 -7.341 5.574 1.00 91.25 185 ILE A O 1
ATOM 1443 N N . ILE A 1 186 ? 17.580 -7.874 7.039 1.00 93.19 186 ILE A N 1
ATOM 1444 C CA . ILE A 1 186 ? 16.641 -8.293 6.000 1.00 93.19 186 ILE A CA 1
ATOM 1445 C C . ILE A 1 186 ? 15.894 -7.068 5.472 1.00 93.19 186 ILE A C 1
ATOM 1447 O O . ILE A 1 186 ? 15.125 -6.434 6.202 1.00 93.19 186 ILE A O 1
ATOM 1451 N N . LEU A 1 187 ? 16.082 -6.741 4.195 1.00 93.81 187 LEU A N 1
ATOM 1452 C CA . LEU A 1 187 ? 15.261 -5.764 3.487 1.00 93.81 187 LEU A CA 1
ATOM 1453 C C . LEU A 1 187 ? 14.094 -6.487 2.816 1.00 93.81 187 LEU A C 1
ATOM 1455 O O . LEU A 1 187 ? 14.262 -7.094 1.756 1.00 93.81 187 LEU A O 1
ATOM 1459 N N . LYS A 1 188 ? 12.904 -6.376 3.410 1.00 95.06 188 LYS A N 1
ATOM 1460 C CA . LYS A 1 188 ? 11.668 -6.805 2.759 1.00 95.06 188 LYS A CA 1
ATOM 1461 C C . LYS A 1 188 ? 11.217 -5.722 1.786 1.00 95.06 188 LYS A C 1
ATOM 1463 O O . LYS A 1 188 ? 11.074 -4.559 2.165 1.00 95.06 188 LYS A O 1
ATOM 1468 N N . SER A 1 189 ? 10.989 -6.086 0.529 1.00 93.88 189 SER A N 1
ATOM 1469 C CA . SER A 1 189 ? 10.536 -5.139 -0.494 1.00 93.88 189 SER A CA 1
ATOM 1470 C C . SER A 1 189 ? 9.492 -5.769 -1.406 1.00 93.88 189 SER A C 1
ATOM 1472 O O . SER A 1 189 ? 9.608 -6.927 -1.802 1.00 93.88 189 SER A O 1
ATOM 1474 N N . GLN A 1 190 ? 8.467 -4.992 -1.744 1.00 94.56 190 GLN A N 1
ATOM 1475 C CA . GLN A 1 190 ? 7.417 -5.352 -2.686 1.00 94.56 190 GLN A CA 1
ATOM 1476 C C . GLN A 1 190 ? 7.465 -4.437 -3.906 1.00 94.56 190 GLN A C 1
ATOM 1478 O O . GLN A 1 190 ? 7.562 -3.218 -3.767 1.00 94.56 190 GLN A O 1
ATOM 1483 N N . THR A 1 191 ? 7.351 -5.033 -5.091 1.00 92.88 191 THR A N 1
ATOM 1484 C CA . THR A 1 191 ? 7.243 -4.344 -6.379 1.00 92.88 191 THR A CA 1
ATOM 1485 C C . THR A 1 191 ? 5.920 -4.706 -7.045 1.00 92.88 191 THR A C 1
ATOM 1487 O O . THR A 1 191 ? 5.635 -5.886 -7.241 1.00 92.88 191 THR A O 1
ATOM 1490 N N . VAL A 1 192 ? 5.119 -3.704 -7.412 1.00 92.62 192 VAL A N 1
ATOM 1491 C CA . VAL A 1 192 ? 3.841 -3.872 -8.117 1.00 92.62 192 VAL A CA 1
ATOM 1492 C C . VAL A 1 192 ? 3.911 -3.235 -9.504 1.00 92.62 192 VAL A C 1
ATOM 1494 O O . VAL A 1 192 ? 3.860 -2.016 -9.675 1.00 92.62 192 VAL A O 1
ATOM 1497 N N . ASN A 1 193 ? 3.988 -4.081 -10.522 1.00 88.31 193 ASN A N 1
ATOM 1498 C CA . ASN A 1 193 ? 4.027 -3.688 -11.919 1.00 88.31 193 ASN A CA 1
ATOM 1499 C C . ASN A 1 193 ? 2.629 -3.640 -12.517 1.00 88.31 193 ASN A C 1
ATOM 1501 O O . ASN A 1 193 ? 1.880 -4.612 -12.485 1.00 88.31 193 ASN A O 1
ATOM 1505 N N . LEU A 1 194 ? 2.311 -2.505 -13.131 1.00 83.69 194 LEU A N 1
ATOM 1506 C CA . LEU A 1 194 ? 1.005 -2.223 -13.725 1.00 83.69 194 LEU A CA 1
ATOM 1507 C C . LEU A 1 194 ? 0.988 -2.468 -15.240 1.00 83.69 194 LEU A C 1
ATOM 1509 O O . LEU A 1 194 ? 0.183 -1.872 -15.960 1.00 83.69 194 LEU A O 1
ATOM 1513 N N . LEU A 1 195 ? 1.922 -3.278 -15.749 1.00 73.19 195 LEU A N 1
ATOM 1514 C CA . LEU A 1 195 ? 2.107 -3.541 -17.174 1.00 73.19 195 LEU A CA 1
ATOM 1515 C C . LEU A 1 195 ? 1.014 -4.457 -17.737 1.00 73.19 195 LEU A C 1
ATOM 1517 O O . LEU A 1 195 ? 0.606 -5.447 -17.135 1.00 73.19 195 LEU A O 1
ATOM 1521 N N . THR A 1 196 ? 0.547 -4.115 -18.935 1.00 65.38 196 THR A N 1
ATOM 1522 C CA . THR A 1 196 ? -0.556 -4.763 -19.647 1.00 65.38 196 THR A CA 1
ATOM 1523 C C . THR A 1 196 ? -0.086 -5.144 -21.032 1.00 65.38 196 THR A C 1
ATOM 1525 O O . THR A 1 196 ? 0.421 -4.298 -21.757 1.00 65.38 196 THR A O 1
ATOM 1528 N N . THR A 1 197 ? -0.291 -6.387 -21.447 1.00 55.47 197 THR A N 1
ATOM 1529 C CA . THR A 1 197 ? 0.110 -6.838 -22.783 1.00 55.47 197 THR A CA 1
ATOM 1530 C C . THR A 1 197 ? -0.520 -5.954 -23.873 1.00 55.47 197 THR A C 1
ATOM 1532 O O . THR A 1 197 ? -1.732 -5.989 -24.087 1.00 55.47 197 THR A O 1
ATOM 1535 N N . ASP A 1 198 ? 0.290 -5.147 -24.571 1.00 55.16 198 ASP A N 1
ATOM 1536 C CA . ASP A 1 198 ? -0.180 -4.346 -25.707 1.00 55.16 198 ASP A CA 1
ATOM 1537 C C . ASP A 1 198 ? -0.409 -5.283 -26.900 1.00 55.16 198 ASP A C 1
ATOM 1539 O O . ASP A 1 198 ? 0.514 -5.702 -27.603 1.00 55.16 198 ASP A O 1
ATOM 1543 N N . ARG A 1 199 ? -1.677 -5.635 -27.112 1.00 53.94 199 ARG A N 1
ATOM 1544 C CA . ARG A 1 199 ? -2.119 -6.587 -28.131 1.00 53.94 199 ARG A CA 1
ATOM 1545 C C . ARG A 1 199 ? -1.744 -6.174 -29.553 1.00 53.94 199 ARG A C 1
ATOM 1547 O O . ARG A 1 199 ? -1.420 -7.044 -30.359 1.00 53.94 199 ARG A O 1
ATOM 1554 N N . LEU A 1 200 ? -1.809 -4.884 -29.886 1.00 50.88 200 LEU A N 1
ATOM 1555 C CA . LEU A 1 200 ? -1.469 -4.400 -31.229 1.00 50.88 200 LEU A CA 1
ATOM 1556 C C . LEU A 1 200 ? 0.016 -4.635 -31.498 1.00 50.88 200 LEU A C 1
ATOM 1558 O O . LEU A 1 200 ? 0.378 -5.085 -32.579 1.00 50.88 200 LEU A O 1
ATOM 1562 N N . ARG A 1 201 ? 0.857 -4.433 -30.484 1.00 56.19 201 ARG A N 1
ATOM 1563 C CA . ARG A 1 201 ? 2.303 -4.663 -30.565 1.00 56.19 201 ARG A CA 1
ATOM 1564 C C . ARG A 1 201 ? 2.683 -6.142 -30.490 1.00 56.19 201 ARG A C 1
ATOM 1566 O O . ARG A 1 201 ? 3.595 -6.588 -31.181 1.00 56.19 201 ARG A O 1
ATOM 1573 N N . TYR A 1 202 ? 1.947 -6.943 -29.724 1.00 56.53 202 TYR A N 1
ATOM 1574 C CA . TYR A 1 202 ? 2.119 -8.395 -29.726 1.00 56.53 202 TYR A CA 1
ATOM 1575 C C . TYR A 1 202 ? 1.733 -9.010 -31.083 1.00 56.53 202 TYR A C 1
ATOM 1577 O O . TYR A 1 202 ? 2.483 -9.801 -31.650 1.00 56.53 202 TYR A O 1
ATOM 1585 N N . LEU A 1 203 ? 0.599 -8.611 -31.667 1.00 55.84 203 LEU A N 1
ATOM 1586 C CA . LEU A 1 203 ? 0.157 -9.114 -32.973 1.00 55.84 203 LEU A CA 1
ATOM 1587 C C . LEU A 1 203 ? 1.075 -8.671 -34.121 1.00 55.84 203 LEU A C 1
ATOM 1589 O O . LEU A 1 203 ? 1.294 -9.445 -35.055 1.00 55.84 203 LEU A O 1
ATOM 1593 N N . THR A 1 204 ? 1.654 -7.467 -34.057 1.00 56.12 204 THR A N 1
ATOM 1594 C CA . THR A 1 204 ? 2.669 -7.041 -35.033 1.00 56.12 204 THR A CA 1
ATOM 1595 C C . THR A 1 204 ? 3.952 -7.866 -34.919 1.00 56.12 204 THR A C 1
ATOM 1597 O O . THR A 1 204 ? 4.586 -8.117 -35.940 1.00 56.12 204 THR A O 1
ATOM 1600 N N . ARG A 1 205 ? 4.308 -8.377 -33.731 1.00 60.22 205 ARG A N 1
ATOM 1601 C CA . ARG A 1 205 ? 5.418 -9.336 -33.564 1.00 60.22 205 ARG A CA 1
ATOM 1602 C C . ARG A 1 205 ? 5.132 -10.698 -34.180 1.00 60.22 205 ARG A C 1
ATOM 1604 O O . ARG A 1 205 ? 5.998 -11.260 -34.840 1.00 60.22 205 ARG A O 1
ATOM 1611 N N . GLN A 1 206 ? 3.927 -11.221 -33.972 1.00 58.62 206 GLN A N 1
ATOM 1612 C CA . GLN A 1 206 ? 3.551 -12.549 -34.467 1.00 58.62 206 GLN A CA 1
ATOM 1613 C C . GLN A 1 206 ? 3.341 -12.580 -35.991 1.00 58.62 206 GLN A C 1
ATOM 1615 O O . GLN A 1 206 ? 3.321 -13.652 -36.592 1.00 58.62 206 GLN A O 1
ATOM 1620 N N . SER A 1 207 ? 3.185 -11.420 -36.643 1.00 60.25 207 SER A N 1
ATOM 1621 C CA . SER A 1 207 ? 2.948 -11.346 -38.084 1.00 60.25 207 SER A CA 1
ATOM 1622 C C . SER A 1 207 ? 3.633 -10.145 -38.753 1.00 60.25 207 SER A C 1
ATOM 1624 O O . SER A 1 207 ? 3.200 -9.000 -38.578 1.00 60.25 207 SER A O 1
ATOM 1626 N N . PRO A 1 208 ? 4.611 -10.388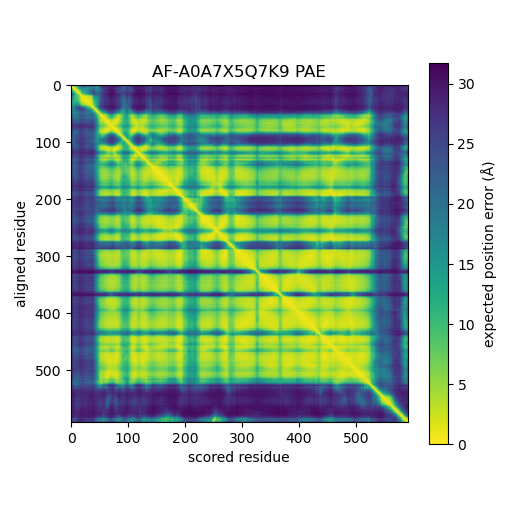 -39.651 1.00 60.88 208 PRO A N 1
ATOM 1627 C CA . PRO A 1 208 ? 5.266 -9.337 -40.435 1.00 60.88 208 PRO A CA 1
ATOM 1628 C C . PRO A 1 208 ? 4.291 -8.492 -41.271 1.00 60.88 208 PRO A C 1
ATOM 1630 O O . PRO A 1 208 ? 4.520 -7.304 -41.502 1.00 60.88 208 PRO A O 1
ATOM 1633 N N . LYS A 1 209 ? 3.171 -9.085 -41.712 1.00 62.38 209 LYS A N 1
ATOM 1634 C CA . LYS A 1 209 ? 2.122 -8.377 -42.464 1.00 62.38 209 LYS A CA 1
ATOM 1635 C C . LYS A 1 209 ? 1.386 -7.362 -41.587 1.00 62.38 209 LYS A C 1
ATOM 1637 O O . LYS A 1 209 ? 1.142 -6.247 -42.042 1.00 62.38 209 LYS A O 1
ATOM 1642 N N . PHE A 1 210 ? 1.084 -7.714 -40.336 1.00 59.50 210 PHE A N 1
ATOM 1643 C CA . PHE A 1 210 ? 0.465 -6.788 -39.386 1.00 59.50 210 PHE A CA 1
ATOM 1644 C C . PHE A 1 210 ? 1.442 -5.708 -38.920 1.00 59.50 210 PHE A C 1
ATOM 1646 O O . PHE A 1 210 ? 1.031 -4.557 -38.835 1.00 59.50 210 PHE A O 1
ATOM 1653 N N . ALA A 1 211 ? 2.730 -6.019 -38.720 1.00 57.47 211 ALA A N 1
ATOM 1654 C CA . ALA A 1 211 ? 3.758 -5.004 -38.450 1.00 57.47 211 ALA A CA 1
ATOM 1655 C C . ALA A 1 211 ? 3.822 -3.930 -39.538 1.00 57.47 211 ALA A C 1
ATOM 1657 O O . ALA A 1 211 ? 3.834 -2.738 -39.238 1.00 57.47 211 ALA A O 1
ATOM 1658 N N . ASN A 1 212 ? 3.813 -4.343 -40.806 1.00 60.66 212 ASN A N 1
ATOM 1659 C CA . ASN A 1 212 ? 3.844 -3.411 -41.931 1.00 60.66 212 ASN A CA 1
ATOM 1660 C C . ASN A 1 212 ? 2.557 -2.584 -42.051 1.00 60.66 212 ASN A C 1
ATOM 1662 O O . ASN A 1 212 ? 2.616 -1.438 -42.487 1.00 60.66 212 ASN A O 1
ATOM 1666 N N . LEU A 1 213 ? 1.403 -3.136 -41.668 1.00 59.84 213 LEU A N 1
ATOM 1667 C CA . LEU A 1 213 ? 0.136 -2.404 -41.644 1.00 59.84 213 LEU A CA 1
ATOM 1668 C C . LEU A 1 213 ? 0.077 -1.414 -40.469 1.00 59.84 213 LEU A C 1
ATOM 1670 O O . LEU A 1 213 ? -0.287 -0.261 -40.661 1.00 59.84 213 LEU A O 1
ATOM 1674 N N . ALA A 1 214 ? 0.495 -1.832 -39.275 1.00 54.62 214 ALA A N 1
ATOM 1675 C CA . ALA A 1 214 ? 0.513 -0.996 -38.078 1.00 54.62 214 ALA A CA 1
ATOM 1676 C C . ALA A 1 214 ? 1.497 0.174 -38.206 1.00 54.62 214 ALA A C 1
ATOM 1678 O O . ALA A 1 214 ? 1.139 1.296 -37.865 1.00 54.62 214 ALA A O 1
ATOM 1679 N N . LYS A 1 215 ? 2.683 -0.051 -38.792 1.00 57.03 215 LYS A N 1
ATOM 1680 C CA . LYS A 1 215 ? 3.645 1.019 -39.111 1.00 57.03 215 LYS A CA 1
ATOM 1681 C C . LYS A 1 215 ? 3.083 2.071 -40.069 1.00 57.03 215 LYS A C 1
ATOM 1683 O O . LYS A 1 215 ? 3.466 3.228 -39.969 1.00 57.03 215 LYS A O 1
ATOM 1688 N N . LYS A 1 216 ? 2.178 1.686 -40.980 1.00 58.22 216 LYS A N 1
ATOM 1689 C CA . LYS A 1 216 ? 1.478 2.629 -41.874 1.00 58.22 216 LYS A CA 1
ATOM 1690 C C . LYS A 1 216 ? 0.407 3.452 -41.153 1.00 58.22 216 LYS A C 1
ATOM 1692 O O . LYS A 1 216 ? 0.034 4.502 -41.657 1.00 58.22 216 LYS A O 1
ATOM 1697 N N . ILE A 1 217 ? -0.102 2.964 -40.021 1.00 52.59 217 ILE A N 1
ATOM 1698 C CA . ILE A 1 217 ? -1.111 3.646 -39.197 1.00 52.59 217 ILE A CA 1
ATOM 1699 C C . ILE A 1 217 ? -0.430 4.555 -38.165 1.00 52.59 217 ILE A C 1
ATOM 1701 O O . ILE A 1 217 ? -0.906 5.656 -37.910 1.00 52.59 217 ILE A O 1
ATOM 1705 N N . HIS A 1 218 ? 0.681 4.109 -37.573 1.00 46.78 218 HIS A N 1
ATOM 1706 C CA . HIS A 1 218 ? 1.442 4.871 -36.590 1.00 46.78 218 HIS A CA 1
ATOM 1707 C C . HIS A 1 218 ? 2.908 4.407 -36.561 1.00 46.78 218 HIS A C 1
ATOM 1709 O O . HIS A 1 218 ? 3.193 3.253 -36.232 1.00 46.78 218 HIS A O 1
ATOM 1715 N N . GLU A 1 219 ? 3.858 5.306 -36.838 1.00 50.22 219 GLU A N 1
ATOM 1716 C CA . GLU A 1 219 ? 5.295 4.978 -36.946 1.00 50.22 219 GLU A CA 1
ATOM 1717 C C . GLU A 1 219 ? 5.878 4.350 -35.665 1.00 50.22 219 GLU A C 1
ATOM 1719 O O . GLU A 1 219 ? 6.813 3.553 -35.716 1.00 50.22 219 GLU A O 1
ATOM 1724 N N . GLY A 1 220 ? 5.288 4.663 -34.505 1.00 46.25 220 GLY A N 1
ATOM 1725 C CA . GLY A 1 220 ? 5.672 4.117 -33.198 1.00 46.25 220 GLY A CA 1
ATOM 1726 C C . GLY A 1 220 ? 5.197 2.689 -32.882 1.00 46.25 220 GLY A C 1
ATOM 1727 O O . GLY A 1 220 ? 5.540 2.181 -31.819 1.00 46.25 220 GLY A O 1
ATOM 1728 N N . LEU A 1 221 ? 4.412 2.033 -33.747 1.00 50.56 221 LEU A N 1
ATOM 1729 C CA . LEU A 1 221 ? 4.015 0.627 -33.573 1.00 50.56 221 LEU A CA 1
ATOM 1730 C C . LEU A 1 221 ? 5.074 -0.291 -34.192 1.00 50.56 221 LEU A C 1
ATOM 1732 O O . LEU A 1 221 ? 4.871 -0.921 -35.234 1.00 50.56 221 LEU A O 1
ATOM 1736 N N . SER A 1 222 ? 6.244 -0.334 -33.560 1.00 49.94 222 SER A N 1
ATOM 1737 C CA . SER A 1 222 ? 7.307 -1.250 -33.952 1.00 49.94 222 SER A CA 1
ATOM 1738 C C . SER A 1 222 ? 7.039 -2.634 -33.344 1.00 49.94 222 SER A C 1
ATOM 1740 O O . SER A 1 222 ? 6.596 -2.751 -32.206 1.00 49.94 222 SER A O 1
ATOM 1742 N N . GLY A 1 223 ? 7.282 -3.711 -34.096 1.00 50.22 223 GLY A N 1
ATOM 1743 C CA . GLY A 1 223 ? 7.234 -5.085 -33.571 1.00 50.22 223 GLY A CA 1
ATOM 1744 C C . GLY A 1 223 ? 8.441 -5.423 -32.682 1.00 50.22 223 GLY A C 1
ATOM 1745 O O . GLY A 1 223 ? 8.917 -6.553 -32.716 1.00 50.22 223 GLY A O 1
ATOM 1746 N N . SER A 1 224 ? 9.015 -4.449 -31.971 1.00 54.34 224 SER A N 1
ATOM 1747 C CA . SER A 1 224 ? 10.171 -4.651 -31.093 1.00 54.34 224 SER A CA 1
ATOM 1748 C C . SER A 1 224 ? 9.737 -5.250 -29.746 1.00 54.34 224 SER A C 1
ATOM 1750 O O . SER A 1 224 ? 8.694 -4.861 -29.221 1.00 54.3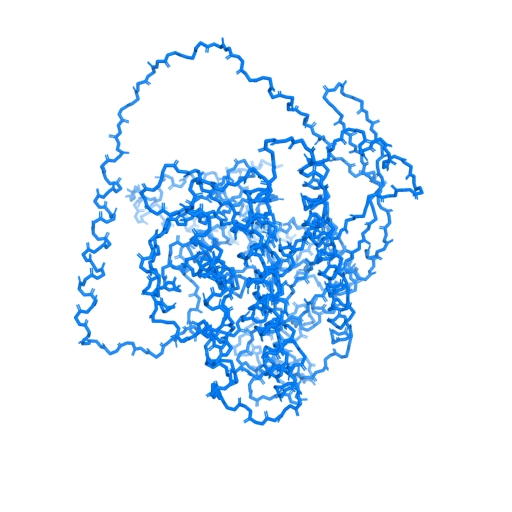4 224 SER A O 1
ATOM 1752 N N . PRO A 1 225 ? 10.523 -6.150 -29.127 1.00 50.81 225 PRO A N 1
ATOM 1753 C CA . PRO A 1 225 ? 10.295 -6.583 -27.746 1.00 50.81 225 PRO A CA 1
ATOM 1754 C C . PRO A 1 225 ? 10.280 -5.426 -26.733 1.00 50.81 225 PRO A C 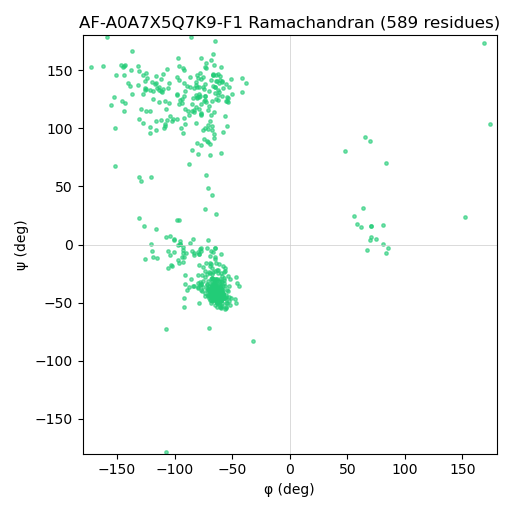1
ATOM 1756 O O . PRO A 1 225 ? 9.487 -5.464 -25.801 1.00 50.81 225 PRO A O 1
ATOM 1759 N N . ALA A 1 226 ? 11.071 -4.367 -26.962 1.00 52.12 226 ALA A N 1
ATOM 1760 C CA . ALA A 1 226 ? 11.114 -3.160 -26.118 1.00 52.12 226 ALA A CA 1
ATOM 1761 C C . ALA A 1 226 ? 9.799 -2.352 -26.124 1.00 52.12 226 ALA A C 1
ATOM 1763 O O . ALA A 1 226 ? 9.606 -1.417 -25.348 1.00 52.12 226 ALA A O 1
ATOM 1764 N N . ASP A 1 227 ? 8.891 -2.709 -27.028 1.00 56.75 227 ASP A N 1
ATOM 1765 C CA . ASP A 1 227 ? 7.588 -2.096 -27.197 1.00 56.75 227 ASP A CA 1
ATOM 1766 C C . ASP A 1 227 ? 6.452 -2.962 -26.622 1.00 56.75 227 ASP A C 1
ATOM 1768 O O . ASP A 1 227 ? 5.332 -2.466 -26.516 1.00 56.75 227 ASP A O 1
ATOM 1772 N N . ASP A 1 228 ? 6.734 -4.207 -26.218 1.00 68.94 228 ASP A N 1
ATOM 1773 C CA . ASP A 1 228 ? 5.782 -5.174 -25.664 1.00 68.94 228 ASP A CA 1
ATOM 1774 C C . ASP A 1 228 ? 5.885 -5.254 -24.133 1.00 68.94 228 ASP A C 1
ATOM 1776 O O . ASP A 1 228 ? 6.815 -5.836 -23.576 1.00 68.94 228 ASP A O 1
ATOM 1780 N N . GLU A 1 229 ? 4.875 -4.725 -23.443 1.00 73.62 229 GLU A N 1
ATOM 1781 C CA . GLU A 1 229 ? 4.816 -4.689 -21.978 1.00 73.62 229 GLU A CA 1
ATOM 1782 C C . GLU A 1 229 ? 4.867 -6.075 -21.312 1.00 73.62 229 GLU A C 1
ATOM 1784 O O . GLU A 1 229 ? 5.339 -6.172 -20.183 1.00 73.62 229 GLU A O 1
ATOM 1789 N N . ARG A 1 230 ? 4.464 -7.166 -21.986 1.00 75.75 230 ARG A N 1
ATOM 1790 C CA . ARG A 1 230 ? 4.660 -8.519 -21.428 1.00 75.75 230 ARG A CA 1
ATOM 1791 C C . ARG A 1 230 ? 6.139 -8.881 -21.370 1.00 75.75 230 ARG A C 1
ATOM 1793 O O . ARG A 1 230 ? 6.596 -9.433 -20.375 1.00 75.75 230 ARG A O 1
ATOM 1800 N N . SER A 1 231 ? 6.877 -8.580 -22.435 1.00 76.50 231 SER A N 1
ATOM 1801 C CA . SER A 1 231 ? 8.318 -8.836 -22.485 1.00 76.50 231 SER A CA 1
ATOM 1802 C C . SER A 1 231 ? 9.046 -7.998 -21.437 1.00 76.50 231 SER A C 1
ATOM 1804 O O . SER A 1 231 ? 9.880 -8.529 -20.716 1.00 76.50 231 SER A O 1
ATOM 1806 N N . LEU A 1 232 ? 8.652 -6.733 -21.273 1.00 77.88 232 LEU A N 1
ATOM 1807 C CA . LEU A 1 232 ? 9.198 -5.854 -20.238 1.00 77.88 232 LEU A CA 1
ATOM 1808 C C . LEU A 1 232 ? 8.907 -6.369 -18.818 1.00 77.88 232 LEU A C 1
ATOM 1810 O O . LEU A 1 232 ? 9.795 -6.362 -17.973 1.00 77.88 232 LEU A O 1
ATOM 1814 N N . ALA A 1 233 ? 7.696 -6.872 -18.554 1.00 81.50 233 ALA A N 1
ATOM 1815 C CA . ALA A 1 233 ? 7.365 -7.483 -17.266 1.00 81.50 233 ALA A CA 1
ATOM 1816 C C . ALA A 1 233 ? 8.207 -8.741 -16.982 1.00 81.50 233 ALA A C 1
ATOM 1818 O O . ALA A 1 233 ? 8.610 -8.969 -15.846 1.00 81.50 233 ALA A O 1
ATOM 1819 N N . LEU A 1 234 ? 8.498 -9.555 -17.999 1.00 85.69 234 LEU A N 1
ATOM 1820 C CA . LEU A 1 234 ? 9.370 -10.723 -17.849 1.00 85.69 234 LEU A CA 1
ATOM 1821 C C . LEU A 1 234 ? 10.836 -10.335 -17.632 1.00 85.69 234 LEU A C 1
ATOM 1823 O O . LEU A 1 234 ? 11.511 -10.948 -16.810 1.00 85.69 234 LEU A O 1
ATOM 1827 N N . GLU A 1 235 ? 11.324 -9.312 -18.336 1.00 85.81 235 GLU A N 1
ATOM 1828 C CA . GLU A 1 235 ? 12.677 -8.785 -18.138 1.00 85.81 235 GLU A CA 1
ATOM 1829 C C . GLU A 1 235 ? 12.836 -8.171 -16.731 1.00 85.81 235 GLU A C 1
ATOM 1831 O O . GLU A 1 235 ? 13.861 -8.395 -16.089 1.00 85.81 235 GLU A O 1
ATOM 1836 N N . ASN A 1 236 ? 11.811 -7.487 -16.204 1.00 85.69 236 ASN A N 1
ATOM 1837 C CA . ASN A 1 236 ? 11.831 -6.992 -14.823 1.00 85.69 236 ASN A CA 1
ATOM 1838 C C . ASN A 1 236 ? 11.798 -8.134 -13.796 1.00 85.69 236 ASN A C 1
ATOM 1840 O O . ASN A 1 236 ? 12.555 -8.130 -12.829 1.00 85.69 236 ASN A O 1
ATOM 1844 N N . LEU A 1 237 ? 10.952 -9.148 -14.022 1.00 91.81 237 LEU A N 1
ATOM 1845 C CA . LEU A 1 237 ? 10.909 -10.338 -13.170 1.00 91.81 237 LEU A CA 1
ATOM 1846 C C . LEU A 1 237 ? 12.272 -11.043 -13.121 1.00 91.81 237 LEU A C 1
ATOM 1848 O O . LEU A 1 237 ? 12.671 -11.511 -12.059 1.00 91.81 237 LEU A O 1
ATOM 1852 N N . ALA A 1 238 ? 12.989 -11.119 -14.245 1.00 92.62 238 ALA A N 1
ATOM 1853 C CA . ALA A 1 238 ? 14.320 -11.718 -14.290 1.00 92.62 238 ALA A CA 1
ATOM 1854 C C . ALA A 1 238 ? 15.317 -10.961 -13.398 1.00 92.62 238 ALA A C 1
ATOM 1856 O O . ALA A 1 238 ? 15.949 -11.586 -12.550 1.00 92.62 238 ALA A O 1
ATOM 1857 N N . ALA A 1 239 ? 15.384 -9.630 -13.516 1.00 90.62 239 ALA A N 1
ATOM 1858 C CA . ALA A 1 239 ? 16.229 -8.796 -12.657 1.00 90.62 239 ALA A CA 1
ATOM 1859 C C . ALA A 1 239 ? 15.855 -8.937 -11.171 1.00 90.62 239 ALA A C 1
ATOM 1861 O O . ALA A 1 239 ? 16.714 -9.076 -10.305 1.00 90.62 239 ALA A O 1
ATOM 1862 N N . HIS A 1 240 ? 14.558 -8.972 -10.867 1.00 92.94 240 HIS A N 1
ATOM 1863 C CA . HIS A 1 240 ? 14.071 -9.157 -9.506 1.00 92.94 240 HIS A CA 1
ATOM 1864 C C . HIS A 1 240 ? 14.440 -10.535 -8.931 1.00 92.94 240 HIS A C 1
ATOM 1866 O O . HIS A 1 240 ? 14.834 -10.634 -7.772 1.00 92.94 240 HIS A O 1
ATOM 1872 N N . LYS A 1 241 ? 14.330 -11.607 -9.727 1.00 95.44 241 LYS A N 1
ATOM 1873 C CA . LYS A 1 241 ? 14.757 -12.958 -9.327 1.00 95.44 241 LYS A CA 1
ATOM 1874 C C . LYS A 1 241 ? 16.265 -13.037 -9.103 1.00 95.44 241 LYS A C 1
ATOM 1876 O O . LYS A 1 241 ? 16.686 -13.750 -8.203 1.00 95.44 241 LYS A O 1
ATOM 1881 N N . GLU A 1 242 ? 17.051 -12.314 -9.897 1.00 95.81 242 GLU A N 1
ATOM 1882 C CA . GLU A 1 242 ? 18.505 -12.256 -9.750 1.00 95.81 242 GLU A CA 1
ATOM 1883 C C . GLU A 1 242 ? 18.921 -11.583 -8.437 1.00 95.81 242 GLU A C 1
ATOM 1885 O O . GLU A 1 242 ? 19.788 -12.109 -7.743 1.00 95.81 242 GLU A O 1
ATOM 1890 N N . LEU A 1 243 ? 18.277 -10.473 -8.063 1.00 94.94 243 LEU A N 1
ATOM 1891 C CA . LEU A 1 243 ? 18.564 -9.742 -6.820 1.00 94.94 243 LEU A CA 1
ATOM 1892 C C . LEU A 1 243 ? 18.007 -10.432 -5.568 1.00 94.94 243 LEU A C 1
ATOM 1894 O O . LEU A 1 243 ? 18.573 -10.307 -4.482 1.00 94.94 243 LEU A O 1
ATOM 1898 N N . ASN A 1 244 ? 16.888 -11.145 -5.681 1.00 96.25 244 ASN A N 1
ATOM 1899 C CA . ASN A 1 244 ? 16.228 -11.736 -4.524 1.00 96.25 244 ASN A CA 1
ATOM 1900 C C . ASN A 1 244 ? 17.125 -12.766 -3.810 1.00 96.25 244 ASN A C 1
ATOM 1902 O O . ASN A 1 244 ? 17.638 -13.702 -4.418 1.00 96.25 244 ASN A O 1
ATOM 1906 N N . GLY A 1 245 ? 17.282 -12.618 -2.494 1.00 94.62 245 GLY A N 1
ATOM 1907 C CA . GLY A 1 245 ? 18.128 -13.471 -1.662 1.00 94.62 245 GLY A CA 1
ATOM 1908 C C . GLY A 1 245 ? 19.611 -13.095 -1.643 1.00 94.62 245 GLY A C 1
ATOM 1909 O O . GLY A 1 245 ? 20.340 -13.671 -0.830 1.00 94.62 245 GLY A O 1
ATOM 1910 N N . GLN A 1 246 ? 20.057 -12.144 -2.475 1.00 95.31 246 GLN A N 1
ATOM 1911 C CA . GLN A 1 246 ? 21.428 -11.637 -2.426 1.00 95.31 246 GLN A CA 1
ATOM 1912 C C . GLN A 1 246 ? 21.690 -10.879 -1.122 1.00 95.31 246 GLN A C 1
ATOM 1914 O O . GLN A 1 246 ? 20.804 -10.197 -0.603 1.00 95.31 246 GLN A O 1
ATOM 1919 N N . THR A 1 247 ? 22.921 -10.988 -0.619 1.00 93.56 247 THR A N 1
ATOM 1920 C CA . THR A 1 247 ? 23.431 -10.185 0.497 1.00 93.56 247 THR A CA 1
ATOM 1921 C C . THR A 1 247 ? 24.433 -9.177 -0.047 1.00 93.56 247 THR A C 1
ATOM 1923 O O . THR A 1 247 ? 25.484 -9.566 -0.554 1.00 93.56 247 THR A O 1
ATOM 1926 N N . VAL A 1 248 ? 24.114 -7.894 0.080 1.00 91.06 248 VAL A N 1
ATOM 1927 C CA . VAL A 1 248 ? 24.886 -6.782 -0.476 1.00 91.06 248 VAL A CA 1
ATOM 1928 C C . VAL A 1 248 ? 25.525 -5.970 0.658 1.00 91.06 248 VAL A C 1
ATOM 1930 O O . VAL A 1 248 ? 24.845 -5.665 1.643 1.00 91.06 248 VAL A O 1
ATOM 1933 N N . PRO A 1 249 ? 26.830 -5.647 0.570 1.00 90.06 249 PRO A N 1
ATOM 1934 C CA . PRO A 1 249 ? 27.504 -4.805 1.548 1.00 90.06 249 PRO A CA 1
ATOM 1935 C C . PRO A 1 249 ? 27.205 -3.318 1.312 1.00 90.06 249 PRO A C 1
ATOM 1937 O O . PRO A 1 249 ? 27.417 -2.786 0.220 1.00 90.06 249 PRO A O 1
ATOM 1940 N N . TYR A 1 250 ? 26.796 -2.631 2.372 1.00 88.81 250 TYR A N 1
ATOM 1941 C CA . TYR A 1 250 ? 26.640 -1.182 2.402 1.00 88.81 250 TYR A CA 1
ATOM 1942 C C . TYR A 1 250 ? 27.604 -0.584 3.412 1.00 88.81 250 TYR A C 1
ATOM 1944 O O . TYR A 1 250 ? 27.790 -1.111 4.502 1.00 88.81 250 TYR A O 1
ATOM 1952 N N . ILE A 1 251 ? 28.225 0.524 3.042 1.00 86.44 251 ILE A N 1
ATOM 1953 C CA . ILE A 1 251 ? 29.115 1.280 3.908 1.00 86.44 251 ILE A CA 1
ATOM 1954 C C . ILE A 1 251 ? 28.296 2.397 4.546 1.00 86.44 251 ILE A C 1
ATOM 1956 O O . ILE A 1 251 ? 27.704 3.185 3.814 1.00 86.44 251 ILE A O 1
ATOM 1960 N N . VAL A 1 252 ? 28.283 2.466 5.873 1.00 84.62 252 VAL A N 1
ATOM 1961 C CA . VAL A 1 252 ? 27.607 3.501 6.661 1.00 84.62 252 VAL A CA 1
ATOM 1962 C C . VAL A 1 252 ? 28.642 4.309 7.436 1.00 84.62 252 VAL A C 1
ATOM 1964 O O . VAL A 1 252 ? 29.604 3.740 7.949 1.00 84.62 252 VAL A O 1
ATOM 1967 N N . GLU A 1 253 ? 28.451 5.623 7.498 1.00 80.81 253 GLU A N 1
ATOM 1968 C CA . GLU A 1 253 ? 29.248 6.557 8.302 1.00 80.81 253 GLU A CA 1
ATOM 1969 C C . GLU A 1 253 ? 28.405 7.089 9.465 1.00 80.81 253 GLU A C 1
ATOM 1971 O O . GLU A 1 253 ? 27.258 7.483 9.239 1.00 80.81 253 GLU A O 1
ATOM 1976 N N . ASP A 1 254 ? 28.956 7.115 10.680 1.00 76.31 254 ASP A N 1
ATOM 1977 C CA . ASP A 1 254 ? 28.321 7.795 11.814 1.00 76.31 254 ASP A CA 1
ATOM 1978 C C . ASP A 1 254 ? 28.657 9.289 11.895 1.00 76.31 254 ASP A C 1
ATOM 1980 O O . ASP A 1 254 ? 29.432 9.841 11.112 1.00 76.31 254 ASP A O 1
ATOM 1984 N N . SER A 1 255 ? 28.080 9.963 12.892 1.00 73.19 255 SER A N 1
ATOM 1985 C CA . SER A 1 255 ? 28.329 11.382 13.159 1.00 73.19 255 SER A CA 1
ATOM 1986 C C . SER A 1 255 ? 29.775 11.708 13.554 1.00 73.19 255 SER A C 1
ATOM 1988 O O . SER A 1 255 ? 30.154 12.879 13.530 1.00 73.19 255 SER A O 1
ATOM 1990 N N . GLU A 1 256 ? 30.575 10.710 13.937 1.00 75.88 256 GLU A N 1
ATOM 1991 C CA . GLU A 1 256 ? 31.989 10.854 14.299 1.00 75.88 256 GLU A CA 1
ATOM 1992 C C . GLU A 1 256 ? 32.932 10.511 13.128 1.00 75.88 256 GLU A C 1
ATOM 1994 O O . GLU A 1 256 ? 34.153 10.650 13.252 1.00 75.88 256 GLU A O 1
ATOM 1999 N N . GLY A 1 257 ? 32.383 10.125 11.969 1.00 77.12 257 GLY A N 1
ATOM 2000 C CA . GLY A 1 257 ? 33.136 9.750 10.772 1.00 77.12 257 GLY A CA 1
ATOM 2001 C C . GLY A 1 257 ? 33.673 8.316 10.799 1.00 77.12 257 GLY A C 1
ATOM 2002 O O . GLY A 1 257 ? 34.598 7.990 10.046 1.00 77.12 257 GLY A O 1
ATOM 2003 N N . ILE A 1 258 ? 33.148 7.456 11.677 1.00 78.75 258 ILE A N 1
ATOM 2004 C CA . ILE A 1 258 ? 33.494 6.035 11.737 1.00 78.75 258 ILE A CA 1
ATOM 2005 C C . ILE A 1 258 ? 32.707 5.295 10.658 1.00 78.75 258 ILE A C 1
ATOM 2007 O O . ILE A 1 258 ? 31.484 5.376 10.573 1.00 78.75 258 ILE A O 1
ATOM 2011 N N . TRP A 1 259 ? 33.440 4.546 9.835 1.00 83.12 259 TRP A N 1
ATOM 2012 C CA . TRP A 1 259 ? 32.890 3.784 8.720 1.00 83.12 259 TRP A CA 1
ATOM 2013 C C . TRP A 1 259 ? 32.686 2.321 9.106 1.00 83.12 259 TRP A C 1
ATOM 2015 O O . TRP A 1 259 ? 33.622 1.653 9.549 1.00 83.12 259 TRP A O 1
ATOM 2025 N N . MET A 1 260 ? 31.490 1.800 8.853 1.00 83.81 260 MET A N 1
ATOM 2026 C CA . MET A 1 260 ? 31.132 0.401 9.065 1.00 83.81 260 MET A CA 1
ATOM 2027 C C . MET A 1 260 ? 30.605 -0.212 7.774 1.00 83.81 260 MET A C 1
ATOM 2029 O O . MET A 1 260 ? 29.910 0.446 7.005 1.00 83.81 260 MET A O 1
ATOM 2033 N N . THR A 1 261 ? 30.929 -1.482 7.527 1.00 87.94 261 THR A N 1
ATOM 2034 C CA . THR A 1 261 ? 30.246 -2.264 6.491 1.00 87.94 261 THR A CA 1
ATOM 2035 C C . THR A 1 261 ? 29.142 -3.072 7.146 1.00 87.94 261 THR A C 1
ATOM 2037 O O . THR A 1 261 ? 29.418 -3.894 8.013 1.00 87.94 261 THR A O 1
ATOM 2040 N N . ILE A 1 262 ? 27.914 -2.849 6.708 1.00 88.94 262 ILE A N 1
ATOM 2041 C CA . ILE A 1 262 ? 26.744 -3.627 7.094 1.00 88.94 262 ILE A CA 1
ATOM 2042 C C . ILE A 1 262 ? 26.319 -4.514 5.928 1.00 88.94 262 ILE A C 1
ATOM 2044 O O . ILE A 1 262 ? 26.502 -4.175 4.754 1.00 88.94 262 ILE A O 1
ATOM 2048 N N . HIS A 1 263 ? 25.722 -5.652 6.246 1.00 89.00 263 HIS A N 1
ATOM 2049 C CA . HIS A 1 263 ? 25.258 -6.594 5.239 1.00 89.00 263 HIS A CA 1
ATOM 2050 C C . HIS A 1 263 ? 23.738 -6.582 5.168 1.00 89.00 263 HIS A C 1
ATOM 2052 O O . HIS A 1 263 ? 23.061 -6.836 6.160 1.00 89.00 263 HIS A O 1
ATOM 2058 N N . VAL A 1 264 ? 23.191 -6.316 3.982 1.00 92.62 264 VAL A N 1
ATOM 2059 C CA . VAL A 1 264 ? 21.744 -6.296 3.760 1.00 92.62 264 VAL A CA 1
ATOM 2060 C C . VAL A 1 264 ? 21.364 -7.434 2.831 1.00 92.62 264 VAL A C 1
ATOM 2062 O O . VAL A 1 264 ? 21.861 -7.515 1.711 1.00 92.62 264 VAL A O 1
ATOM 2065 N N . LYS A 1 265 ? 20.469 -8.311 3.282 1.00 95.06 265 LYS A N 1
ATOM 2066 C CA . LYS A 1 265 ? 19.911 -9.391 2.471 1.00 95.06 265 LYS A CA 1
ATOM 2067 C C . LYS A 1 265 ? 18.549 -8.994 1.920 1.00 95.06 265 LYS A C 1
ATOM 2069 O O . LYS A 1 265 ? 17.659 -8.605 2.676 1.00 95.06 265 LYS A O 1
ATOM 2074 N N . TYR A 1 266 ? 18.368 -9.139 0.615 1.00 96.38 266 TYR A N 1
ATOM 2075 C CA . TYR A 1 266 ? 17.107 -8.827 -0.047 1.00 96.38 266 TYR A CA 1
ATOM 2076 C C . TYR A 1 266 ? 16.099 -9.967 0.084 1.00 96.38 266 TYR A C 1
ATOM 2078 O O . TYR A 1 266 ? 16.395 -11.110 -0.258 1.00 96.38 266 TYR A O 1
ATOM 2086 N N . ASP A 1 267 ? 14.892 -9.640 0.540 1.00 96.50 267 ASP A N 1
ATOM 2087 C CA . ASP A 1 267 ? 13.722 -10.515 0.512 1.00 96.50 267 ASP A CA 1
ATOM 2088 C C . ASP A 1 267 ? 12.600 -9.833 -0.279 1.00 96.50 267 ASP A C 1
ATOM 2090 O O . ASP A 1 267 ? 11.932 -8.907 0.191 1.00 96.50 267 ASP A O 1
ATOM 2094 N N . LEU A 1 268 ? 12.435 -10.253 -1.530 1.00 96.19 268 LEU A N 1
ATOM 2095 C CA . LEU A 1 268 ? 11.687 -9.500 -2.523 1.00 96.19 268 LEU A CA 1
ATOM 2096 C C . LEU A 1 268 ? 10.374 -10.195 -2.935 1.00 96.19 268 LEU A C 1
ATOM 2098 O O . LEU A 1 268 ? 10.313 -11.417 -3.113 1.00 96.19 268 LEU A O 1
ATOM 2102 N N . ARG A 1 269 ? 9.331 -9.384 -3.152 1.00 96.69 269 ARG A N 1
ATOM 2103 C CA . ARG A 1 269 ? 7.999 -9.751 -3.668 1.00 96.69 269 ARG A CA 1
ATOM 2104 C C . ARG A 1 269 ? 7.742 -9.014 -4.984 1.00 96.69 269 ARG A C 1
ATOM 2106 O O . ARG A 1 269 ? 7.911 -7.799 -5.057 1.00 96.69 269 ARG A O 1
ATOM 2113 N N . TYR A 1 270 ? 7.277 -9.736 -5.995 1.00 95.06 270 TYR A N 1
ATOM 2114 C CA . TYR A 1 270 ? 6.989 -9.230 -7.332 1.00 95.06 270 TYR A CA 1
ATOM 2115 C C . TYR A 1 270 ? 5.546 -9.534 -7.741 1.00 95.06 270 TYR A C 1
ATOM 2117 O O . TYR A 1 270 ? 5.176 -10.686 -7.966 1.00 95.06 270 TYR A O 1
ATOM 2125 N N . PHE A 1 271 ? 4.751 -8.485 -7.922 1.00 93.44 271 PHE A N 1
ATOM 2126 C CA . PHE A 1 271 ? 3.418 -8.574 -8.498 1.00 93.44 271 PHE A CA 1
ATOM 2127 C C . PHE A 1 271 ? 3.392 -7.920 -9.876 1.00 93.44 271 PHE A C 1
ATOM 2129 O O . PHE A 1 271 ? 3.802 -6.775 -10.031 1.00 93.44 271 PHE A O 1
ATOM 2136 N N . ASN A 1 272 ? 2.843 -8.602 -10.877 1.00 89.94 272 ASN A N 1
ATOM 2137 C CA . ASN A 1 272 ? 2.418 -7.991 -12.131 1.00 89.94 272 ASN A CA 1
ATOM 2138 C C . ASN A 1 272 ? 0.890 -8.033 -12.227 1.00 89.94 272 ASN A C 1
ATOM 2140 O O . ASN A 1 272 ? 0.305 -9.095 -12.461 1.00 89.94 272 ASN A O 1
ATOM 2144 N N . ILE A 1 273 ? 0.260 -6.871 -12.065 1.00 85.75 273 ILE A N 1
ATOM 2145 C CA . ILE A 1 273 ? -1.191 -6.688 -12.029 1.00 85.75 273 ILE A CA 1
ATOM 2146 C C . ILE A 1 273 ? -1.592 -5.816 -13.227 1.00 85.75 273 ILE A C 1
ATOM 2148 O O . ILE A 1 273 ? -1.441 -4.593 -13.184 1.00 85.75 273 ILE A O 1
ATOM 2152 N N . PRO A 1 274 ? -2.070 -6.413 -14.329 1.00 73.00 274 PRO A N 1
ATOM 2153 C CA . PRO A 1 274 ? -2.567 -5.646 -15.462 1.00 73.00 274 PRO A CA 1
ATOM 2154 C C . PRO A 1 274 ? -3.799 -4.817 -15.069 1.00 73.00 274 PRO A C 1
ATOM 2156 O O . PRO A 1 274 ? -4.668 -5.286 -14.345 1.00 73.00 274 PRO A O 1
ATOM 2159 N N . ASN A 1 275 ? -3.880 -3.589 -15.583 1.00 63.78 275 ASN A N 1
ATOM 2160 C CA . ASN A 1 275 ? -4.953 -2.631 -15.292 1.00 63.78 275 ASN A CA 1
ATOM 2161 C C . ASN A 1 275 ? -5.549 -2.050 -16.598 1.00 63.78 275 ASN A C 1
ATOM 2163 O O . ASN A 1 275 ? -5.482 -0.845 -16.831 1.00 63.78 275 ASN A O 1
ATOM 2167 N N . ASN A 1 276 ? -6.015 -2.894 -17.537 1.00 57.19 276 ASN A N 1
ATOM 2168 C CA . ASN A 1 276 ? -6.510 -2.433 -18.851 1.00 57.19 276 ASN A CA 1
ATOM 2169 C C . ASN A 1 276 ? -7.789 -3.147 -19.332 1.00 57.19 276 ASN A C 1
ATOM 2171 O O . ASN A 1 276 ? -7.869 -4.373 -19.351 1.00 57.19 276 ASN A O 1
ATOM 2175 N N . ILE A 1 277 ? -8.710 -2.332 -19.856 1.00 48.22 277 ILE A N 1
ATOM 2176 C CA . ILE A 1 277 ? -9.957 -2.641 -20.581 1.00 48.22 277 ILE A CA 1
ATOM 2177 C C . ILE A 1 277 ? -9.776 -3.722 -21.657 1.00 48.22 277 ILE A C 1
ATOM 2179 O O . ILE A 1 277 ? -10.674 -4.506 -21.933 1.00 48.22 277 ILE A O 1
ATOM 2183 N N . LEU A 1 278 ? -8.616 -3.800 -22.311 1.00 41.88 278 LEU A N 1
ATOM 2184 C CA . LEU A 1 278 ? -8.414 -4.748 -23.414 1.00 41.88 278 LEU A CA 1
ATOM 2185 C C . LEU A 1 278 ? -8.415 -6.228 -22.985 1.00 41.88 278 LEU A C 1
ATOM 2187 O O . LEU A 1 278 ? -8.689 -7.075 -23.840 1.00 41.88 278 LEU A O 1
ATOM 2191 N N . GLN A 1 279 ? -8.178 -6.544 -21.702 1.00 46.16 279 GLN A N 1
ATOM 2192 C CA . GLN A 1 279 ? -8.384 -7.901 -21.170 1.00 46.16 279 GLN A CA 1
ATOM 2193 C C . GLN A 1 279 ? -9.856 -8.341 -21.252 1.00 46.16 279 GLN A C 1
ATOM 2195 O O . GLN A 1 279 ? -10.107 -9.520 -21.490 1.00 46.16 279 GLN A O 1
ATOM 2200 N N . GLU A 1 280 ? -10.810 -7.400 -21.186 1.00 44.72 280 GLU A N 1
ATOM 2201 C CA . GLU A 1 280 ? -12.264 -7.651 -21.199 1.00 44.72 280 GLU A CA 1
ATOM 2202 C C . GLU A 1 280 ? -12.743 -8.355 -22.479 1.00 44.72 280 GLU A C 1
ATOM 2204 O O . GLU A 1 280 ? -13.739 -9.072 -22.468 1.00 44.72 280 GLU A O 1
ATOM 2209 N N . LYS A 1 281 ? -12.069 -8.137 -23.619 1.00 42.38 281 LYS A N 1
ATOM 2210 C CA . LYS A 1 281 ? -12.604 -8.541 -24.933 1.00 42.38 281 LYS A CA 1
ATOM 2211 C C . LYS A 1 281 ? -11.997 -9.808 -25.513 1.00 42.38 281 LYS A C 1
ATOM 2213 O O . LYS A 1 281 ? -12.590 -10.348 -26.442 1.00 42.38 281 LYS A O 1
ATOM 2218 N N . MET A 1 282 ? -10.828 -10.252 -25.041 1.00 47.69 282 MET A N 1
ATOM 2219 C CA . MET A 1 282 ? -10.167 -11.484 -25.511 1.00 47.69 282 MET A CA 1
ATOM 2220 C C . MET A 1 282 ? -9.284 -12.116 -24.419 1.00 47.69 282 MET A C 1
ATOM 2222 O O . MET A 1 282 ? -8.058 -12.126 -24.573 1.00 47.69 282 MET A O 1
ATOM 2226 N N . PRO A 1 283 ? -9.886 -12.643 -23.335 1.00 48.66 283 PRO A N 1
ATOM 2227 C CA . PRO A 1 283 ? -9.154 -13.262 -22.233 1.00 48.66 283 PRO A CA 1
ATOM 2228 C C . PRO A 1 283 ? -8.219 -14.372 -22.729 1.00 48.66 283 PRO A C 1
ATOM 2230 O O . PRO A 1 283 ? -7.024 -14.276 -22.506 1.00 48.66 283 PRO A O 1
ATOM 2233 N N . GLU A 1 284 ? -8.694 -15.316 -23.545 1.00 44.91 284 GLU A N 1
ATOM 2234 C CA . GLU A 1 284 ? -7.937 -16.506 -23.991 1.00 44.91 284 GLU A CA 1
ATOM 2235 C C . GLU A 1 284 ? -6.597 -16.222 -24.710 1.00 44.91 284 GLU A C 1
ATOM 2237 O O . GLU A 1 284 ? -5.709 -17.071 -24.716 1.00 44.91 284 GLU A O 1
ATOM 2242 N N . LEU A 1 285 ? -6.423 -15.034 -25.307 1.00 42.12 285 LEU A N 1
ATOM 2243 C CA . LEU A 1 285 ? -5.183 -14.615 -25.987 1.00 42.12 285 LEU A CA 1
ATOM 2244 C C . LEU A 1 285 ? -4.256 -13.760 -25.101 1.00 42.12 285 LEU A C 1
ATOM 2246 O O . LEU A 1 285 ? -3.108 -13.514 -25.472 1.00 42.12 285 LEU A O 1
ATOM 2250 N N . LEU A 1 286 ? -4.764 -13.271 -23.967 1.00 49.09 286 LEU A N 1
ATOM 2251 C CA . LEU A 1 286 ? -4.096 -12.367 -23.022 1.00 49.09 286 LEU A CA 1
ATOM 2252 C C . LEU A 1 286 ? -3.858 -13.019 -21.647 1.00 49.09 286 LEU A C 1
ATOM 2254 O O . LEU A 1 286 ? -3.141 -12.456 -20.821 1.00 49.09 286 LEU A O 1
ATOM 2258 N N . THR A 1 287 ? -4.460 -14.182 -21.389 1.00 50.75 287 THR A N 1
ATOM 2259 C CA . THR A 1 287 ? -4.416 -14.890 -20.108 1.00 50.75 287 THR A CA 1
ATOM 2260 C C . THR A 1 287 ? -3.338 -15.965 -20.082 1.00 50.75 287 THR A C 1
ATOM 2262 O O . THR A 1 287 ? -3.119 -16.681 -21.055 1.00 50.75 287 THR A O 1
ATOM 2265 N N . SER A 1 288 ? -2.703 -16.075 -18.918 1.00 58.28 288 SER A N 1
ATOM 2266 C CA . SER A 1 288 ? -1.570 -16.925 -18.556 1.00 58.28 288 SER A CA 1
ATOM 2267 C C . SER A 1 288 ? -0.254 -16.597 -19.275 1.00 58.28 288 SER A C 1
ATOM 2269 O O . SER A 1 288 ? 0.073 -17.092 -20.354 1.00 58.28 288 SER A O 1
ATOM 2271 N N . CYS A 1 289 ? 0.549 -15.754 -18.627 1.00 74.00 289 CYS A N 1
ATOM 2272 C CA . CYS A 1 289 ? 1.994 -15.935 -18.653 1.00 74.00 289 CYS A CA 1
ATOM 2273 C C . CYS A 1 289 ? 2.324 -16.731 -17.383 1.00 74.00 289 CYS A C 1
ATOM 2275 O O . CYS A 1 289 ? 2.321 -16.114 -16.315 1.00 74.00 289 CYS A O 1
ATOM 2277 N N . PRO A 1 290 ? 2.528 -18.060 -17.466 1.00 83.50 290 PRO A N 1
ATOM 2278 C CA . PRO A 1 290 ? 2.689 -18.904 -16.282 1.00 83.50 290 PRO A CA 1
ATOM 2279 C C . PRO A 1 290 ? 3.769 -18.391 -15.332 1.00 83.50 290 PRO A C 1
ATOM 2281 O O . PRO A 1 290 ? 3.583 -18.421 -14.126 1.00 83.50 290 PRO A O 1
ATOM 2284 N N . GLU A 1 291 ? 4.846 -17.819 -15.870 1.00 87.81 291 GLU A N 1
ATOM 2285 C CA . GLU A 1 291 ? 5.953 -17.267 -15.092 1.00 87.81 291 GLU A CA 1
ATOM 2286 C C . GLU A 1 291 ? 5.539 -16.053 -14.246 1.00 87.81 291 GLU A C 1
ATOM 2288 O O . GLU A 1 291 ? 6.018 -15.890 -13.126 1.00 87.81 291 GLU A O 1
ATOM 2293 N N . LEU A 1 292 ? 4.654 -15.193 -14.767 1.00 87.06 292 LEU A N 1
ATOM 2294 C CA . LEU A 1 292 ? 4.122 -14.048 -14.018 1.00 87.06 292 LEU A CA 1
ATOM 2295 C C . LEU A 1 292 ? 3.050 -14.493 -13.016 1.00 87.06 292 LEU A C 1
ATOM 2297 O O . LEU A 1 292 ? 2.945 -13.908 -11.944 1.00 87.06 292 LEU A O 1
ATOM 2301 N N . GLU A 1 293 ? 2.260 -15.516 -13.345 1.00 87.25 293 GLU A N 1
ATOM 2302 C CA . GLU A 1 293 ? 1.271 -16.079 -12.418 1.00 87.25 293 GLU A CA 1
ATOM 2303 C C . GLU A 1 293 ? 1.948 -16.803 -11.247 1.00 87.25 293 GLU A C 1
ATOM 2305 O O . GLU A 1 293 ? 1.555 -16.597 -10.102 1.00 87.25 293 GLU A O 1
ATOM 2310 N N . GLU A 1 294 ? 3.010 -17.566 -11.513 1.00 92.44 294 GLU A N 1
ATOM 2311 C CA . GLU A 1 294 ? 3.854 -18.200 -10.498 1.00 92.44 294 GLU A CA 1
ATOM 2312 C C . GLU A 1 294 ? 4.540 -17.152 -9.615 1.00 92.44 294 GLU A C 1
ATOM 2314 O O . GLU A 1 294 ? 4.478 -17.254 -8.394 1.00 92.44 294 GLU A O 1
ATOM 2319 N N . ALA A 1 295 ? 5.115 -16.097 -10.207 1.00 93.75 295 ALA A N 1
ATOM 2320 C CA . ALA A 1 295 ? 5.718 -15.006 -9.440 1.00 93.75 295 ALA A CA 1
ATOM 2321 C C . ALA A 1 295 ? 4.694 -14.270 -8.557 1.00 93.75 295 ALA A C 1
ATOM 2323 O O . ALA A 1 295 ? 4.984 -13.972 -7.397 1.00 93.75 295 ALA A O 1
ATOM 2324 N N . ASN A 1 296 ? 3.484 -14.019 -9.071 1.00 93.19 296 ASN A N 1
ATOM 2325 C CA . ASN A 1 296 ? 2.393 -13.448 -8.282 1.00 93.19 296 ASN A CA 1
ATOM 2326 C C . ASN A 1 296 ? 1.975 -14.385 -7.137 1.00 93.19 296 ASN A C 1
ATOM 2328 O O . ASN A 1 296 ? 1.624 -13.892 -6.069 1.00 93.19 296 ASN A O 1
ATOM 2332 N N . ALA A 1 297 ? 1.963 -15.705 -7.349 1.00 94.75 297 ALA A N 1
ATOM 2333 C CA . ALA A 1 297 ? 1.605 -16.699 -6.332 1.00 94.75 297 ALA A CA 1
ATOM 2334 C C . ALA A 1 297 ? 2.672 -16.821 -5.238 1.00 94.75 297 ALA A C 1
ATOM 2336 O O . ALA A 1 297 ? 2.341 -16.791 -4.054 1.00 94.75 297 ALA A O 1
ATOM 2337 N N . GLU A 1 298 ? 3.951 -16.873 -5.619 1.00 96.56 298 GLU A N 1
ATOM 2338 C CA . GLU A 1 298 ? 5.078 -16.838 -4.681 1.00 96.56 298 GLU A CA 1
ATOM 2339 C C . GLU A 1 298 ? 5.031 -15.562 -3.827 1.00 96.56 298 GLU A C 1
ATOM 2341 O O . GLU A 1 298 ? 5.151 -15.608 -2.603 1.00 96.56 298 GLU A O 1
ATOM 2346 N N . SER A 1 299 ? 4.803 -14.416 -4.470 1.00 97.31 299 SER A N 1
ATOM 2347 C CA . SER A 1 299 ? 4.754 -13.117 -3.797 1.00 97.31 299 SER A CA 1
ATOM 2348 C C . SER A 1 299 ? 3.542 -12.976 -2.884 1.00 97.31 299 SER A C 1
ATOM 2350 O O . SER A 1 299 ? 3.669 -12.400 -1.806 1.00 97.31 299 SER A O 1
ATOM 2352 N N . TRP A 1 300 ? 2.392 -13.534 -3.278 1.00 97.00 300 TRP A N 1
ATOM 2353 C CA . TRP A 1 300 ? 1.216 -13.627 -2.416 1.00 97.00 300 TRP A CA 1
ATOM 2354 C C . TRP A 1 300 ? 1.508 -14.452 -1.163 1.00 97.00 300 TRP A C 1
ATOM 2356 O O . TRP A 1 300 ? 1.235 -13.979 -0.068 1.00 97.00 300 TRP A O 1
ATOM 2366 N N . SER A 1 301 ? 2.124 -15.631 -1.307 1.00 97.38 301 SER A N 1
ATOM 2367 C CA . SER A 1 301 ? 2.475 -16.489 -0.167 1.00 97.38 301 SER A CA 1
ATOM 2368 C C . SER A 1 301 ? 3.371 -15.762 0.839 1.00 97.38 301 SER A C 1
ATOM 2370 O O . SER A 1 301 ? 3.099 -15.789 2.034 1.00 97.38 301 SER A O 1
ATOM 2372 N N . LYS A 1 302 ? 4.408 -15.057 0.365 1.00 96.81 302 LYS A N 1
ATOM 2373 C CA . LYS A 1 302 ? 5.301 -14.274 1.238 1.00 96.81 302 LYS A CA 1
ATOM 2374 C C . LYS A 1 302 ? 4.585 -13.106 1.915 1.00 96.81 302 LYS A C 1
ATOM 2376 O O . LYS A 1 302 ? 4.798 -12.863 3.097 1.00 96.81 302 LYS A O 1
ATOM 2381 N N . LEU A 1 303 ? 3.748 -12.375 1.173 1.00 96.81 303 LEU A N 1
ATOM 2382 C CA . LEU A 1 303 ? 2.965 -11.271 1.731 1.00 96.81 303 LEU A CA 1
ATOM 2383 C C . LEU A 1 303 ? 1.982 -11.774 2.799 1.00 96.81 303 LEU A C 1
ATOM 2385 O O . LEU A 1 303 ? 1.855 -11.160 3.852 1.00 96.81 303 LEU A O 1
ATOM 2389 N N . GLU A 1 304 ? 1.318 -12.904 2.550 1.00 96.44 304 GLU A N 1
ATOM 2390 C CA . GLU A 1 304 ? 0.407 -13.546 3.500 1.00 96.44 304 GLU A CA 1
ATOM 2391 C C . GLU A 1 304 ? 1.154 -13.957 4.781 1.00 96.44 304 GLU A C 1
ATOM 2393 O O . GLU A 1 304 ? 0.687 -13.658 5.879 1.00 96.44 304 GLU A O 1
ATOM 2398 N N . GLU A 1 305 ? 2.349 -14.544 4.667 1.00 96.81 305 GLU A N 1
ATOM 2399 C CA . GLU A 1 305 ? 3.216 -14.843 5.817 1.00 96.81 305 GLU A CA 1
ATOM 2400 C C . GLU A 1 305 ? 3.581 -13.592 6.631 1.00 96.81 305 GLU A C 1
ATOM 2402 O O . GLU A 1 305 ? 3.504 -13.622 7.863 1.00 96.81 305 GLU A O 1
ATOM 2407 N N . ASP A 1 306 ? 3.932 -12.480 5.976 1.00 95.88 306 ASP A N 1
ATOM 2408 C CA . ASP A 1 306 ? 4.241 -11.229 6.677 1.00 95.88 306 ASP A CA 1
ATOM 2409 C C . ASP A 1 306 ? 3.028 -10.668 7.425 1.00 95.88 306 ASP A C 1
ATOM 2411 O O . ASP A 1 306 ? 3.146 -10.247 8.578 1.00 95.88 306 ASP A O 1
ATOM 2415 N N . VAL A 1 307 ? 1.853 -10.698 6.790 1.00 96.19 307 VAL A N 1
ATOM 2416 C CA . VAL A 1 307 ? 0.588 -10.263 7.393 1.00 96.19 307 VAL A CA 1
ATOM 2417 C C . VAL A 1 307 ? 0.270 -11.109 8.630 1.00 96.19 307 VAL A C 1
ATOM 2419 O O . VAL A 1 307 ? -0.068 -10.566 9.685 1.00 96.19 307 VAL A O 1
ATOM 2422 N N . TRP A 1 308 ? 0.432 -12.434 8.554 1.00 96.12 308 TRP A N 1
ATOM 2423 C CA . TRP A 1 308 ? 0.235 -13.323 9.703 1.00 96.12 308 TRP A CA 1
ATOM 2424 C C . TRP A 1 308 ? 1.259 -13.098 10.817 1.00 96.12 308 TRP A C 1
ATOM 2426 O O . TRP A 1 308 ? 0.886 -13.125 11.995 1.00 96.12 308 TRP A O 1
ATOM 2436 N N . SER A 1 309 ? 2.522 -12.833 10.473 1.00 95.56 309 SER A N 1
ATOM 2437 C CA . SER A 1 309 ? 3.546 -12.446 11.451 1.00 95.56 309 SER A CA 1
ATOM 2438 C C . SER A 1 309 ? 3.130 -11.178 12.193 1.00 95.56 309 SER A C 1
ATOM 2440 O O . SER A 1 309 ? 3.139 -11.150 13.423 1.00 95.56 309 SER A O 1
ATOM 2442 N N . GLN A 1 310 ? 2.665 -10.160 11.467 1.00 95.00 310 GLN A N 1
ATOM 2443 C CA . GLN A 1 310 ? 2.215 -8.910 12.067 1.00 95.00 310 GLN A CA 1
ATOM 2444 C C . GLN A 1 310 ? 0.960 -9.093 12.931 1.00 95.00 310 GLN A C 1
ATOM 2446 O O . GLN A 1 310 ? 0.864 -8.496 14.003 1.00 95.00 310 GLN A O 1
ATOM 2451 N N . PHE A 1 311 ? 0.013 -9.954 12.535 1.00 95.12 311 PHE A N 1
ATOM 2452 C CA . PHE A 1 311 ? -1.116 -10.304 13.404 1.00 95.12 311 PHE A CA 1
ATOM 2453 C C . PHE A 1 311 ? -0.657 -10.910 14.727 1.00 95.12 311 PHE A C 1
ATOM 2455 O O . PHE A 1 311 ? -1.187 -10.542 15.778 1.00 95.12 311 PHE A O 1
ATOM 2462 N N . LYS A 1 312 ? 0.326 -11.814 14.681 1.00 95.25 312 LYS A N 1
ATOM 2463 C CA . LYS A 1 312 ? 0.887 -12.448 15.874 1.00 95.25 312 LYS A CA 1
ATOM 2464 C C . LYS A 1 312 ? 1.578 -11.426 16.777 1.00 95.25 312 LYS A C 1
ATOM 2466 O O . LYS A 1 312 ? 1.322 -11.428 17.977 1.00 95.25 312 LYS A O 1
ATOM 2471 N N . GLU A 1 313 ? 2.381 -10.528 16.210 1.00 93.00 313 GLU A N 1
ATOM 2472 C CA . GLU A 1 313 ? 3.026 -9.437 16.953 1.00 93.00 313 GLU A CA 1
ATOM 2473 C C . GLU A 1 313 ? 1.993 -8.529 17.634 1.00 93.00 313 GLU A C 1
ATOM 2475 O O . GLU A 1 313 ? 2.105 -8.238 18.825 1.00 93.00 313 GLU A O 1
ATOM 2480 N N . LEU A 1 314 ? 0.937 -8.130 16.917 1.00 93.06 314 LEU A N 1
ATOM 2481 C CA . LEU A 1 314 ? -0.152 -7.330 17.483 1.00 93.06 314 LEU A CA 1
ATOM 2482 C C . LEU A 1 314 ? -0.877 -8.074 18.615 1.00 93.06 314 LEU A C 1
ATOM 2484 O O . LEU A 1 314 ? -1.201 -7.469 19.637 1.00 93.06 314 LEU A O 1
ATOM 2488 N N . ASP A 1 315 ? -1.105 -9.381 18.474 1.00 91.88 315 ASP A N 1
ATOM 2489 C CA . ASP A 1 315 ? -1.698 -10.209 19.528 1.00 91.88 315 ASP A CA 1
ATOM 2490 C C . ASP A 1 315 ? -0.802 -10.347 20.760 1.00 91.88 315 ASP A C 1
ATOM 2492 O O . ASP A 1 315 ? -1.296 -10.297 21.892 1.00 91.88 315 ASP A O 1
ATOM 2496 N N . GLU A 1 316 ? 0.507 -10.483 20.566 1.00 90.81 316 GLU A N 1
ATOM 2497 C CA . GLU A 1 316 ? 1.488 -10.510 21.647 1.00 90.81 316 GLU A CA 1
ATOM 2498 C C . GLU A 1 316 ? 1.559 -9.164 22.371 1.00 90.81 316 GLU A C 1
ATOM 2500 O O . GLU A 1 316 ? 1.557 -9.151 23.602 1.00 90.81 316 GLU A O 1
ATOM 2505 N N . LEU A 1 317 ? 1.520 -8.041 21.648 1.00 87.19 317 LEU A N 1
ATOM 2506 C CA . LEU A 1 317 ? 1.468 -6.694 22.226 1.00 87.19 317 LEU A CA 1
ATOM 2507 C C . LEU A 1 317 ? 0.185 -6.478 23.034 1.00 87.19 317 LEU A C 1
ATOM 2509 O O . LEU A 1 317 ? 0.244 -6.105 24.206 1.00 87.19 317 LEU A O 1
ATOM 2513 N N . ILE A 1 318 ? -0.979 -6.786 22.455 1.00 87.62 318 ILE A N 1
ATOM 2514 C CA . ILE A 1 318 ? -2.272 -6.703 23.147 1.00 87.62 318 ILE A CA 1
ATOM 2515 C C . ILE A 1 318 ? -2.268 -7.613 24.384 1.00 87.62 318 ILE A C 1
ATOM 2517 O O . ILE A 1 318 ? -2.695 -7.209 25.468 1.00 87.62 318 ILE A O 1
ATOM 2521 N N . GLY A 1 319 ? -1.770 -8.844 24.254 1.00 84.81 319 GLY A N 1
ATOM 2522 C CA . GLY A 1 319 ? -1.641 -9.798 25.352 1.00 84.81 319 GLY A CA 1
ATOM 2523 C C . GLY A 1 319 ? -0.663 -9.340 26.437 1.00 84.81 319 GLY A C 1
ATOM 2524 O O . GLY A 1 319 ? -0.933 -9.545 27.621 1.00 84.81 319 GLY A O 1
ATOM 2525 N N . GLY A 1 320 ? 0.436 -8.698 26.044 1.00 82.56 320 GLY A N 1
ATOM 2526 C CA . GLY A 1 320 ? 1.445 -8.096 26.908 1.00 82.56 320 GLY A CA 1
ATOM 2527 C C . GLY A 1 320 ? 0.856 -6.962 27.732 1.00 82.56 320 GLY A C 1
ATOM 2528 O O . GLY A 1 320 ? 0.866 -7.057 28.954 1.00 82.56 320 GLY A O 1
ATOM 2529 N N . ILE A 1 321 ? 0.217 -5.982 27.085 1.00 79.81 321 ILE A N 1
ATOM 2530 C CA . ILE A 1 321 ? -0.472 -4.857 27.744 1.00 79.81 321 ILE A CA 1
ATOM 2531 C C . ILE A 1 321 ? -1.509 -5.366 28.760 1.00 79.81 321 ILE A C 1
ATOM 2533 O O . ILE A 1 321 ? -1.630 -4.838 29.865 1.00 79.81 321 ILE A O 1
ATOM 2537 N N . ARG A 1 322 ? -2.231 -6.451 28.438 1.00 71.44 322 ARG A N 1
ATOM 2538 C CA . ARG A 1 322 ? -3.187 -7.081 29.372 1.00 71.44 322 ARG A CA 1
ATOM 2539 C C . ARG A 1 322 ? -2.521 -7.728 30.586 1.00 71.44 322 ARG A C 1
ATOM 2541 O O . ARG A 1 322 ? -3.173 -7.844 31.623 1.00 71.44 322 ARG A O 1
ATOM 2548 N N . LYS A 1 323 ? -1.280 -8.200 30.449 1.00 71.00 323 LYS A N 1
ATOM 2549 C CA . LYS A 1 323 ? -0.522 -8.888 31.502 1.00 71.00 323 LYS A CA 1
ATOM 2550 C C . LYS A 1 323 ? 0.323 -7.936 32.346 1.00 71.00 323 LYS A C 1
ATOM 2552 O O . LYS A 1 323 ? 0.483 -8.220 33.523 1.00 71.00 323 LYS A O 1
ATOM 2557 N N . THR A 1 324 ? 0.871 -6.856 31.787 1.00 61.09 324 THR A N 1
ATOM 2558 C CA . THR A 1 324 ? 1.865 -5.991 32.452 1.00 61.09 324 THR A CA 1
ATOM 2559 C C . THR A 1 324 ? 1.290 -4.787 33.194 1.00 61.09 324 THR A C 1
ATOM 2561 O O . THR A 1 324 ? 2.037 -4.174 33.947 1.00 61.09 324 THR A O 1
ATOM 2564 N N . GLY A 1 325 ? -0.014 -4.489 33.095 1.00 52.00 325 GLY A N 1
ATOM 2565 C CA . GLY A 1 325 ? -0.709 -3.469 33.910 1.00 52.00 325 GLY A CA 1
ATOM 2566 C C . GLY A 1 325 ? -0.826 -3.811 35.411 1.00 52.00 325 GLY A C 1
ATOM 2567 O O . GLY A 1 325 ? -1.897 -3.683 36.001 1.00 52.00 325 GLY A O 1
ATOM 2568 N N . ILE A 1 326 ? 0.253 -4.327 36.013 1.00 47.56 326 ILE A N 1
ATOM 2569 C CA . ILE A 1 326 ? 0.374 -4.847 37.386 1.00 47.56 326 ILE A CA 1
ATOM 2570 C C . ILE A 1 326 ? 0.924 -3.779 38.358 1.00 47.56 326 ILE A C 1
ATOM 2572 O O . ILE A 1 326 ? 1.059 -4.049 39.548 1.00 47.56 326 ILE A O 1
ATOM 2576 N N . SER A 1 327 ? 1.159 -2.539 37.922 1.00 47.28 327 SER A N 1
ATOM 2577 C CA . SER A 1 327 ? 1.280 -1.415 38.859 1.00 47.28 327 SER A CA 1
ATOM 2578 C C . SER A 1 327 ? -0.112 -0.801 39.099 1.00 47.28 327 SER A C 1
ATOM 2580 O O . SER A 1 327 ? -0.935 -0.706 38.189 1.00 47.28 327 SER A O 1
ATOM 2582 N N . SER A 1 328 ? -0.452 -0.488 40.350 1.00 48.34 328 SER A N 1
ATOM 2583 C CA . SER A 1 328 ? -1.836 -0.309 40.833 1.00 48.34 328 SER A CA 1
ATOM 2584 C C . SER A 1 328 ? -2.636 0.865 40.240 1.00 48.34 328 SER A C 1
ATOM 2586 O O . SER A 1 328 ? -3.818 0.987 40.553 1.00 48.34 328 SER A O 1
ATOM 2588 N N . GLU A 1 329 ? -2.043 1.692 39.377 1.00 47.91 329 GLU A N 1
ATOM 2589 C CA . GLU A 1 329 ? -2.704 2.812 38.682 1.00 47.91 329 GLU A CA 1
ATOM 2590 C C . GLU A 1 329 ? -2.980 2.531 37.184 1.00 47.91 329 GLU A C 1
ATOM 2592 O O . GLU A 1 329 ? -3.675 3.302 36.526 1.00 47.91 329 GLU A O 1
ATOM 2597 N N . GLU A 1 330 ? -2.516 1.394 36.643 1.00 56.62 330 GLU A N 1
ATOM 2598 C CA . GLU A 1 330 ? -2.565 1.053 35.204 1.00 56.62 330 GLU A CA 1
ATOM 2599 C C . GLU A 1 330 ? -3.590 -0.042 34.847 1.00 56.62 330 GLU A C 1
ATOM 2601 O O . GLU A 1 330 ? -3.642 -0.524 33.711 1.00 56.62 330 GLU A O 1
ATOM 2606 N N . GLN A 1 331 ? -4.418 -0.475 35.801 1.00 71.62 331 GLN A N 1
ATOM 2607 C CA . GLN A 1 331 ? -5.323 -1.605 35.591 1.00 71.62 331 GLN A CA 1
ATOM 2608 C C . GLN A 1 331 ? -6.512 -1.252 34.689 1.00 71.62 331 GLN A C 1
ATOM 2610 O O . GLN A 1 331 ? -7.286 -0.341 34.975 1.00 71.62 331 GLN A O 1
ATOM 2615 N N . ILE A 1 332 ? -6.717 -2.074 33.652 1.00 78.62 332 ILE A N 1
ATOM 2616 C CA . ILE A 1 332 ? -7.940 -2.072 32.838 1.00 78.62 332 ILE A CA 1
ATOM 2617 C C . ILE A 1 332 ? -9.151 -2.277 33.760 1.00 78.62 332 ILE A C 1
ATOM 2619 O O . ILE A 1 332 ? -9.233 -3.284 34.485 1.00 78.62 332 ILE A O 1
ATOM 2623 N N . THR A 1 333 ? -10.101 -1.345 33.709 1.00 85.31 333 THR A N 1
ATOM 2624 C CA . THR A 1 333 ? -11.285 -1.341 34.575 1.00 85.31 333 THR A CA 1
ATOM 2625 C C . THR A 1 333 ? -12.214 -2.522 34.271 1.00 85.31 333 THR A C 1
ATOM 2627 O O . THR A 1 333 ? -12.124 -3.181 33.231 1.00 85.31 333 THR A O 1
ATOM 2630 N N . SER A 1 334 ? -13.141 -2.831 35.182 1.00 85.25 334 SER A N 1
ATOM 2631 C CA . SER A 1 334 ? -14.156 -3.869 34.940 1.00 85.25 334 SER A CA 1
ATOM 2632 C C . SER A 1 334 ? -15.035 -3.553 33.724 1.00 85.25 334 SER A C 1
ATOM 2634 O O . SER A 1 334 ? -15.381 -4.463 32.971 1.00 85.25 334 SER A O 1
ATOM 2636 N N . GLU A 1 335 ? -15.343 -2.273 33.509 1.00 88.25 335 GLU A N 1
ATOM 2637 C CA . GLU A 1 335 ? -16.098 -1.791 32.351 1.00 88.25 335 GLU A CA 1
ATOM 2638 C C . GLU A 1 335 ? -15.305 -1.989 31.054 1.00 88.25 335 GLU A C 1
ATOM 2640 O O . GLU A 1 335 ? -15.806 -2.596 30.110 1.00 88.25 335 GLU A O 1
ATOM 2645 N N . GLU A 1 336 ? -14.030 -1.597 31.030 1.00 89.50 336 GLU A N 1
ATOM 2646 C CA . GLU A 1 336 ? -13.149 -1.803 29.875 1.00 89.50 336 GLU A CA 1
ATOM 2647 C C . GLU A 1 336 ? -12.931 -3.296 29.576 1.00 89.50 336 GLU A C 1
ATOM 2649 O O . GLU A 1 336 ? -12.912 -3.709 28.418 1.00 89.50 336 GLU A O 1
ATOM 2654 N N . LYS A 1 337 ? -12.840 -4.155 30.603 1.00 87.56 337 LYS A N 1
ATOM 2655 C CA . LYS A 1 337 ? -12.786 -5.619 30.426 1.00 87.56 337 LYS A CA 1
ATOM 2656 C C . LYS A 1 337 ? -14.061 -6.163 29.790 1.00 87.56 337 LYS A C 1
ATOM 2658 O O . LYS A 1 337 ? -13.981 -7.048 28.935 1.00 87.56 337 LYS A O 1
ATOM 2663 N N . GLN A 1 338 ? -15.227 -5.681 30.217 1.00 89.25 338 GLN A N 1
ATOM 2664 C CA . GLN A 1 338 ? -16.508 -6.065 29.628 1.00 89.25 338 GLN A CA 1
ATOM 2665 C C . GLN A 1 338 ? -16.616 -5.573 28.182 1.00 89.25 338 GLN A C 1
ATOM 2667 O O . GLN A 1 338 ? -17.026 -6.343 27.310 1.00 89.25 338 GLN A O 1
ATOM 2672 N N . TRP A 1 339 ? -16.179 -4.341 27.917 1.00 92.69 339 TRP A N 1
ATOM 2673 C CA . TRP A 1 339 ? -16.100 -3.784 26.574 1.00 92.69 339 TRP A CA 1
ATOM 2674 C C . TRP A 1 339 ? -15.202 -4.636 25.677 1.00 92.69 339 TRP A C 1
ATOM 2676 O O . TRP A 1 339 ? -15.665 -5.089 24.637 1.00 92.69 339 TRP A O 1
ATOM 2686 N N . LEU A 1 340 ? -13.980 -4.969 26.113 1.00 90.69 340 LEU A N 1
ATOM 2687 C CA . LEU A 1 340 ? -13.043 -5.804 25.350 1.00 90.69 340 LEU A CA 1
ATOM 2688 C C . LEU A 1 340 ? -13.640 -7.175 25.021 1.00 90.69 340 LEU A C 1
ATOM 2690 O O . LEU A 1 340 ? -13.491 -7.660 23.905 1.00 90.69 340 LEU A O 1
ATOM 2694 N N . ARG A 1 341 ? -14.345 -7.813 25.967 1.00 89.75 341 ARG A N 1
ATOM 2695 C CA . ARG A 1 341 ? -15.036 -9.089 25.702 1.00 89.75 341 ARG A CA 1
ATOM 2696 C C . ARG A 1 341 ? -16.095 -8.942 24.611 1.00 89.75 341 ARG A C 1
ATOM 2698 O O . ARG A 1 341 ? -16.160 -9.784 23.722 1.00 89.75 341 ARG A O 1
ATOM 2705 N N . SER A 1 342 ? -16.904 -7.886 24.685 1.00 92.06 342 SER A N 1
ATOM 2706 C CA . SER A 1 342 ? -17.939 -7.595 23.688 1.00 92.06 342 SER A CA 1
ATOM 2707 C C . SER A 1 342 ? -17.335 -7.247 22.324 1.00 92.06 342 SER A C 1
ATOM 2709 O O . SER A 1 342 ? -17.807 -7.733 21.302 1.00 92.06 342 SER A O 1
ATOM 2711 N N . PHE A 1 343 ? -16.252 -6.470 22.314 1.00 93.12 343 PHE A N 1
ATOM 2712 C CA . PHE A 1 343 ? -15.486 -6.110 21.127 1.00 93.12 343 PHE A CA 1
ATOM 2713 C C . PHE A 1 343 ? -14.918 -7.350 20.428 1.00 93.12 343 PHE A C 1
ATOM 2715 O O . PHE A 1 343 ? -15.235 -7.592 19.271 1.00 93.12 343 PHE A O 1
ATOM 2722 N N . PHE A 1 344 ? -14.173 -8.205 21.138 1.00 92.50 344 PHE A N 1
ATOM 2723 C CA . PHE A 1 344 ? -13.613 -9.422 20.540 1.00 92.50 344 PHE A CA 1
ATOM 2724 C C . PHE A 1 344 ? -14.691 -10.401 20.058 1.00 92.50 344 PHE A C 1
ATOM 2726 O O . PHE A 1 344 ? -14.477 -11.108 19.075 1.00 92.50 344 PHE A O 1
ATOM 2733 N N . TYR A 1 345 ? -15.850 -10.442 20.724 1.00 93.44 345 TYR A N 1
ATOM 2734 C CA . TYR A 1 345 ? -16.997 -11.215 20.250 1.00 93.44 345 TYR A CA 1
ATOM 2735 C C . TYR A 1 345 ? -17.543 -10.663 18.923 1.00 93.44 345 TYR A C 1
ATOM 2737 O O . TYR A 1 345 ? -17.744 -11.433 17.985 1.00 93.44 345 TYR A O 1
ATOM 2745 N N . ALA A 1 346 ? -17.706 -9.341 18.811 1.00 94.06 346 ALA A N 1
ATOM 2746 C CA . ALA A 1 346 ? -18.123 -8.690 17.570 1.00 94.06 346 ALA A CA 1
ATOM 2747 C C . ALA A 1 346 ? -17.105 -8.912 16.436 1.00 94.06 346 ALA A C 1
ATOM 2749 O O . ALA A 1 346 ? -17.500 -9.324 15.348 1.00 94.06 346 ALA A O 1
ATOM 2750 N N . CYS A 1 347 ? -15.801 -8.764 16.701 1.00 94.38 347 CYS A N 1
ATOM 2751 C CA . CYS A 1 347 ? -14.748 -9.061 15.723 1.00 94.38 347 CYS A CA 1
ATOM 2752 C C . CYS A 1 347 ? -14.800 -10.515 15.241 1.00 94.38 347 CYS A C 1
ATOM 2754 O O . CYS A 1 347 ? -14.654 -10.772 14.051 1.00 94.38 347 CYS A O 1
ATOM 2756 N N . LYS A 1 348 ? -15.033 -11.482 16.139 1.00 94.62 348 LYS A N 1
ATOM 2757 C CA . LYS A 1 348 ? -15.150 -12.894 15.752 1.00 94.62 348 LYS A CA 1
ATOM 2758 C C . LYS A 1 348 ? -16.323 -13.121 14.794 1.00 94.62 348 LYS A C 1
ATOM 2760 O O . LYS A 1 348 ? -16.163 -13.832 13.808 1.00 94.62 348 LYS A O 1
ATOM 2765 N N . ASN A 1 349 ? -17.475 -12.511 15.071 1.00 93.88 349 ASN A N 1
ATOM 2766 C CA . ASN A 1 349 ? -18.646 -12.614 14.200 1.00 93.88 349 ASN A CA 1
ATOM 2767 C C . ASN A 1 349 ? -18.403 -11.926 12.848 1.00 93.88 349 ASN A C 1
ATOM 2769 O O . ASN A 1 349 ? -18.695 -12.513 11.812 1.00 93.88 349 ASN A O 1
ATOM 2773 N N . LYS A 1 350 ? -17.802 -10.727 12.856 1.00 95.19 350 LYS A N 1
ATOM 2774 C CA . LYS A 1 350 ? -17.375 -9.997 11.651 1.00 95.19 350 LYS A CA 1
ATOM 2775 C C . LYS A 1 350 ? -16.490 -10.864 10.751 1.00 95.19 350 LYS A C 1
ATOM 2777 O O . LYS A 1 350 ? -16.736 -10.943 9.553 1.00 95.19 350 LYS A O 1
ATOM 2782 N N . ILE A 1 351 ? -15.479 -11.520 11.328 1.00 94.31 351 ILE A N 1
ATOM 2783 C CA . ILE A 1 351 ? -14.559 -12.408 10.600 1.00 94.31 351 ILE A CA 1
ATOM 2784 C C . ILE A 1 351 ? -15.311 -13.580 9.987 1.00 94.31 351 ILE A C 1
ATOM 2786 O O . ILE A 1 351 ? -15.183 -13.804 8.792 1.00 94.31 351 ILE A O 1
ATOM 2790 N N . ALA A 1 352 ? -16.111 -14.290 10.787 1.00 93.19 352 ALA A N 1
ATOM 2791 C CA . ALA A 1 352 ? -16.818 -15.480 10.325 1.00 93.19 352 ALA A CA 1
ATOM 2792 C C . ALA A 1 352 ? -17.735 -15.171 9.131 1.00 93.19 352 ALA A C 1
ATOM 2794 O O . ALA A 1 352 ? -17.698 -15.881 8.130 1.00 93.19 352 ALA A O 1
ATOM 2795 N N . LEU A 1 353 ? -18.490 -14.067 9.200 1.00 92.81 353 LEU A N 1
ATOM 2796 C CA . LEU A 1 353 ? -19.322 -13.607 8.083 1.00 92.81 353 LEU A CA 1
ATOM 2797 C C . LEU A 1 353 ? -18.474 -13.258 6.852 1.00 92.81 353 LEU A C 1
ATOM 2799 O O . LEU A 1 353 ? -18.827 -13.613 5.729 1.00 92.81 353 LEU A O 1
ATOM 2803 N N . ARG A 1 354 ? -17.333 -12.580 7.045 1.00 92.19 354 ARG A N 1
ATOM 2804 C CA . ARG A 1 354 ? -16.461 -12.196 5.928 1.00 92.19 354 ARG A CA 1
ATOM 2805 C C . ARG A 1 354 ? -15.833 -13.402 5.241 1.00 92.19 354 ARG A C 1
ATOM 2807 O O . ARG A 1 354 ? -15.749 -13.418 4.015 1.00 92.19 354 ARG A O 1
ATOM 2814 N N . GLU A 1 355 ? -15.398 -14.385 6.023 1.00 91.31 355 GLU A N 1
ATOM 2815 C CA . GLU A 1 355 ? -14.842 -15.644 5.531 1.00 91.31 355 GLU A CA 1
ATOM 2816 C C . GLU A 1 355 ? -15.884 -16.429 4.736 1.00 91.31 355 GLU A C 1
ATOM 2818 O O . GLU A 1 355 ? -15.580 -16.854 3.626 1.00 91.31 355 GLU A O 1
ATOM 2823 N N . GLU A 1 356 ? -17.127 -16.514 5.217 1.00 89.38 356 GLU A N 1
ATOM 2824 C CA . GLU A 1 356 ? -18.224 -17.165 4.494 1.00 89.38 356 GLU A CA 1
ATOM 2825 C C . GLU A 1 356 ? -18.491 -16.511 3.125 1.00 89.38 356 GLU A C 1
ATOM 2827 O O . GLU A 1 356 ? -18.544 -17.194 2.099 1.00 89.38 356 GLU A O 1
ATOM 2832 N N . ILE A 1 357 ? -18.597 -15.176 3.078 1.00 87.69 357 ILE A N 1
ATOM 2833 C CA . ILE A 1 357 ? -18.788 -14.424 1.823 1.00 87.69 357 ILE A CA 1
ATOM 2834 C C . ILE A 1 357 ? -17.619 -14.664 0.860 1.00 87.69 357 ILE A C 1
ATOM 2836 O O . ILE A 1 357 ? -17.809 -14.855 -0.348 1.00 87.69 357 ILE A O 1
ATOM 2840 N N . MET A 1 358 ? -16.394 -14.631 1.385 1.00 88.38 358 MET A N 1
ATOM 2841 C CA . MET A 1 358 ? -15.180 -14.838 0.605 1.00 88.38 358 MET A CA 1
ATOM 2842 C C . MET A 1 358 ? -15.121 -16.263 0.042 1.00 88.38 358 MET A C 1
ATOM 2844 O O . MET A 1 358 ? -14.825 -16.424 -1.139 1.00 88.38 358 MET A O 1
ATOM 2848 N N . GLU A 1 359 ? -15.424 -17.290 0.837 1.00 86.44 359 GLU A N 1
ATOM 2849 C CA . GLU A 1 359 ? -15.430 -18.691 0.398 1.00 86.44 359 GLU A CA 1
ATOM 2850 C C . GLU A 1 359 ? -16.449 -18.935 -0.717 1.00 86.44 359 GLU A C 1
ATOM 2852 O O . GLU A 1 359 ? -16.094 -19.524 -1.740 1.00 86.44 359 GLU A O 1
ATOM 2857 N N . LYS A 1 360 ? -17.670 -18.400 -0.585 1.00 85.25 360 LYS A N 1
ATOM 2858 C CA . LYS A 1 360 ? -18.688 -18.445 -1.650 1.00 85.25 360 LYS A CA 1
ATOM 2859 C C . LYS A 1 360 ? -18.199 -17.769 -2.932 1.00 85.25 360 LYS A C 1
ATOM 2861 O O . LYS A 1 360 ? -18.346 -18.311 -4.030 1.00 85.25 360 LYS A O 1
ATOM 2866 N N . THR A 1 361 ? -17.553 -16.609 -2.795 1.00 82.19 361 THR A N 1
ATOM 2867 C CA . THR A 1 361 ? -17.000 -15.856 -3.931 1.00 82.19 361 THR A CA 1
ATOM 2868 C C . THR A 1 361 ? -15.876 -16.627 -4.630 1.00 82.19 361 THR A C 1
ATOM 2870 O O . THR A 1 361 ? -15.876 -16.754 -5.854 1.00 82.19 361 THR A O 1
ATOM 2873 N N . ILE A 1 362 ? -14.926 -17.178 -3.869 1.00 83.31 362 ILE A N 1
ATOM 2874 C CA . ILE A 1 362 ? -13.806 -17.972 -4.396 1.00 83.31 362 ILE A CA 1
ATOM 2875 C C . ILE A 1 362 ? -14.317 -19.266 -5.041 1.00 83.31 362 ILE A C 1
ATOM 2877 O O . ILE A 1 362 ? -13.828 -19.663 -6.100 1.00 83.31 362 ILE A O 1
ATOM 2881 N N . GLY A 1 363 ? -15.343 -19.888 -4.455 1.00 79.69 363 GLY A N 1
ATOM 2882 C CA . GLY A 1 363 ? -16.037 -21.055 -5.000 1.00 79.69 363 GLY A CA 1
ATOM 2883 C C . GLY A 1 363 ? -16.786 -20.792 -6.311 1.00 79.69 363 GLY A C 1
ATOM 2884 O O . GLY A 1 363 ? -17.320 -21.733 -6.897 1.00 79.69 363 GLY A O 1
ATOM 2885 N N . LYS A 1 364 ? -16.803 -19.540 -6.800 1.00 68.44 364 LYS A N 1
ATOM 2886 C CA . LYS A 1 364 ? -17.550 -19.082 -7.983 1.00 68.44 364 LYS A CA 1
ATOM 2887 C C . LYS A 1 364 ? -19.047 -19.372 -7.895 1.00 68.44 364 LYS A C 1
ATOM 2889 O O . LYS A 1 364 ? -19.722 -19.450 -8.925 1.00 68.44 364 LYS A O 1
ATOM 2894 N N . GLU A 1 365 ? -19.583 -19.504 -6.684 1.00 59.19 365 GLU A N 1
ATOM 2895 C CA . GLU A 1 365 ? -21.022 -19.397 -6.496 1.00 59.19 365 GLU A CA 1
ATOM 2896 C C . GLU A 1 365 ? -21.413 -17.988 -6.946 1.00 59.19 365 GLU A C 1
ATOM 2898 O O . GLU A 1 365 ? -20.716 -17.020 -6.639 1.00 59.19 365 GLU A O 1
ATOM 2903 N N . SER A 1 366 ? -22.447 -17.864 -7.782 1.00 49.72 366 SER A N 1
ATOM 2904 C CA . SER A 1 366 ? -22.770 -16.608 -8.461 1.00 49.72 366 SER A CA 1
ATOM 2905 C C . SER A 1 366 ? -23.280 -15.550 -7.476 1.00 49.72 366 SER A C 1
ATOM 2907 O O . SER A 1 366 ? -24.477 -15.270 -7.408 1.00 49.72 366 SER A O 1
ATOM 2909 N N . LEU A 1 367 ? -22.384 -14.927 -6.722 1.00 50.97 367 LEU A N 1
ATOM 2910 C CA . LEU A 1 367 ? -22.673 -13.745 -5.931 1.00 50.97 367 LEU A CA 1
ATOM 2911 C C . LEU A 1 367 ? -22.648 -12.540 -6.871 1.00 50.97 367 LEU A C 1
ATOM 2913 O O . LEU A 1 367 ? -21.687 -11.771 -6.922 1.00 50.97 367 LEU A O 1
ATOM 2917 N N . LYS A 1 368 ? -23.738 -12.374 -7.636 1.00 49.56 368 LYS A N 1
ATOM 2918 C CA . LYS A 1 368 ? -24.118 -11.036 -8.107 1.00 49.56 368 LYS A CA 1
ATOM 2919 C C . LYS A 1 368 ? -24.189 -10.135 -6.865 1.00 49.56 368 LYS A C 1
ATOM 2921 O O . LYS A 1 368 ? -24.674 -10.583 -5.832 1.00 49.56 368 LYS A O 1
ATOM 2926 N N . GLY A 1 369 ? -23.632 -8.927 -6.958 1.00 51.16 369 GLY A N 1
ATOM 2927 C CA . GLY A 1 369 ? -23.353 -8.037 -5.825 1.00 51.16 369 GLY A CA 1
ATOM 2928 C C . GLY A 1 369 ? -24.446 -7.947 -4.748 1.00 51.16 369 GLY A C 1
ATOM 2929 O O . GLY A 1 369 ? -25.631 -7.940 -5.063 1.00 51.16 369 GLY A O 1
ATOM 2930 N N . THR A 1 370 ? -23.991 -7.843 -3.488 1.00 58.09 370 THR A N 1
ATOM 2931 C CA . THR A 1 370 ? -24.791 -7.713 -2.247 1.00 58.09 370 THR A CA 1
ATOM 2932 C C . THR A 1 370 ? -25.935 -8.704 -2.128 1.00 58.09 370 THR A C 1
ATOM 2934 O O . THR A 1 370 ? -27.101 -8.384 -2.342 1.00 58.09 370 THR A O 1
ATOM 2937 N N . GLY A 1 371 ? -25.589 -9.918 -1.708 1.00 69.81 371 GLY A N 1
ATOM 2938 C CA . GLY A 1 371 ? -26.536 -10.709 -0.936 1.00 69.81 371 GLY A CA 1
ATOM 2939 C C . GLY A 1 371 ? -26.746 -10.074 0.441 1.00 69.81 371 GLY A C 1
ATOM 2940 O O . GLY A 1 371 ? -25.877 -9.350 0.930 1.00 69.81 371 GLY A O 1
ATOM 2941 N N . GLN A 1 372 ? -27.871 -10.404 1.071 1.00 81.88 372 GLN A N 1
ATOM 2942 C CA . GLN A 1 372 ? -28.202 -10.053 2.458 1.00 81.88 372 GLN A CA 1
ATOM 2943 C C . GLN A 1 372 ? -27.019 -10.276 3.423 1.00 81.88 372 GLN A C 1
ATOM 2945 O O . GLN A 1 372 ? -26.770 -9.471 4.309 1.00 81.88 372 GLN A O 1
ATOM 2950 N N . GLU A 1 373 ? -26.228 -11.323 3.189 1.00 84.38 373 GLU A N 1
ATOM 2951 C CA . GLU A 1 373 ? -25.033 -11.668 3.969 1.00 84.38 373 GLU A CA 1
ATOM 2952 C C . GLU A 1 373 ? -23.962 -10.563 3.974 1.00 84.38 373 GLU A C 1
ATOM 2954 O O . GLU A 1 373 ? -23.327 -10.324 4.998 1.00 84.38 373 GLU A O 1
ATOM 2959 N N . PHE A 1 374 ? -23.757 -9.863 2.850 1.00 86.75 374 PHE A N 1
ATOM 2960 C CA . PHE A 1 374 ? -22.782 -8.770 2.782 1.00 86.75 374 PHE A CA 1
ATOM 2961 C C . PHE A 1 374 ? -23.262 -7.538 3.549 1.00 86.75 374 PHE A C 1
ATOM 2963 O O . PHE A 1 374 ? -22.462 -6.908 4.233 1.00 86.75 374 PHE A O 1
ATOM 2970 N N . GLU A 1 375 ? -24.555 -7.218 3.473 1.00 89.12 375 GLU A N 1
ATOM 2971 C CA . GLU A 1 375 ? -25.150 -6.122 4.251 1.00 89.12 375 GLU A CA 1
ATOM 2972 C C . GLU A 1 375 ? -25.089 -6.421 5.756 1.00 89.12 375 GLU A C 1
ATOM 2974 O O . GLU A 1 375 ? -24.739 -5.551 6.555 1.00 89.12 375 GLU A O 1
ATOM 2979 N N . GLU A 1 376 ? -25.350 -7.673 6.147 1.00 91.38 376 GLU A N 1
ATOM 2980 C CA . GLU A 1 376 ? -25.184 -8.141 7.525 1.00 91.38 376 GLU A CA 1
ATOM 2981 C C . GLU A 1 376 ? -23.726 -8.021 7.991 1.00 91.38 376 GLU A C 1
ATOM 2983 O O . GLU A 1 376 ? -23.468 -7.502 9.079 1.00 91.38 376 GLU A O 1
ATOM 2988 N N . TRP A 1 377 ? -22.760 -8.440 7.167 1.00 93.56 377 TRP A N 1
ATOM 2989 C CA . TRP A 1 377 ? -21.339 -8.254 7.464 1.00 93.56 377 TRP A CA 1
ATOM 2990 C C . TRP A 1 377 ? -20.974 -6.773 7.626 1.00 93.56 377 TRP A C 1
ATOM 2992 O O . TRP A 1 377 ? -20.325 -6.418 8.614 1.00 93.56 377 TRP A O 1
ATOM 3002 N N . GLN A 1 378 ? -21.401 -5.915 6.694 1.00 92.94 378 GLN A N 1
ATOM 30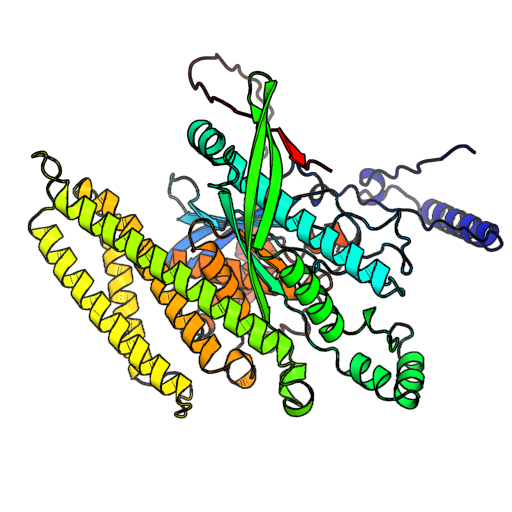03 C CA . GLN A 1 378 ? -21.094 -4.484 6.699 1.00 92.94 378 GLN A CA 1
ATOM 3004 C C . GLN A 1 378 ? -21.615 -3.816 7.978 1.00 92.94 378 GLN A C 1
ATOM 3006 O O . GLN A 1 378 ? -20.867 -3.101 8.642 1.00 92.94 378 GLN A O 1
ATOM 3011 N N . ALA A 1 379 ? -22.843 -4.133 8.401 1.00 92.94 379 ALA A N 1
ATOM 3012 C CA . ALA A 1 379 ? -23.412 -3.615 9.644 1.00 92.94 379 ALA A CA 1
ATOM 3013 C C . ALA A 1 379 ? -22.594 -4.016 10.888 1.00 92.94 379 ALA A C 1
ATOM 3015 O O . ALA A 1 379 ? -22.397 -3.208 11.799 1.00 92.94 379 ALA A O 1
ATOM 3016 N N . VAL A 1 380 ? -22.083 -5.253 10.938 1.00 94.56 380 VAL A N 1
ATOM 3017 C CA . VAL A 1 380 ? -21.207 -5.701 12.034 1.00 94.56 380 VAL A CA 1
ATOM 3018 C C . VAL A 1 380 ? -19.834 -5.022 11.956 1.00 94.56 380 VAL A C 1
ATOM 3020 O O . VAL A 1 380 ? -19.276 -4.656 12.992 1.00 94.56 380 VAL A O 1
ATOM 3023 N N . ALA A 1 381 ? -19.283 -4.829 10.755 1.00 94.56 381 ALA A N 1
ATOM 3024 C CA . ALA A 1 381 ? -18.020 -4.123 10.555 1.00 94.56 381 ALA A CA 1
ATOM 3025 C C . ALA A 1 381 ? -18.106 -2.659 11.022 1.00 94.56 381 ALA A C 1
ATOM 3027 O O . ALA A 1 381 ? -17.223 -2.203 11.752 1.00 94.56 381 ALA A O 1
ATOM 3028 N N . ASP A 1 382 ? -19.198 -1.969 10.690 1.00 93.56 382 ASP A N 1
ATOM 3029 C CA . ASP A 1 382 ? -19.488 -0.608 11.148 1.00 93.56 382 ASP A CA 1
ATOM 3030 C C . ASP A 1 382 ? -19.659 -0.532 12.667 1.00 93.56 382 ASP A C 1
ATOM 3032 O O . ASP A 1 382 ? -19.139 0.385 13.301 1.00 93.56 382 ASP A O 1
ATOM 3036 N N . ASP A 1 383 ? -20.343 -1.496 13.294 1.00 94.19 383 ASP A N 1
ATOM 3037 C CA . ASP A 1 383 ? -20.453 -1.555 14.759 1.00 94.19 383 ASP A CA 1
ATOM 3038 C C . ASP A 1 383 ? -19.071 -1.707 15.421 1.00 94.19 383 ASP A C 1
ATOM 3040 O O . ASP A 1 383 ? -18.761 -1.011 16.391 1.00 94.19 383 ASP A O 1
ATOM 3044 N N . VAL A 1 384 ? -18.198 -2.565 14.880 1.00 95.06 384 VAL A N 1
ATOM 3045 C CA . VAL A 1 384 ? -16.820 -2.733 15.375 1.00 95.06 384 VAL A CA 1
ATOM 3046 C C . VAL A 1 384 ? -16.025 -1.426 15.266 1.00 95.06 384 VAL A C 1
ATOM 3048 O O . VAL A 1 384 ? -15.416 -1.012 16.258 1.00 95.06 384 VAL A O 1
ATOM 3051 N N . ALA A 1 385 ? -16.069 -0.751 14.115 1.00 93.00 385 ALA A N 1
ATOM 3052 C CA . ALA A 1 385 ? -15.388 0.528 13.896 1.00 93.00 385 ALA A CA 1
ATOM 3053 C C . ALA A 1 385 ? -15.904 1.620 14.849 1.00 93.00 385 ALA A C 1
ATOM 3055 O O . ALA A 1 385 ? -15.131 2.258 15.571 1.00 93.00 385 ALA A O 1
ATOM 3056 N N . ASN A 1 386 ? -17.228 1.756 14.959 1.00 92.06 386 ASN A N 1
ATOM 3057 C CA . ASN A 1 386 ? -17.878 2.716 15.850 1.00 92.06 386 ASN A CA 1
ATOM 3058 C C . ASN A 1 386 ? -17.522 2.487 17.323 1.00 92.06 386 ASN A C 1
ATOM 3060 O O . ASN A 1 386 ? -17.356 3.444 18.086 1.00 92.06 386 ASN A O 1
ATOM 3064 N N . ARG A 1 387 ? -17.362 1.230 17.751 1.00 93.00 387 ARG A N 1
ATOM 3065 C CA . ARG A 1 387 ? -16.901 0.909 19.108 1.00 93.00 387 ARG A CA 1
ATOM 3066 C C . ARG A 1 387 ? -15.484 1.422 19.359 1.00 93.00 387 ARG A C 1
ATOM 3068 O O . ARG A 1 387 ? -15.262 2.002 20.423 1.00 93.00 387 ARG A O 1
ATOM 3075 N N . ILE A 1 388 ? -14.549 1.236 18.422 1.00 91.69 388 ILE A N 1
ATOM 3076 C CA . ILE A 1 388 ? -13.172 1.758 18.537 1.00 91.69 388 ILE A CA 1
ATOM 3077 C C . ILE A 1 388 ? -13.196 3.288 18.570 1.00 91.69 388 ILE A C 1
ATOM 3079 O O . ILE A 1 388 ? -12.641 3.888 19.494 1.00 91.69 388 ILE A O 1
ATOM 3083 N N . ALA A 1 389 ? -13.893 3.918 17.621 1.00 89.69 389 ALA A N 1
ATOM 3084 C CA . ALA A 1 389 ? -13.998 5.372 17.521 1.00 89.69 389 ALA A CA 1
ATOM 3085 C C . ALA A 1 389 ? -14.589 5.999 18.797 1.00 89.69 389 ALA A C 1
ATOM 3087 O O . ALA A 1 389 ? -14.064 6.983 19.325 1.00 89.69 389 ALA A O 1
ATOM 3088 N N . LYS A 1 390 ? -15.640 5.391 19.362 1.00 90.56 390 LYS A N 1
ATOM 3089 C CA . LYS A 1 390 ? -16.239 5.827 20.631 1.00 90.56 390 LYS A CA 1
ATOM 3090 C C . LYS A 1 390 ? -15.262 5.715 21.800 1.00 90.56 390 LYS A C 1
ATOM 3092 O O . LYS A 1 390 ? -15.236 6.603 22.650 1.00 90.56 390 LYS A O 1
ATOM 3097 N N . MET A 1 391 ? -14.467 4.647 21.853 1.00 90.06 391 MET A N 1
ATOM 3098 C CA . MET A 1 391 ? -13.463 4.482 22.904 1.00 90.06 391 MET A CA 1
ATOM 3099 C C . MET A 1 391 ? -12.339 5.509 22.779 1.00 90.06 391 MET A C 1
ATOM 3101 O O . MET A 1 391 ? -11.982 6.109 23.785 1.00 90.06 391 MET A O 1
ATOM 3105 N N . ARG A 1 392 ? -11.842 5.801 21.571 1.00 86.44 392 ARG A N 1
ATOM 3106 C CA . ARG A 1 392 ? -10.832 6.857 21.352 1.00 86.44 392 ARG A CA 1
ATOM 3107 C C . ARG A 1 392 ? -11.249 8.207 21.933 1.00 86.44 392 ARG A C 1
ATOM 3109 O O . ARG A 1 392 ? -10.437 8.897 22.536 1.00 86.44 392 ARG A O 1
ATOM 3116 N N . LYS A 1 393 ? -12.532 8.552 21.793 1.00 86.62 393 LYS A N 1
ATOM 3117 C CA . LYS A 1 393 ? -13.110 9.811 22.287 1.00 86.62 393 LYS A CA 1
ATOM 3118 C C . LYS A 1 393 ? -13.359 9.811 23.806 1.00 86.62 393 LYS A C 1
ATOM 3120 O O . LYS A 1 393 ? -13.788 10.830 24.342 1.00 86.62 393 LYS A O 1
ATOM 3125 N N . ASN A 1 394 ? -13.113 8.705 24.516 1.00 88.62 394 ASN A N 1
ATOM 3126 C CA . ASN A 1 394 ? -13.335 8.617 25.956 1.00 88.62 394 ASN A CA 1
ATOM 3127 C C . ASN A 1 394 ? -12.094 9.089 26.754 1.00 88.62 394 ASN A C 1
ATOM 3129 O O . ASN A 1 394 ? -11.075 8.394 26.789 1.00 88.62 394 ASN A O 1
ATOM 3133 N N . PRO A 1 395 ? -12.157 10.234 27.463 1.00 86.69 395 PRO A N 1
ATOM 3134 C CA . PRO A 1 395 ? -11.010 10.748 28.212 1.00 86.69 395 PRO A CA 1
ATOM 3135 C C . PRO A 1 395 ? -10.658 9.897 29.443 1.00 86.69 395 PRO A C 1
ATOM 3137 O O . PRO A 1 395 ? -9.502 9.918 29.880 1.00 86.69 395 PRO A O 1
ATOM 3140 N N . SER A 1 396 ? -11.624 9.141 29.985 1.00 88.94 396 SER A N 1
ATOM 3141 C CA . SER A 1 396 ? -11.475 8.365 31.224 1.00 88.94 396 SER A CA 1
ATOM 3142 C C . SER A 1 396 ? -10.842 6.987 31.035 1.00 88.94 396 SER A C 1
ATOM 3144 O O . SER A 1 396 ? -10.746 6.232 32.002 1.00 88.94 396 SER A O 1
ATOM 3146 N N . LEU A 1 397 ? -10.397 6.654 29.819 1.00 88.94 397 LEU A N 1
ATOM 3147 C CA . LEU A 1 397 ? -9.725 5.383 29.568 1.00 88.94 397 LEU A CA 1
ATOM 3148 C C . LEU A 1 397 ? -8.443 5.238 30.384 1.00 88.94 397 LEU A C 1
ATOM 3150 O O . LEU A 1 397 ? -7.651 6.181 30.504 1.00 88.94 397 LEU A O 1
ATOM 3154 N N . SER A 1 398 ? -8.218 4.018 30.864 1.00 88.31 398 SER A N 1
ATOM 3155 C CA . SER A 1 398 ? -6.966 3.617 31.491 1.00 88.31 398 SER A CA 1
ATOM 3156 C C . SER A 1 398 ? -5.793 3.774 30.521 1.00 88.31 398 SER A C 1
ATOM 3158 O O . SER A 1 398 ? -5.943 3.683 29.299 1.00 88.31 398 SER A O 1
ATOM 3160 N N . VAL A 1 399 ? -4.594 3.987 31.069 1.00 86.81 399 VAL A N 1
ATOM 3161 C CA . VAL A 1 399 ? -3.351 4.091 30.284 1.00 86.81 399 VAL A CA 1
ATOM 3162 C C . VAL A 1 399 ? -3.152 2.844 29.417 1.00 86.81 399 VAL A C 1
ATOM 3164 O O . VAL A 1 399 ? -2.872 2.957 28.225 1.00 86.81 399 VAL A O 1
ATOM 3167 N N . ALA A 1 400 ? -3.400 1.658 29.982 1.00 85.88 400 ALA A N 1
ATOM 3168 C CA . ALA A 1 400 ? -3.335 0.392 29.259 1.00 85.88 400 ALA A CA 1
ATOM 3169 C C . ALA A 1 400 ? -4.323 0.338 28.082 1.00 85.88 400 ALA A C 1
ATOM 3171 O O . ALA A 1 400 ? -3.961 -0.105 26.993 1.00 85.88 400 ALA A O 1
ATOM 3172 N N . MET A 1 401 ? -5.559 0.813 28.262 1.00 88.44 401 MET A N 1
ATOM 3173 C CA . MET A 1 401 ? -6.543 0.843 27.180 1.00 88.44 401 MET A CA 1
ATOM 3174 C C . MET A 1 401 ? -6.161 1.853 26.087 1.00 88.44 401 MET A C 1
ATOM 3176 O O . MET A 1 401 ? -6.257 1.531 24.904 1.00 88.44 401 MET A O 1
ATOM 3180 N N . LYS A 1 402 ? -5.651 3.035 26.462 1.00 89.00 402 LYS A N 1
ATOM 3181 C CA . LYS A 1 402 ? -5.125 4.034 25.513 1.00 89.00 402 LYS A CA 1
ATOM 3182 C C . LYS A 1 402 ? -3.966 3.481 24.680 1.00 89.00 402 LYS A C 1
ATOM 3184 O O . LYS A 1 402 ? -3.931 3.721 23.480 1.00 89.00 402 LYS A O 1
ATOM 3189 N N . ALA A 1 403 ? -3.075 2.695 25.287 1.00 87.50 403 ALA A N 1
ATOM 3190 C CA . ALA A 1 403 ? -1.984 2.021 24.582 1.00 87.50 403 ALA A CA 1
ATOM 3191 C C . ALA A 1 403 ? -2.465 0.868 23.680 1.00 87.50 403 ALA A C 1
ATOM 3193 O O . ALA A 1 403 ? -1.869 0.601 22.642 1.00 87.50 403 ALA A O 1
ATOM 3194 N N . MET A 1 404 ? -3.552 0.184 24.052 1.00 88.88 404 MET A N 1
ATOM 3195 C CA . MET A 1 404 ? -4.084 -0.964 23.308 1.00 88.88 404 MET A CA 1
ATOM 3196 C C . MET A 1 404 ? -4.915 -0.565 22.085 1.00 88.88 404 MET A C 1
ATOM 3198 O O . MET A 1 404 ? -4.918 -1.286 21.089 1.00 88.88 404 MET A O 1
ATOM 3202 N N . LEU A 1 405 ? -5.633 0.560 22.150 1.00 90.69 405 LEU A N 1
ATOM 3203 C CA . LEU A 1 405 ? -6.527 1.009 21.080 1.00 90.69 405 LEU A CA 1
ATOM 3204 C C . LEU A 1 405 ? -5.841 1.145 19.708 1.00 90.69 405 LEU A C 1
ATOM 3206 O O . LEU A 1 405 ? -6.410 0.632 18.746 1.00 90.69 405 LEU A O 1
ATOM 3210 N N . PRO A 1 406 ? -4.642 1.750 19.580 1.00 89.44 406 PRO A N 1
ATOM 3211 C CA . PRO A 1 406 ? -3.920 1.784 18.309 1.00 89.44 406 PRO A CA 1
ATOM 3212 C C . PRO A 1 406 ? -3.615 0.388 17.752 1.00 89.44 406 PRO A C 1
ATOM 3214 O O . PRO A 1 406 ? -3.764 0.162 16.556 1.00 89.44 406 PRO A O 1
ATOM 3217 N N . CYS A 1 407 ? -3.251 -0.573 18.611 1.00 91.19 407 CYS A N 1
ATOM 3218 C CA . CYS A 1 407 ? -2.999 -1.951 18.185 1.00 91.19 407 CYS A CA 1
ATOM 3219 C C . CYS A 1 407 ? -4.277 -2.639 17.692 1.00 91.19 407 CYS A C 1
ATOM 3221 O O . CYS A 1 407 ? -4.230 -3.370 16.707 1.00 91.19 407 CYS A O 1
ATOM 3223 N N . LEU A 1 408 ? -5.412 -2.417 18.365 1.00 92.44 408 LEU A N 1
ATOM 3224 C CA . LEU A 1 408 ? -6.705 -2.967 17.945 1.00 92.44 408 LEU A CA 1
ATOM 3225 C C . LEU A 1 408 ? -7.147 -2.381 16.604 1.00 92.44 408 LEU A C 1
ATOM 3227 O O . LEU A 1 408 ? -7.561 -3.131 15.728 1.00 92.44 408 LEU A O 1
ATOM 3231 N N . ASP A 1 409 ? -7.012 -1.069 16.432 1.00 91.19 409 ASP A N 1
ATOM 3232 C CA . ASP A 1 409 ? -7.363 -0.384 15.190 1.00 91.19 409 ASP A CA 1
ATOM 3233 C C . ASP A 1 409 ? -6.501 -0.847 14.011 1.00 91.19 409 ASP A C 1
ATOM 3235 O O . ASP A 1 409 ? -7.027 -1.256 12.978 1.00 91.19 409 ASP A O 1
ATOM 3239 N N . MET A 1 410 ? -5.177 -0.892 14.197 1.00 91.56 410 MET A N 1
ATOM 3240 C CA . MET A 1 410 ? -4.255 -1.424 13.193 1.00 91.56 410 MET A CA 1
ATOM 3241 C C . MET A 1 410 ? -4.595 -2.874 12.840 1.00 91.56 410 MET A C 1
ATOM 3243 O O . MET A 1 410 ? -4.611 -3.244 11.668 1.00 91.56 410 MET A O 1
ATOM 3247 N N . LYS A 1 411 ? -4.912 -3.700 13.845 1.00 93.56 411 LYS A N 1
ATOM 3248 C CA . LYS A 1 411 ? -5.284 -5.100 13.637 1.00 93.56 411 LYS A CA 1
ATOM 3249 C C . LYS A 1 411 ? -6.562 -5.242 12.812 1.00 93.56 411 LYS A C 1
ATOM 3251 O O . LYS A 1 411 ? -6.619 -6.107 11.941 1.00 93.56 411 LYS A O 1
ATOM 3256 N N . GLU A 1 412 ? -7.588 -4.441 13.086 1.00 93.81 412 GLU A N 1
ATOM 3257 C CA . GLU A 1 412 ? -8.841 -4.500 12.329 1.00 93.81 412 GLU A CA 1
ATOM 3258 C C . GLU A 1 412 ? -8.671 -3.964 10.903 1.00 93.81 412 GLU A C 1
ATOM 3260 O O . GLU A 1 412 ? -9.114 -4.629 9.971 1.00 93.81 412 GLU A O 1
ATOM 3265 N N . ASN A 1 413 ? -7.948 -2.857 10.709 1.00 93.12 413 ASN A N 1
ATOM 3266 C CA . ASN A 1 413 ? -7.660 -2.323 9.373 1.00 93.12 413 ASN A CA 1
ATOM 3267 C C . ASN A 1 413 ? -6.829 -3.293 8.523 1.00 93.12 413 ASN A C 1
ATOM 3269 O O . ASN A 1 413 ? -7.170 -3.546 7.367 1.00 93.12 413 ASN A O 1
ATOM 3273 N N . LEU A 1 414 ? -5.780 -3.891 9.104 1.00 94.81 414 LEU A N 1
ATOM 3274 C CA . LEU A 1 414 ? -4.966 -4.909 8.437 1.00 94.81 414 LEU A CA 1
ATOM 3275 C C . LEU A 1 414 ? -5.815 -6.117 8.026 1.00 94.81 414 LEU A C 1
ATOM 3277 O O . LEU A 1 414 ? -5.652 -6.652 6.933 1.00 94.81 414 LEU A O 1
ATOM 3281 N N . ARG A 1 415 ? -6.744 -6.538 8.887 1.00 94.88 415 ARG A N 1
ATOM 3282 C CA . ARG A 1 415 ? -7.643 -7.665 8.628 1.00 94.88 415 ARG A CA 1
ATOM 3283 C C . ARG A 1 415 ? -8.660 -7.378 7.540 1.00 94.88 415 ARG A C 1
ATOM 3285 O O . ARG A 1 415 ? -8.827 -8.226 6.666 1.00 94.88 415 ARG A O 1
ATOM 3292 N N . ASP A 1 416 ? -9.330 -6.234 7.597 1.00 94.75 416 ASP A N 1
ATOM 3293 C CA . ASP A 1 416 ? -10.305 -5.852 6.579 1.00 94.75 416 ASP A CA 1
ATOM 3294 C C . ASP A 1 416 ? -9.632 -5.780 5.212 1.00 94.75 416 ASP A C 1
ATOM 3296 O O . ASP A 1 416 ? -10.095 -6.412 4.261 1.00 94.75 416 ASP A O 1
ATOM 3300 N N . LEU A 1 417 ? -8.472 -5.122 5.145 1.00 95.69 417 LEU A N 1
ATOM 3301 C CA . LEU A 1 417 ? -7.696 -5.028 3.919 1.00 95.69 417 LEU A CA 1
ATOM 3302 C C . LEU A 1 417 ? -7.209 -6.395 3.430 1.00 95.69 417 LEU A C 1
ATOM 3304 O O . LEU A 1 417 ? -7.318 -6.691 2.242 1.00 95.69 417 LEU A O 1
ATOM 3308 N N . TYR A 1 418 ? -6.694 -7.246 4.319 1.00 96.50 418 TYR A N 1
ATOM 3309 C CA . TYR A 1 418 ? -6.219 -8.582 3.961 1.00 96.50 418 TYR A CA 1
ATOM 3310 C C . TYR A 1 418 ? -7.338 -9.455 3.386 1.00 96.50 418 TYR A C 1
ATOM 3312 O O . TYR A 1 418 ? -7.166 -10.024 2.309 1.00 96.50 418 TYR A O 1
ATOM 3320 N N . LEU A 1 419 ? -8.491 -9.539 4.059 1.00 94.50 419 LEU A N 1
ATOM 3321 C CA . LEU A 1 419 ? -9.616 -10.358 3.599 1.00 94.50 419 LEU A CA 1
ATOM 3322 C C . LEU A 1 419 ? -10.172 -9.847 2.265 1.00 94.50 419 LEU A C 1
ATOM 3324 O O . LEU A 1 419 ? -10.483 -10.648 1.385 1.00 94.50 419 LEU A O 1
ATOM 3328 N N . ASP A 1 420 ? -10.237 -8.527 2.084 1.00 93.00 420 ASP A N 1
ATOM 3329 C CA . ASP A 1 420 ? -10.677 -7.913 0.830 1.00 93.00 420 ASP A CA 1
ATOM 3330 C C . ASP A 1 420 ? -9.689 -8.167 -0.321 1.00 93.00 420 ASP A C 1
ATOM 3332 O O . ASP A 1 420 ? -10.079 -8.567 -1.420 1.00 93.00 420 ASP A O 1
ATOM 3336 N N . THR A 1 421 ? -8.388 -8.028 -0.050 1.00 94.62 421 THR A N 1
ATOM 3337 C CA . THR A 1 421 ? -7.321 -8.323 -1.020 1.00 94.62 421 THR A CA 1
ATOM 3338 C C . THR A 1 421 ? -7.321 -9.801 -1.400 1.00 94.62 421 THR A C 1
ATOM 3340 O O . THR A 1 421 ? -7.206 -10.136 -2.579 1.00 94.62 421 THR A O 1
ATOM 3343 N N . ARG A 1 422 ? -7.480 -10.691 -0.414 1.00 94.38 422 ARG A N 1
ATOM 3344 C CA . ARG A 1 422 ? -7.512 -12.144 -0.597 1.00 94.38 422 ARG A CA 1
ATOM 3345 C C . ARG A 1 422 ? -8.711 -12.580 -1.424 1.00 94.38 422 ARG A C 1
ATOM 3347 O O . ARG A 1 422 ? -8.544 -13.405 -2.322 1.00 94.38 422 ARG A O 1
ATOM 3354 N N . GLU A 1 423 ? -9.891 -12.018 -1.157 1.00 90.12 423 GLU A N 1
ATOM 3355 C CA . GLU A 1 423 ? -11.082 -12.262 -1.970 1.00 90.12 423 GLU A CA 1
ATOM 3356 C C . GLU A 1 423 ? -10.800 -11.906 -3.427 1.00 90.12 423 GLU A C 1
ATOM 3358 O O . GLU A 1 423 ? -10.940 -12.773 -4.288 1.00 90.12 423 GLU A O 1
ATOM 3363 N N . LEU A 1 424 ? -10.357 -10.674 -3.706 1.00 88.31 424 LEU A N 1
ATOM 3364 C CA . LEU A 1 424 ? -10.043 -10.238 -5.065 1.00 88.31 424 LEU A CA 1
ATOM 3365 C C . LEU A 1 424 ? -9.021 -11.176 -5.708 1.00 88.31 424 LEU A C 1
ATOM 3367 O O . LEU A 1 424 ? -9.290 -11.743 -6.767 1.00 88.31 424 LEU A O 1
ATOM 3371 N N . TYR A 1 425 ? -7.882 -11.391 -5.051 1.00 90.25 425 TYR A N 1
ATOM 3372 C CA . TYR A 1 425 ? -6.768 -12.166 -5.585 1.00 90.25 425 TYR A CA 1
ATOM 3373 C C . TYR A 1 425 ? -7.162 -13.608 -5.943 1.00 90.25 425 TYR A C 1
ATOM 3375 O O . TYR A 1 425 ? -6.958 -14.020 -7.089 1.00 90.25 425 TYR A O 1
ATOM 3383 N N . LEU A 1 426 ? -7.764 -14.349 -5.002 1.00 89.31 426 LEU A N 1
ATOM 3384 C CA . LEU A 1 426 ? -8.072 -15.777 -5.159 1.00 89.31 426 LEU A CA 1
ATOM 3385 C C . LEU A 1 426 ? -9.305 -16.046 -6.025 1.00 89.31 426 LEU A C 1
ATOM 3387 O O . LEU A 1 426 ? -9.326 -17.028 -6.766 1.00 89.31 426 LEU A O 1
ATOM 3391 N N . SER A 1 427 ? -10.323 -15.184 -5.967 1.00 82.25 427 SER A N 1
ATOM 3392 C CA . SER A 1 427 ? -11.496 -15.305 -6.846 1.00 82.25 427 SER A CA 1
ATOM 3393 C C . SER A 1 427 ? -11.157 -14.991 -8.306 1.00 82.25 427 SER A C 1
ATOM 3395 O O . SER A 1 427 ? -11.841 -15.445 -9.226 1.00 82.25 427 SER A O 1
ATOM 3397 N N . GLY A 1 428 ? -10.097 -14.208 -8.528 1.00 78.81 428 GLY A N 1
ATOM 3398 C CA . GLY A 1 428 ? -9.733 -13.705 -9.842 1.00 78.81 428 GLY A CA 1
ATOM 3399 C C . GLY A 1 428 ? -10.694 -12.639 -10.368 1.00 78.81 428 GLY A C 1
ATOM 3400 O O . GLY A 1 428 ? -10.645 -12.358 -11.562 1.00 78.81 428 GLY A O 1
ATOM 3401 N N . LEU A 1 429 ? -11.539 -12.035 -9.520 1.00 76.81 429 LEU A N 1
ATOM 3402 C CA . LEU A 1 429 ? -12.499 -10.997 -9.929 1.00 76.81 429 LEU A CA 1
ATOM 3403 C C . LEU A 1 429 ? -11.821 -9.815 -10.628 1.00 76.81 429 LEU A C 1
ATOM 3405 O O . LEU A 1 429 ? -12.328 -9.305 -11.618 1.00 76.81 429 LEU A O 1
ATOM 3409 N N . TRP A 1 430 ? -10.615 -9.455 -10.197 1.00 75.38 430 TRP A N 1
ATOM 3410 C CA . TRP A 1 430 ? -9.794 -8.420 -10.832 1.00 75.38 430 TRP A CA 1
ATOM 3411 C C . TRP A 1 430 ? -9.391 -8.731 -12.283 1.00 75.38 430 TRP A C 1
ATOM 3413 O O . TRP A 1 430 ? -9.040 -7.815 -13.023 1.00 75.38 430 TRP A O 1
ATOM 3423 N N . LYS A 1 431 ? -9.403 -10.008 -12.698 1.00 70.25 431 LYS A N 1
ATOM 3424 C CA . LYS A 1 431 ? -9.089 -10.410 -14.079 1.00 70.25 431 LYS A CA 1
ATOM 3425 C C . LYS A 1 431 ? -10.237 -10.090 -15.037 1.00 70.25 431 LYS A C 1
ATOM 3427 O O . LYS A 1 431 ? -10.010 -10.034 -16.244 1.00 70.25 431 LYS A O 1
ATOM 3432 N N . ASP A 1 432 ? -11.445 -9.897 -14.511 1.00 63.03 432 ASP A N 1
ATOM 3433 C CA . ASP A 1 432 ? -12.629 -9.519 -15.269 1.00 63.03 432 ASP A CA 1
ATOM 3434 C C . ASP A 1 432 ? -13.194 -8.195 -14.731 1.00 63.03 432 ASP A C 1
ATOM 3436 O O . ASP A 1 432 ? -13.984 -8.186 -13.783 1.00 63.03 432 ASP A O 1
ATOM 3440 N N . PRO A 1 433 ? -12.829 -7.064 -15.359 1.00 55.44 433 PRO A N 1
ATOM 3441 C CA . PRO A 1 433 ? -13.298 -5.745 -14.960 1.00 55.44 433 PRO A CA 1
ATOM 3442 C C . PRO A 1 433 ? -14.818 -5.596 -14.977 1.00 55.44 433 PRO A C 1
ATOM 3444 O O . PRO A 1 433 ? -15.324 -4.687 -14.340 1.00 55.44 433 PRO A O 1
ATOM 3447 N N . THR A 1 434 ? -15.566 -6.458 -15.677 1.00 58.09 434 THR A N 1
ATOM 3448 C CA . THR A 1 434 ? -17.036 -6.394 -15.650 1.00 58.09 434 THR A CA 1
ATOM 3449 C C . THR A 1 434 ? -17.625 -6.802 -14.298 1.00 58.09 434 THR A C 1
ATOM 3451 O O . THR A 1 434 ? -18.761 -6.440 -14.001 1.00 58.09 434 THR A O 1
ATOM 3454 N N . ASN A 1 435 ? -16.846 -7.507 -13.470 1.00 55.88 435 ASN A N 1
ATOM 3455 C CA . ASN A 1 435 ? -17.198 -7.842 -12.089 1.00 55.88 435 ASN A CA 1
ATOM 3456 C C . ASN A 1 435 ? -16.686 -6.814 -11.069 1.00 55.88 435 ASN A C 1
ATOM 3458 O O . ASN A 1 435 ? -16.961 -6.942 -9.878 1.00 55.88 435 ASN A O 1
ATOM 3462 N N . MET A 1 436 ? -15.922 -5.824 -11.529 1.00 56.56 436 MET A N 1
ATOM 3463 C CA . MET A 1 436 ? -15.347 -4.760 -10.718 1.00 56.56 436 MET A CA 1
ATOM 3464 C C . MET A 1 436 ? -16.092 -3.475 -11.062 1.00 56.56 436 MET A C 1
ATOM 3466 O O . MET A 1 436 ? -15.782 -2.893 -12.092 1.00 56.56 436 MET A O 1
ATOM 3470 N N . ASP A 1 437 ? -17.056 -3.062 -10.231 1.00 61.97 437 ASP A N 1
ATOM 3471 C CA . ASP A 1 437 ? -17.998 -1.955 -10.497 1.00 61.97 437 ASP A CA 1
ATOM 3472 C C . ASP A 1 437 ? -17.395 -0.814 -11.359 1.00 61.97 437 ASP A C 1
ATOM 3474 O O . ASP A 1 437 ? -17.567 -0.833 -12.580 1.00 61.97 437 ASP A O 1
ATOM 3478 N N . ASN A 1 438 ? -16.646 0.144 -10.785 1.00 63.31 438 ASN A N 1
ATOM 3479 C CA . ASN A 1 438 ? -15.820 1.084 -11.572 1.00 63.31 438 ASN A CA 1
ATOM 3480 C C . ASN A 1 438 ? -14.336 1.128 -11.159 1.00 63.31 438 ASN A C 1
ATOM 3482 O O . ASN A 1 438 ? -13.511 1.658 -11.913 1.00 63.31 438 ASN A O 1
ATOM 3486 N N . ASN A 1 439 ? -13.949 0.547 -10.015 1.00 69.69 439 ASN A N 1
ATOM 3487 C CA . ASN A 1 439 ? -12.560 0.567 -9.544 1.00 69.69 439 ASN A CA 1
ATOM 3488 C C . ASN A 1 439 ? -11.716 -0.566 -10.152 1.00 69.69 439 ASN A C 1
ATOM 3490 O O . ASN A 1 439 ? -11.444 -1.596 -9.531 1.00 69.69 439 ASN A O 1
ATOM 3494 N N . ARG A 1 440 ? -11.235 -0.352 -11.379 1.00 72.19 440 ARG A N 1
ATOM 3495 C CA . ARG A 1 440 ? -10.331 -1.292 -12.073 1.00 72.19 440 ARG A CA 1
ATOM 3496 C C . ARG A 1 440 ? -8.967 -1.454 -11.395 1.00 72.19 440 ARG A C 1
ATOM 3498 O O . ARG A 1 440 ? -8.304 -2.472 -11.576 1.00 72.19 440 ARG A O 1
ATOM 3505 N N . SER A 1 441 ? -8.557 -0.469 -10.601 1.00 84.06 441 SER A N 1
ATOM 3506 C CA . SER A 1 441 ? -7.294 -0.480 -9.862 1.00 84.06 441 SER A CA 1
ATOM 3507 C C . SER A 1 441 ? -7.394 -1.203 -8.519 1.00 84.06 441 SER A C 1
ATOM 3509 O O . SER A 1 441 ? -6.363 -1.387 -7.876 1.00 84.06 441 SER A O 1
ATOM 3511 N N . ALA A 1 442 ? -8.588 -1.641 -8.102 1.00 86.75 442 ALA A N 1
ATOM 3512 C CA . ALA A 1 442 ? -8.856 -2.077 -6.735 1.00 86.75 442 ALA A CA 1
ATOM 3513 C C . ALA A 1 442 ? -7.859 -3.113 -6.204 1.00 86.75 442 ALA A C 1
ATOM 3515 O O . ALA A 1 442 ? -7.363 -2.936 -5.093 1.00 86.75 442 ALA A O 1
ATOM 3516 N N . LEU A 1 443 ? -7.518 -4.153 -6.981 1.00 90.12 443 LEU A N 1
ATOM 3517 C CA . LEU A 1 443 ? -6.534 -5.146 -6.536 1.00 90.12 443 LEU A CA 1
ATOM 3518 C C . LEU A 1 443 ? -5.137 -4.534 -6.379 1.00 90.12 443 LEU A C 1
ATOM 3520 O O . LEU A 1 443 ? -4.484 -4.777 -5.368 1.00 90.12 443 LEU A O 1
ATOM 3524 N N . ALA A 1 444 ? -4.667 -3.767 -7.367 1.00 91.38 444 ALA A N 1
ATOM 3525 C CA . ALA A 1 444 ? -3.339 -3.158 -7.308 1.00 91.38 444 ALA A CA 1
ATOM 3526 C C . ALA A 1 444 ? -3.229 -2.217 -6.107 1.00 91.38 444 ALA A C 1
ATOM 3528 O O . ALA A 1 444 ? -2.288 -2.324 -5.326 1.00 91.38 444 ALA A O 1
ATOM 3529 N N . THR A 1 445 ? -4.238 -1.369 -5.921 1.00 92.88 445 THR A N 1
ATOM 3530 C CA . THR A 1 445 ? -4.366 -0.475 -4.775 1.00 92.88 445 THR A CA 1
ATOM 3531 C C . THR A 1 445 ? -4.311 -1.235 -3.453 1.00 92.88 445 THR A C 1
ATOM 3533 O O . THR A 1 445 ? -3.550 -0.863 -2.566 1.00 92.88 445 THR A O 1
ATOM 3536 N N . ARG A 1 446 ? -5.057 -2.337 -3.329 1.00 94.31 446 ARG A N 1
ATOM 3537 C CA . ARG A 1 446 ? -5.134 -3.126 -2.093 1.00 94.31 446 ARG A CA 1
ATOM 3538 C C . ARG A 1 446 ? -3.858 -3.902 -1.795 1.00 94.31 446 ARG A C 1
ATOM 3540 O O . ARG A 1 446 ? -3.423 -3.912 -0.652 1.00 94.31 446 ARG A O 1
ATOM 3547 N N . ILE A 1 447 ? -3.193 -4.455 -2.810 1.00 95.81 447 ILE A N 1
ATOM 3548 C CA . ILE A 1 447 ? -1.868 -5.076 -2.652 1.00 95.81 447 ILE A CA 1
ATOM 3549 C C . ILE A 1 447 ? -0.825 -4.040 -2.206 1.00 95.81 447 ILE A C 1
ATOM 3551 O O . ILE A 1 447 ? 0.003 -4.338 -1.344 1.00 95.81 447 ILE A O 1
ATOM 3555 N N . ILE A 1 448 ? -0.863 -2.823 -2.759 1.00 95.62 448 ILE A N 1
ATOM 3556 C CA . ILE A 1 448 ? 0.044 -1.733 -2.366 1.00 95.62 448 ILE A CA 1
ATOM 3557 C C . ILE A 1 448 ? -0.248 -1.275 -0.933 1.00 95.62 448 ILE A C 1
ATOM 3559 O O . ILE A 1 448 ? 0.680 -1.199 -0.132 1.00 95.62 448 ILE A O 1
ATOM 3563 N N . ALA A 1 449 ? -1.516 -1.029 -0.595 1.00 94.81 449 ALA A N 1
ATOM 3564 C CA . ALA A 1 449 ? -1.937 -0.638 0.748 1.00 94.81 449 ALA A CA 1
ATOM 3565 C C . ALA A 1 449 ? -1.580 -1.710 1.788 1.00 94.81 449 ALA A C 1
ATOM 3567 O O . ALA A 1 449 ? -1.071 -1.385 2.857 1.00 94.81 449 ALA A O 1
ATOM 3568 N N . LEU A 1 450 ? -1.780 -2.993 1.462 1.00 94.69 450 LEU A N 1
ATOM 3569 C CA . LEU A 1 450 ? -1.444 -4.104 2.349 1.00 94.69 450 LEU A CA 1
ATOM 3570 C C . LEU A 1 450 ? 0.062 -4.146 2.590 1.00 94.69 450 LEU A C 1
ATOM 3572 O O . LEU A 1 450 ? 0.494 -4.245 3.732 1.00 94.69 450 LEU A O 1
ATOM 3576 N N . GLY A 1 451 ? 0.853 -3.970 1.528 1.00 92.50 451 GLY A N 1
ATOM 3577 C CA . GLY A 1 451 ? 2.300 -3.856 1.642 1.00 92.50 451 GLY A CA 1
ATOM 3578 C C . GLY A 1 451 ? 2.746 -2.675 2.512 1.00 92.50 451 GLY A C 1
ATOM 3579 O O . GLY A 1 451 ? 3.690 -2.821 3.275 1.00 92.50 451 GLY A O 1
ATOM 3580 N N . ALA A 1 452 ? 2.054 -1.535 2.431 1.00 89.75 452 ALA A N 1
ATOM 3581 C CA . ALA A 1 452 ? 2.370 -0.336 3.208 1.00 89.75 452 ALA A CA 1
ATOM 3582 C C . ALA A 1 452 ? 1.985 -0.455 4.695 1.00 89.75 452 ALA A C 1
ATOM 3584 O O . ALA A 1 452 ? 2.618 0.176 5.539 1.00 89.75 452 ALA A O 1
ATOM 3585 N N . LEU A 1 453 ? 0.967 -1.259 5.029 1.00 88.25 453 LEU A N 1
ATOM 3586 C CA . LEU A 1 453 ? 0.596 -1.551 6.419 1.00 88.25 453 LEU A CA 1
ATOM 3587 C C . LEU A 1 453 ? 1.497 -2.613 7.061 1.00 88.25 453 LEU A C 1
ATOM 3589 O O . LEU A 1 453 ? 1.644 -2.627 8.287 1.00 88.25 453 LEU A O 1
ATOM 3593 N N . VAL A 1 454 ? 2.100 -3.496 6.261 1.00 90.12 454 VAL A N 1
ATOM 3594 C CA . VAL A 1 454 ? 3.036 -4.506 6.758 1.00 90.12 454 VAL A CA 1
ATOM 3595 C C . VAL A 1 454 ? 4.312 -3.846 7.265 1.00 90.12 454 VAL A C 1
ATOM 3597 O O . VAL A 1 454 ? 5.012 -3.134 6.545 1.00 90.12 454 VAL A O 1
ATOM 3600 N N . LYS A 1 455 ? 4.634 -4.113 8.534 1.00 85.62 455 LYS A N 1
ATOM 3601 C CA . LYS A 1 455 ? 5.828 -3.568 9.182 1.00 85.62 455 LYS A CA 1
ATOM 3602 C C . LYS A 1 455 ? 7.093 -3.962 8.406 1.00 85.62 455 LYS A C 1
ATOM 3604 O O . LYS A 1 455 ? 7.275 -5.119 8.032 1.00 85.62 455 LYS A O 1
ATOM 3609 N N . ASP A 1 456 ? 7.977 -2.986 8.206 1.00 85.56 456 ASP A N 1
ATOM 3610 C CA . ASP A 1 456 ? 9.286 -3.127 7.554 1.00 85.56 456 ASP A CA 1
ATOM 3611 C C . ASP A 1 456 ? 9.258 -3.589 6.083 1.00 85.56 456 ASP A C 1
ATOM 3613 O O . ASP A 1 456 ? 10.307 -3.970 5.552 1.00 85.56 456 ASP A O 1
ATOM 3617 N N . LEU A 1 457 ? 8.101 -3.536 5.409 1.00 90.88 457 LEU A N 1
ATOM 3618 C CA . LEU A 1 457 ? 7.965 -3.860 3.988 1.00 90.88 457 LEU A CA 1
ATOM 3619 C C . LEU A 1 457 ? 7.975 -2.589 3.127 1.00 90.88 457 LEU A C 1
ATOM 3621 O O . LEU A 1 457 ? 7.017 -1.824 3.086 1.00 90.88 457 LEU A O 1
ATOM 3625 N N . GLY A 1 458 ? 9.062 -2.365 2.386 1.00 89.88 458 GLY A N 1
ATOM 3626 C CA . GLY A 1 458 ? 9.157 -1.224 1.473 1.00 89.88 458 GLY A CA 1
ATOM 3627 C C . GLY A 1 458 ? 8.380 -1.465 0.178 1.00 89.88 458 GLY A C 1
ATOM 3628 O O . GLY A 1 458 ? 8.651 -2.436 -0.531 1.00 89.88 458 GLY A O 1
ATOM 3629 N N . VAL A 1 459 ? 7.489 -0.558 -0.223 1.00 91.81 459 VAL A N 1
ATOM 3630 C CA . VAL A 1 459 ? 6.639 -0.746 -1.414 1.00 91.81 459 VAL A CA 1
ATOM 3631 C C . VAL A 1 459 ? 7.094 0.122 -2.585 1.00 91.81 459 VAL A C 1
ATOM 3633 O O . VAL A 1 459 ? 7.405 1.297 -2.432 1.00 91.81 459 VAL A O 1
ATOM 3636 N N . HIS A 1 460 ? 7.153 -0.478 -3.772 1.00 90.88 460 HIS A N 1
ATOM 3637 C CA . HIS A 1 460 ? 7.361 0.195 -5.049 1.00 90.88 460 HIS A CA 1
ATOM 3638 C C . HIS A 1 460 ? 6.249 -0.181 -6.029 1.00 90.88 460 HIS A C 1
ATOM 3640 O O . HIS A 1 460 ? 5.836 -1.340 -6.070 1.00 90.88 460 HIS A O 1
ATOM 3646 N N . PHE A 1 461 ? 5.771 0.769 -6.833 1.00 90.69 461 PHE A N 1
ATOM 3647 C CA . PHE A 1 461 ? 4.847 0.465 -7.924 1.00 90.69 461 PHE A CA 1
ATOM 3648 C C . PHE A 1 461 ? 5.046 1.345 -9.160 1.00 90.69 461 PHE A C 1
ATOM 3650 O O . PHE A 1 461 ? 5.496 2.491 -9.087 1.00 90.69 461 PHE A O 1
ATOM 3657 N N . GLY A 1 462 ? 4.683 0.822 -10.331 1.00 85.56 462 GLY A N 1
ATOM 3658 C CA . GLY A 1 462 ? 4.862 1.568 -11.571 1.00 85.56 462 GLY A CA 1
ATOM 3659 C C . GLY A 1 462 ? 4.247 0.937 -12.812 1.00 85.56 462 GLY A C 1
ATOM 3660 O O . GLY A 1 462 ? 4.103 -0.277 -12.939 1.00 85.56 462 GLY A O 1
ATOM 3661 N N . CYS A 1 463 ? 3.900 1.790 -13.772 1.00 79.56 463 CYS A N 1
ATOM 3662 C CA . CYS A 1 463 ? 3.574 1.416 -15.143 1.00 79.56 463 CYS A CA 1
ATOM 3663 C C . CYS A 1 463 ? 4.706 1.846 -16.086 1.00 79.56 463 CYS A C 1
ATOM 3665 O O . CYS A 1 463 ? 5.679 2.453 -15.650 1.00 79.56 463 CYS A O 1
ATOM 3667 N N . ARG A 1 464 ? 4.567 1.602 -17.395 1.00 74.50 464 ARG A N 1
ATOM 3668 C CA . ARG A 1 464 ? 5.579 1.971 -18.401 1.00 74.50 464 ARG A CA 1
ATOM 3669 C C . ARG A 1 464 ? 6.120 3.401 -18.253 1.00 74.50 464 ARG A C 1
ATOM 3671 O O . ARG A 1 464 ? 7.325 3.592 -18.262 1.00 74.50 464 ARG A O 1
ATOM 3678 N N . SER A 1 465 ? 5.241 4.396 -18.139 1.00 68.69 465 SER A N 1
ATOM 3679 C CA . SER A 1 465 ? 5.625 5.814 -18.087 1.00 68.69 465 SER A CA 1
ATOM 3680 C C . SER A 1 465 ? 5.734 6.377 -16.670 1.00 68.69 465 SER A C 1
ATOM 3682 O O . SER A 1 465 ? 6.266 7.469 -16.503 1.00 68.69 465 SER A O 1
ATOM 3684 N N . GLY A 1 466 ? 5.186 5.685 -15.666 1.00 72.25 466 GLY A N 1
ATOM 3685 C CA . GLY A 1 466 ? 5.056 6.205 -14.300 1.00 72.25 466 GLY A CA 1
ATOM 3686 C C . GLY A 1 466 ? 3.956 7.256 -14.110 1.00 72.25 466 GLY A C 1
ATOM 3687 O O . GLY A 1 466 ? 3.825 7.809 -13.015 1.00 72.25 466 GLY A O 1
ATOM 3688 N N . LYS A 1 467 ? 3.166 7.528 -15.159 1.00 73.19 467 LYS A N 1
ATOM 3689 C CA . LYS A 1 467 ? 2.207 8.643 -15.217 1.00 73.19 467 LYS A CA 1
ATOM 3690 C C . LYS A 1 467 ? 0.765 8.179 -15.110 1.00 73.19 467 LYS A C 1
ATOM 3692 O O . LYS A 1 467 ? 0.161 8.361 -14.067 1.00 73.19 467 LYS A O 1
ATOM 3697 N N . ASP A 1 468 ? 0.238 7.554 -16.163 1.00 73.75 468 ASP A N 1
ATOM 3698 C CA . ASP A 1 468 ? -1.206 7.349 -16.326 1.00 73.75 468 ASP A CA 1
ATOM 3699 C C . ASP A 1 468 ? -1.741 6.318 -15.325 1.00 73.75 468 ASP A C 1
ATOM 3701 O O . ASP A 1 468 ? -2.372 6.663 -14.333 1.00 73.75 468 ASP A O 1
ATOM 3705 N N . ARG A 1 469 ? -1.411 5.035 -15.526 1.00 77.25 469 ARG A N 1
ATOM 3706 C CA . ARG A 1 469 ? -1.832 3.947 -14.623 1.00 77.25 469 ARG A CA 1
ATOM 3707 C C . ARG A 1 469 ? -1.268 4.105 -13.212 1.00 77.25 469 ARG A C 1
ATOM 3709 O O . ARG A 1 469 ? -1.973 3.826 -12.254 1.00 77.25 469 ARG A O 1
ATOM 3716 N N . THR A 1 470 ? -0.019 4.556 -13.082 1.00 83.25 470 THR A N 1
ATOM 3717 C CA . THR A 1 470 ? 0.588 4.813 -11.768 1.00 83.25 470 THR A CA 1
ATOM 3718 C C . THR A 1 470 ? -0.151 5.934 -11.037 1.00 83.25 470 THR A C 1
ATOM 3720 O O . THR A 1 470 ? -0.435 5.794 -9.859 1.00 83.25 470 THR A O 1
ATOM 3723 N N . GLY A 1 471 ? -0.505 7.023 -11.725 1.00 82.44 471 GLY A N 1
ATOM 3724 C CA . GLY A 1 471 ? -1.266 8.130 -11.146 1.00 82.44 471 GLY A CA 1
ATOM 3725 C C . GLY A 1 471 ? -2.674 7.717 -10.740 1.00 82.44 471 GLY A C 1
ATOM 3726 O O . GLY A 1 471 ? -3.099 8.059 -9.646 1.00 82.44 471 GLY A O 1
ATOM 3727 N N . LEU A 1 472 ? -3.363 6.923 -11.566 1.00 83.38 472 LEU A N 1
ATOM 3728 C CA . LEU A 1 472 ? -4.680 6.378 -11.219 1.00 83.38 472 LEU A CA 1
ATOM 3729 C C . LEU A 1 472 ? -4.619 5.462 -9.990 1.00 83.38 472 LEU A C 1
ATOM 3731 O O . LEU A 1 472 ? -5.445 5.592 -9.099 1.00 83.38 472 LEU A O 1
ATOM 3735 N N . VAL A 1 473 ? -3.634 4.562 -9.912 1.00 88.62 473 VAL A N 1
ATOM 3736 C CA . VAL A 1 473 ? -3.461 3.696 -8.734 1.00 88.62 473 VAL A CA 1
ATOM 3737 C C . VAL A 1 473 ? -3.115 4.512 -7.485 1.00 88.62 473 VAL A C 1
ATOM 3739 O O . VAL A 1 473 ? -3.642 4.214 -6.421 1.00 88.62 473 VAL A O 1
ATOM 3742 N N . ASP A 1 474 ? -2.292 5.559 -7.602 1.00 90.56 474 ASP A N 1
ATOM 3743 C CA . ASP A 1 474 ? -1.977 6.460 -6.483 1.00 90.56 474 ASP A CA 1
ATOM 3744 C C . ASP A 1 474 ? -3.207 7.247 -5.996 1.00 90.56 474 ASP A C 1
ATOM 3746 O O . ASP A 1 474 ? -3.411 7.400 -4.795 1.00 90.56 474 ASP A O 1
ATOM 3750 N N . ILE A 1 475 ? -4.057 7.714 -6.918 1.00 89.12 475 ILE A N 1
ATOM 3751 C CA . ILE A 1 475 ? -5.340 8.356 -6.589 1.00 89.12 475 ILE A CA 1
ATOM 3752 C C . ILE A 1 475 ? -6.226 7.386 -5.803 1.00 89.12 475 ILE A C 1
ATOM 3754 O O . ILE A 1 475 ? -6.654 7.721 -4.704 1.00 89.12 475 ILE A O 1
ATOM 3758 N N . GLU A 1 476 ? -6.456 6.179 -6.325 1.00 91.31 476 GLU A N 1
ATOM 3759 C CA . GLU A 1 476 ? -7.308 5.184 -5.658 1.00 91.31 476 GLU A CA 1
ATOM 3760 C C . GLU A 1 476 ? -6.713 4.720 -4.320 1.00 91.31 476 GLU A C 1
ATOM 3762 O O . GLU A 1 476 ? -7.448 4.457 -3.377 1.00 91.31 476 GLU A O 1
ATOM 3767 N N . LEU A 1 477 ? -5.384 4.651 -4.196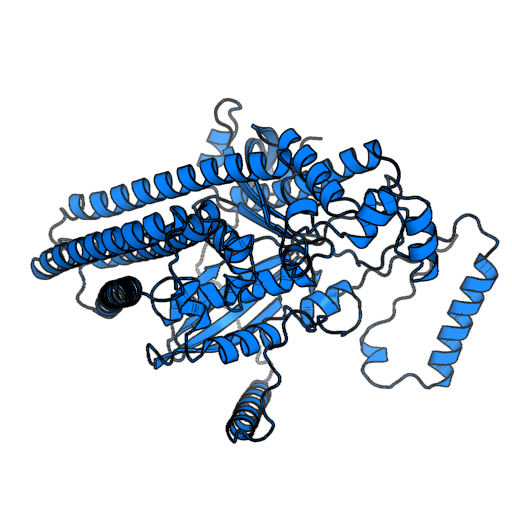 1.00 93.69 477 LEU A N 1
ATOM 3768 C CA . LEU A 1 477 ? -4.704 4.342 -2.935 1.00 93.69 477 LEU A CA 1
ATOM 3769 C C . LEU A 1 477 ? -4.943 5.411 -1.878 1.00 93.69 477 LEU A C 1
ATOM 3771 O O . LEU A 1 477 ? -5.323 5.093 -0.753 1.00 93.69 477 LEU A O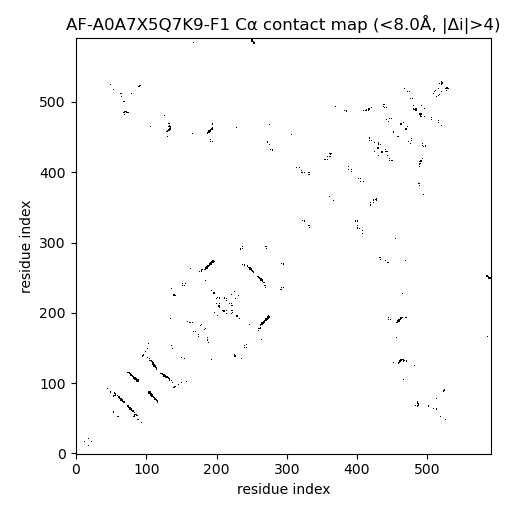 1
ATOM 3775 N N . LYS A 1 478 ? -4.758 6.680 -2.235 1.00 93.25 478 LYS A N 1
ATOM 3776 C CA . LYS A 1 478 ? -5.009 7.787 -1.312 1.00 93.25 478 LYS A CA 1
ATOM 3777 C C . LYS A 1 478 ? -6.485 7.901 -0.963 1.00 93.25 478 LYS A C 1
ATOM 3779 O O . LYS A 1 478 ? -6.803 8.251 0.171 1.00 93.25 478 LYS A O 1
ATOM 3784 N N . LEU A 1 479 ? -7.367 7.598 -1.913 1.00 92.88 479 LEU A N 1
ATOM 3785 C CA . LEU A 1 479 ? -8.808 7.589 -1.701 1.00 92.88 479 LEU A CA 1
ATOM 3786 C C . LEU A 1 479 ? -9.186 6.500 -0.695 1.00 92.88 479 LEU A C 1
ATOM 3788 O O . LEU A 1 479 ? -9.759 6.825 0.336 1.00 92.88 479 LEU A O 1
ATOM 3792 N N . LEU A 1 480 ? -8.740 5.260 -0.915 1.00 94.06 480 LEU A N 1
ATOM 3793 C CA . LEU A 1 480 ? -8.977 4.133 -0.009 1.00 94.06 480 LEU A CA 1
ATOM 3794 C C . LEU A 1 480 ? -8.545 4.444 1.433 1.00 94.06 480 LEU A C 1
ATOM 3796 O O . LEU A 1 480 ? -9.277 4.168 2.380 1.00 94.06 480 LEU A O 1
ATOM 3800 N N . LEU A 1 481 ? -7.363 5.043 1.608 1.00 93.56 481 LEU A N 1
ATOM 3801 C CA . LEU A 1 481 ? -6.849 5.424 2.927 1.00 93.56 481 LEU A CA 1
ATOM 3802 C C . LEU A 1 481 ? -7.624 6.592 3.547 1.00 93.56 481 LEU A C 1
ATOM 3804 O O . LEU A 1 481 ? -7.827 6.618 4.760 1.00 93.56 481 LEU A O 1
ATOM 3808 N N . THR A 1 482 ? -8.076 7.543 2.729 1.00 92.94 482 THR A N 1
ATOM 3809 C CA . THR A 1 482 ? -8.913 8.659 3.186 1.00 92.94 482 THR A CA 1
ATOM 3810 C C . THR A 1 482 ? -10.273 8.152 3.657 1.00 92.94 482 THR A C 1
ATOM 3812 O O . THR A 1 482 ? -10.698 8.505 4.755 1.00 92.94 482 THR A O 1
ATOM 3815 N N . GLU A 1 483 ? -10.916 7.266 2.892 1.00 93.06 483 GLU A N 1
ATOM 3816 C CA . GLU A 1 483 ? -12.164 6.617 3.302 1.00 93.06 483 GLU A CA 1
ATOM 3817 C C . GLU A 1 483 ? -11.974 5.769 4.555 1.00 93.06 483 GLU A C 1
ATOM 3819 O O . GLU A 1 483 ? -12.811 5.800 5.456 1.00 93.06 483 GLU A O 1
ATOM 3824 N N . ALA A 1 484 ? -10.853 5.050 4.658 1.00 92.94 484 ALA A N 1
ATOM 3825 C CA . ALA A 1 484 ? -10.553 4.265 5.846 1.00 92.94 484 ALA A CA 1
ATOM 3826 C C . ALA A 1 484 ? -10.456 5.136 7.107 1.00 92.94 484 ALA A C 1
ATOM 3828 O O . ALA A 1 484 ? -10.943 4.752 8.171 1.00 92.94 484 ALA A O 1
ATOM 3829 N N . PHE A 1 485 ? -9.869 6.327 6.978 1.00 91.62 485 PHE A N 1
ATOM 3830 C CA . PHE A 1 485 ? -9.793 7.300 8.061 1.00 91.62 485 PHE A CA 1
ATOM 3831 C C . PHE A 1 485 ? -11.164 7.889 8.410 1.00 91.62 485 PHE A C 1
ATOM 3833 O O . PHE A 1 485 ? -11.549 7.876 9.576 1.00 91.62 485 PHE A O 1
ATOM 3840 N N . LEU A 1 486 ? -11.912 8.377 7.416 1.00 90.06 486 LEU A N 1
ATOM 3841 C CA . LEU A 1 486 ? -13.214 9.022 7.622 1.00 90.06 486 LEU A CA 1
ATOM 3842 C C . LEU A 1 486 ? -14.271 8.074 8.199 1.00 90.06 486 LEU A C 1
ATOM 3844 O O . LEU A 1 486 ? -15.136 8.503 8.966 1.00 90.06 486 LEU A O 1
ATOM 3848 N N . ASN A 1 487 ? -14.195 6.795 7.831 1.00 89.75 487 ASN A N 1
ATOM 3849 C CA . ASN A 1 487 ? -15.154 5.770 8.234 1.00 89.75 487 ASN A CA 1
ATOM 3850 C C . ASN A 1 487 ? -14.630 4.891 9.388 1.00 89.75 487 ASN A C 1
ATOM 3852 O O . ASN A 1 487 ? -15.314 3.965 9.821 1.00 89.75 487 ASN A O 1
ATOM 3856 N N . HIS A 1 488 ? -13.439 5.192 9.927 1.00 90.50 488 HIS A N 1
ATOM 3857 C CA . HIS A 1 488 ? -12.779 4.471 11.032 1.00 90.50 488 HIS A CA 1
ATOM 3858 C C . HIS A 1 488 ? -12.518 2.976 10.770 1.00 90.50 488 HIS A C 1
ATOM 3860 O O . HIS A 1 488 ? -12.301 2.217 11.717 1.00 90.50 488 HIS A O 1
ATOM 3866 N N . ARG A 1 489 ? -12.562 2.538 9.507 1.00 92.81 489 ARG A N 1
ATOM 3867 C CA . ARG A 1 489 ? -12.215 1.180 9.063 1.00 92.81 489 ARG A CA 1
ATOM 3868 C C . ARG A 1 489 ? -11.955 1.131 7.565 1.00 92.81 489 ARG A C 1
ATOM 3870 O O . ARG A 1 489 ? -12.567 1.879 6.811 1.00 92.81 489 ARG A O 1
ATOM 3877 N N . MET A 1 490 ? -11.148 0.173 7.121 1.00 94.25 490 MET A N 1
ATOM 3878 C CA . MET A 1 490 ? -10.952 -0.085 5.694 1.00 94.25 490 MET A CA 1
ATOM 3879 C C . MET A 1 490 ? -12.271 -0.511 5.012 1.00 94.25 490 MET A C 1
ATOM 3881 O O . MET A 1 490 ? -12.890 -1.494 5.443 1.00 94.25 490 MET A O 1
ATOM 3885 N N . PRO A 1 491 ? -12.717 0.177 3.946 1.00 92.62 491 PRO A N 1
ATOM 3886 C CA . PRO A 1 491 ? -13.878 -0.259 3.184 1.00 92.62 491 PRO A CA 1
ATOM 3887 C C . PRO A 1 491 ? -13.546 -1.418 2.240 1.00 92.62 491 PRO A C 1
ATOM 3889 O O . PRO A 1 491 ? -12.448 -1.516 1.685 1.00 92.62 491 PRO A O 1
ATOM 3892 N N . SER A 1 492 ? -14.521 -2.303 2.022 1.00 90.94 492 SER A N 1
ATOM 3893 C CA . SER A 1 492 ? -14.400 -3.356 1.002 1.00 90.94 492 SER A CA 1
ATOM 3894 C C . SER A 1 492 ? -14.518 -2.764 -0.404 1.00 90.94 492 SER A C 1
ATOM 3896 O O . SER A 1 492 ? -15.237 -1.789 -0.602 1.00 90.94 492 SER A O 1
ATOM 3898 N N . TYR A 1 493 ? -13.907 -3.385 -1.419 1.00 86.81 493 TYR A N 1
ATOM 3899 C CA . TYR A 1 493 ? -14.110 -2.972 -2.821 1.00 86.81 493 TYR A CA 1
ATOM 3900 C C . TYR A 1 493 ? -15.578 -2.998 -3.261 1.00 86.81 493 TYR A C 1
ATOM 3902 O O . TYR A 1 493 ? -15.974 -2.219 -4.124 1.00 86.81 493 TYR A O 1
ATOM 3910 N N . ARG A 1 494 ? -16.391 -3.882 -2.667 1.00 84.75 494 ARG A N 1
ATOM 3911 C CA . ARG A 1 494 ? -17.835 -3.981 -2.941 1.00 84.75 494 ARG A CA 1
ATOM 3912 C C . ARG A 1 494 ? -18.622 -2.811 -2.351 1.00 84.75 494 ARG A C 1
ATOM 3914 O O . ARG A 1 494 ? -19.728 -2.532 -2.803 1.00 84.75 494 ARG A O 1
ATOM 3921 N N . GLU A 1 495 ? -18.081 -2.199 -1.304 1.00 86.94 495 GLU A N 1
ATOM 3922 C CA . GLU A 1 495 ? -18.683 -1.092 -0.568 1.00 86.94 495 GLU A CA 1
ATOM 3923 C C . GLU A 1 495 ? -18.235 0.259 -1.127 1.00 86.94 495 GLU A C 1
ATOM 3925 O O . GLU A 1 495 ? -19.074 1.126 -1.344 1.00 86.94 495 GLU A O 1
ATOM 3930 N N . GLU A 1 496 ? -16.932 0.415 -1.379 1.00 87.00 496 GLU A N 1
ATOM 3931 C CA . GLU A 1 496 ? -16.286 1.653 -1.837 1.00 87.00 496 GLU A CA 1
ATOM 3932 C C . GLU A 1 496 ? -17.043 2.289 -3.011 1.00 87.00 496 GLU A C 1
ATOM 3934 O O . GLU A 1 496 ? -17.411 3.457 -2.970 1.00 87.00 496 GLU A O 1
ATOM 3939 N N . GLU A 1 497 ? -17.399 1.486 -4.013 1.00 82.00 497 GLU A N 1
ATOM 3940 C CA . GLU A 1 497 ? -18.089 1.939 -5.227 1.00 82.00 497 GLU A CA 1
ATOM 3941 C C . GLU A 1 497 ? -19.559 2.343 -5.027 1.00 82.00 497 GLU A C 1
ATOM 3943 O O . GLU A 1 497 ? -20.221 2.778 -5.970 1.00 82.00 497 GLU A O 1
ATOM 3948 N N . ARG A 1 498 ? -20.089 2.194 -3.811 1.00 82.44 498 ARG A N 1
ATOM 3949 C CA . ARG A 1 498 ? -21.490 2.467 -3.455 1.00 82.44 498 ARG A CA 1
ATOM 3950 C C . ARG A 1 498 ? -21.640 3.535 -2.390 1.00 82.44 498 ARG A C 1
ATOM 3952 O O . ARG A 1 498 ? -22.771 3.898 -2.071 1.00 82.44 498 ARG A O 1
ATOM 3959 N N . MET A 1 499 ? -20.532 4.013 -1.837 1.00 86.31 499 MET A N 1
ATOM 3960 C CA . MET A 1 499 ? -20.553 5.153 -0.935 1.00 86.31 499 MET A CA 1
ATOM 3961 C C . MET A 1 499 ? -21.091 6.372 -1.683 1.00 86.31 499 MET A C 1
ATOM 3963 O O . MET A 1 499 ? -20.755 6.593 -2.846 1.00 86.31 499 MET A O 1
ATOM 3967 N N . GLU A 1 500 ? -21.933 7.159 -1.017 1.00 87.75 500 GLU A N 1
ATOM 3968 C CA . GLU A 1 500 ? -22.576 8.322 -1.637 1.00 87.75 500 GLU A CA 1
ATOM 3969 C C . GLU A 1 500 ? -21.539 9.358 -2.102 1.00 87.75 500 GLU A C 1
ATOM 3971 O O . GLU A 1 500 ? -21.684 9.935 -3.179 1.00 87.75 500 GLU A O 1
ATOM 3976 N N . ASP A 1 501 ? -20.444 9.500 -1.349 1.00 87.19 501 ASP A N 1
ATOM 3977 C CA . ASP A 1 501 ? -19.411 10.512 -1.586 1.00 87.19 501 ASP A CA 1
ATOM 3978 C C . ASP A 1 501 ? -18.281 10.058 -2.517 1.00 87.19 501 ASP A C 1
ATOM 3980 O O . ASP A 1 501 ? -17.438 10.873 -2.893 1.00 87.19 501 ASP A O 1
ATOM 3984 N N . ILE A 1 502 ? -18.224 8.776 -2.915 1.00 87.38 502 ILE A N 1
ATOM 3985 C CA . ILE A 1 502 ? -17.030 8.221 -3.584 1.00 87.38 502 ILE A CA 1
ATOM 3986 C C . ILE A 1 502 ? -16.701 8.936 -4.895 1.00 87.38 502 ILE A C 1
ATOM 3988 O O . ILE A 1 502 ? -15.534 9.087 -5.252 1.00 87.38 502 ILE A O 1
ATOM 3992 N N . VAL A 1 503 ? -17.723 9.384 -5.627 1.00 84.38 503 VAL A N 1
ATOM 3993 C CA . VAL A 1 503 ? -17.543 10.085 -6.903 1.00 84.38 503 VAL A CA 1
ATOM 3994 C C . VAL A 1 503 ? -16.908 11.453 -6.668 1.00 84.38 503 VAL A C 1
ATOM 3996 O O . VAL A 1 503 ? -15.909 11.769 -7.315 1.00 84.38 503 VAL A O 1
ATOM 3999 N N . ASP A 1 504 ? -17.435 12.212 -5.708 1.00 85.25 504 ASP A N 1
ATOM 4000 C CA . ASP A 1 504 ? -16.947 13.549 -5.366 1.00 85.25 504 ASP A CA 1
ATOM 4001 C C . ASP A 1 504 ? -15.535 13.466 -4.773 1.00 85.25 504 ASP A C 1
ATOM 4003 O O . ASP A 1 504 ? -14.624 14.170 -5.209 1.00 85.25 504 ASP A O 1
ATOM 4007 N N . HIS A 1 505 ? -15.302 12.536 -3.846 1.00 90.62 505 HIS A N 1
ATOM 4008 C CA . HIS A 1 505 ? -13.985 12.317 -3.254 1.00 90.62 505 HIS A CA 1
ATOM 4009 C C . HIS A 1 505 ? -12.945 11.880 -4.294 1.00 90.62 505 HIS A C 1
ATOM 4011 O O . HIS A 1 505 ? -11.810 12.368 -4.282 1.00 90.62 505 HIS A O 1
ATOM 4017 N N . ARG A 1 506 ? -13.315 11.014 -5.245 1.00 86.94 506 ARG A N 1
ATOM 4018 C CA . ARG A 1 506 ? -12.436 10.620 -6.354 1.00 86.94 506 ARG A CA 1
ATOM 4019 C C . ARG A 1 506 ? -12.122 11.790 -7.280 1.00 86.94 506 ARG A C 1
ATOM 4021 O O . ARG A 1 506 ? -10.977 11.912 -7.726 1.00 86.94 506 ARG A O 1
ATOM 4028 N N . GLU A 1 507 ? -13.096 12.649 -7.572 1.00 82.88 507 GLU A N 1
ATOM 4029 C CA . GLU A 1 507 ? -12.881 13.863 -8.362 1.00 82.88 507 GLU A CA 1
ATOM 4030 C C . GLU A 1 507 ? -11.921 14.821 -7.646 1.00 82.88 507 GLU A C 1
ATOM 4032 O O . GLU A 1 507 ? -10.907 15.212 -8.232 1.00 82.88 507 GLU A O 1
ATOM 4037 N N . THR A 1 508 ? -12.160 15.111 -6.363 1.00 83.06 508 THR A N 1
ATOM 4038 C CA . THR A 1 508 ? -11.265 15.922 -5.525 1.00 83.06 508 THR A CA 1
ATOM 4039 C C . THR A 1 508 ? -9.854 15.346 -5.513 1.00 83.06 508 THR A C 1
ATOM 4041 O O . THR A 1 508 ? -8.898 16.055 -5.823 1.00 83.06 508 THR A O 1
ATOM 4044 N N . MET A 1 509 ? -9.697 14.048 -5.244 1.00 87.69 509 MET A N 1
ATOM 4045 C CA . MET A 1 509 ? -8.386 13.397 -5.231 1.00 87.69 509 MET A CA 1
ATOM 4046 C C . MET A 1 509 ? -7.699 13.488 -6.602 1.00 87.69 509 MET A C 1
ATOM 4048 O O . MET A 1 509 ? -6.510 13.777 -6.693 1.00 87.69 509 MET A O 1
ATOM 4052 N N . THR A 1 510 ? -8.439 13.305 -7.694 1.00 81.81 510 THR A N 1
ATOM 4053 C CA . THR A 1 510 ? -7.887 13.392 -9.053 1.00 81.81 510 THR A CA 1
ATOM 4054 C C . THR A 1 510 ? -7.393 14.801 -9.384 1.00 81.81 510 THR A C 1
ATOM 4056 O O . THR A 1 510 ? -6.305 14.965 -9.944 1.00 81.81 510 THR A O 1
ATOM 4059 N N . LEU A 1 511 ? -8.184 15.823 -9.054 1.00 77.12 511 LEU A N 1
ATOM 4060 C CA . LEU A 1 511 ? -7.917 17.205 -9.448 1.00 77.12 511 LEU A CA 1
ATOM 4061 C C . LEU A 1 511 ? -6.939 17.916 -8.511 1.00 77.12 511 LEU A C 1
ATOM 4063 O O . LEU A 1 511 ? -6.132 18.723 -8.978 1.00 77.12 511 LEU A O 1
ATOM 4067 N N . GLU A 1 512 ? -6.996 17.620 -7.214 1.00 82.88 512 GLU A N 1
ATOM 4068 C CA . GLU A 1 512 ? -6.310 18.394 -6.182 1.00 82.88 512 GLU A CA 1
ATOM 4069 C C . GLU A 1 512 ? -5.067 17.698 -5.618 1.00 82.88 512 GLU A C 1
ATOM 4071 O O . GLU A 1 512 ? -4.179 18.390 -5.130 1.00 82.88 512 GLU A O 1
ATOM 4076 N N . SER A 1 513 ? -4.906 16.371 -5.742 1.00 82.38 513 SER A N 1
ATOM 4077 C CA . SER A 1 513 ? -3.782 15.668 -5.092 1.00 82.38 513 SER A CA 1
ATOM 4078 C C . SER A 1 513 ? -2.406 15.967 -5.688 1.00 82.38 513 SER A C 1
ATOM 4080 O O . SER A 1 513 ? -1.407 15.508 -5.134 1.00 82.38 513 SER A O 1
ATOM 4082 N N . GLY A 1 514 ? -2.343 16.658 -6.832 1.00 78.12 514 GLY A N 1
ATOM 4083 C CA . GLY A 1 514 ? -1.125 16.901 -7.618 1.00 78.12 514 GLY A CA 1
ATOM 4084 C C . GLY A 1 514 ? -0.766 15.778 -8.602 1.00 78.12 514 GLY A C 1
ATOM 4085 O O . GLY A 1 514 ? 0.156 15.936 -9.399 1.00 78.12 514 GLY A O 1
ATOM 4086 N N . ASN A 1 515 ? -1.521 14.672 -8.621 1.00 75.88 515 ASN A N 1
ATOM 4087 C CA . ASN A 1 515 ? -1.272 13.537 -9.519 1.00 75.88 515 ASN A CA 1
ATOM 4088 C C . ASN A 1 515 ? -1.382 13.896 -11.007 1.00 75.88 515 ASN A C 1
ATOM 4090 O O . ASN A 1 515 ? -0.533 13.513 -11.811 1.00 75.88 515 ASN A O 1
ATOM 4094 N N . VAL A 1 516 ? -2.433 14.634 -11.371 1.00 68.69 516 VAL A N 1
ATOM 4095 C CA . VAL A 1 516 ? -2.697 15.050 -12.756 1.00 68.69 516 VAL A CA 1
ATOM 4096 C C . VAL A 1 516 ? -1.846 16.256 -13.153 1.00 68.69 516 VAL A C 1
ATOM 4098 O O . VAL A 1 516 ? -1.412 16.358 -14.296 1.00 68.69 516 VAL A O 1
ATOM 4101 N N . GLN A 1 517 ? -1.633 17.194 -12.231 1.00 66.56 517 GLN A N 1
ATOM 4102 C CA . GLN A 1 517 ? -1.044 18.494 -12.554 1.00 66.56 517 GLN A CA 1
ATOM 4103 C C . GLN A 1 517 ? 0.476 18.493 -12.392 1.00 66.56 517 GLN A C 1
ATOM 4105 O O . GLN A 1 517 ? 1.186 18.811 -13.344 1.00 66.56 517 GLN A O 1
ATOM 4110 N N . ASP A 1 518 ? 0.977 18.097 -11.222 1.00 71.00 518 ASP A N 1
ATOM 4111 C CA . ASP A 1 518 ? 2.389 18.271 -10.871 1.00 71.00 518 ASP A CA 1
ATOM 4112 C C . ASP A 1 518 ? 3.254 17.204 -11.534 1.00 71.00 518 ASP A C 1
ATOM 4114 O O . ASP A 1 518 ? 4.199 17.534 -12.241 1.00 71.00 518 ASP A O 1
ATOM 4118 N N . ILE A 1 519 ? 2.879 15.926 -11.411 1.00 68.31 519 ILE A N 1
ATOM 4119 C CA . ILE A 1 519 ? 3.674 14.818 -11.968 1.00 68.31 519 ILE A CA 1
ATOM 4120 C C . ILE A 1 519 ? 3.755 14.912 -13.493 1.00 68.31 519 ILE A C 1
ATOM 4122 O O . ILE A 1 519 ? 4.811 14.671 -14.088 1.00 68.31 519 ILE A O 1
ATOM 4126 N N . ILE A 1 520 ? 2.651 15.264 -14.156 1.00 63.94 520 ILE A N 1
ATOM 4127 C CA . ILE A 1 520 ? 2.655 15.370 -15.615 1.00 63.94 520 ILE A CA 1
ATOM 4128 C C . ILE A 1 520 ? 3.451 16.588 -16.065 1.00 63.94 520 ILE A C 1
ATOM 4130 O O . ILE A 1 520 ? 4.271 16.443 -16.975 1.00 63.94 520 ILE A O 1
ATOM 4134 N N . ARG A 1 521 ? 3.276 17.742 -15.404 1.00 62.56 521 ARG A N 1
ATOM 4135 C CA . ARG A 1 521 ? 4.087 18.936 -15.668 1.00 62.56 521 ARG A CA 1
ATOM 4136 C C . ARG A 1 521 ? 5.571 18.616 -15.510 1.00 62.56 521 ARG A C 1
ATOM 4138 O O . ARG A 1 521 ? 6.312 18.773 -16.478 1.00 62.56 521 ARG A O 1
ATOM 4145 N N . ALA A 1 522 ? 5.973 18.072 -14.364 1.00 59.56 522 ALA A N 1
ATOM 4146 C CA . ALA A 1 522 ? 7.363 17.751 -14.062 1.00 59.56 522 ALA A CA 1
ATOM 4147 C C . ALA A 1 522 ? 7.971 16.761 -15.064 1.00 59.56 522 ALA A C 1
ATOM 4149 O O . ALA A 1 522 ? 9.156 16.842 -15.386 1.00 59.56 522 ALA A O 1
ATOM 4150 N N . THR A 1 523 ? 7.170 15.838 -15.608 1.00 58.03 523 THR A N 1
ATOM 4151 C CA . THR A 1 523 ? 7.678 14.824 -16.544 1.00 58.03 523 THR A CA 1
ATOM 4152 C C . THR A 1 523 ? 7.565 15.216 -18.025 1.00 58.03 523 THR A C 1
ATOM 4154 O O . THR A 1 523 ? 8.159 14.543 -18.869 1.00 58.03 523 THR A O 1
ATOM 4157 N N . MET A 1 524 ? 6.780 16.236 -18.392 1.00 51.41 524 MET A N 1
ATOM 4158 C CA . MET A 1 524 ? 6.590 16.659 -19.794 1.00 51.41 524 MET A CA 1
ATOM 4159 C C . MET A 1 524 ? 7.045 18.087 -20.099 1.00 51.41 524 MET A C 1
ATOM 4161 O O . MET A 1 524 ? 7.075 18.450 -21.272 1.00 51.41 524 MET A O 1
ATOM 4165 N N . GLY A 1 525 ? 7.367 18.897 -19.089 1.00 43.31 525 GLY A N 1
ATOM 4166 C CA . GLY A 1 525 ? 7.729 20.305 -19.271 1.00 43.31 525 GLY A CA 1
ATOM 4167 C C . GLY A 1 525 ? 6.569 21.209 -19.704 1.00 43.31 525 GLY A C 1
ATOM 4168 O O . GLY A 1 525 ? 6.782 22.389 -19.965 1.00 43.31 525 GLY A O 1
ATOM 4169 N N . ALA A 1 526 ? 5.347 20.674 -19.801 1.00 33.16 526 ALA A N 1
ATOM 4170 C CA . ALA A 1 526 ? 4.132 21.400 -20.153 1.00 33.16 526 ALA A CA 1
ATOM 4171 C C . ALA A 1 526 ? 2.901 20.746 -19.506 1.00 33.16 526 ALA A C 1
ATOM 4173 O O . ALA A 1 526 ? 2.822 19.522 -19.369 1.00 33.16 526 ALA A O 1
ATOM 4174 N N . SER A 1 527 ? 1.924 21.568 -19.127 1.00 31.86 527 SER A N 1
ATOM 4175 C CA . SER A 1 527 ? 0.639 21.156 -18.561 1.00 31.86 527 SER A CA 1
ATOM 4176 C C . SER A 1 527 ? -0.279 20.575 -19.643 1.00 31.86 527 SER A C 1
ATOM 4178 O O . SER A 1 527 ? -1.046 21.288 -20.284 1.00 31.86 527 SER A O 1
ATOM 4180 N N . ILE A 1 528 ? -0.221 19.259 -19.853 1.00 35.78 528 ILE A N 1
ATOM 4181 C CA . ILE A 1 528 ? -1.198 18.527 -20.673 1.00 35.78 528 ILE A CA 1
ATOM 4182 C C . ILE A 1 528 ? -1.682 17.344 -19.833 1.00 35.78 528 ILE A C 1
ATOM 4184 O O . ILE A 1 528 ? -0.871 16.523 -19.431 1.00 35.78 528 ILE A O 1
ATOM 4188 N N . GLY A 1 529 ? -2.976 17.313 -19.502 1.00 36.91 529 GLY A N 1
ATOM 4189 C CA . GLY A 1 529 ? -3.564 16.413 -18.499 1.00 36.91 529 GLY A CA 1
ATOM 4190 C C . GLY A 1 529 ? -3.510 14.912 -18.819 1.00 36.91 529 GLY A C 1
ATOM 4191 O O . GLY A 1 529 ? -3.110 14.497 -19.907 1.00 36.91 529 GLY A O 1
ATOM 4192 N N . ILE A 1 530 ? -3.953 14.091 -17.854 1.00 36.41 530 ILE A N 1
ATOM 4193 C CA . ILE A 1 530 ? -4.150 12.643 -18.043 1.00 36.41 530 ILE A CA 1
ATOM 4194 C C . ILE A 1 530 ? -5.156 12.431 -19.174 1.00 36.41 530 ILE A C 1
ATOM 4196 O O . ILE A 1 530 ? -6.176 13.117 -19.252 1.00 36.41 530 ILE A O 1
ATOM 4200 N N . ASN A 1 531 ? -4.907 11.440 -20.028 1.00 32.34 531 ASN A N 1
ATOM 4201 C CA . ASN A 1 531 ? -5.902 10.976 -20.984 1.00 32.34 531 ASN A CA 1
ATOM 4202 C C . ASN A 1 531 ? -7.038 10.261 -20.218 1.00 32.34 531 ASN A C 1
ATOM 4204 O O . ASN A 1 531 ? -7.001 9.051 -20.007 1.00 32.34 531 ASN A O 1
ATOM 4208 N N . THR A 1 532 ? -8.038 11.018 -19.756 1.00 30.16 532 THR A N 1
ATOM 4209 C CA . THR A 1 532 ? -9.171 10.557 -18.924 1.00 30.16 532 THR A CA 1
ATOM 4210 C C . THR A 1 532 ? -10.176 9.677 -19.673 1.00 30.16 532 THR A C 1
ATOM 4212 O O . THR A 1 532 ? -11.176 9.245 -19.105 1.00 30.16 532 THR A O 1
ATOM 4215 N N . VAL A 1 533 ? -9.910 9.339 -20.939 1.00 28.27 533 VAL A N 1
ATOM 4216 C CA . VAL A 1 533 ? -10.798 8.539 -21.801 1.00 28.27 533 VAL A CA 1
ATOM 4217 C C . VAL A 1 533 ? -10.974 7.093 -21.291 1.00 28.27 533 VAL A C 1
ATOM 4219 O O . VAL A 1 533 ? -11.891 6.396 -21.715 1.00 28.27 533 VAL A O 1
ATOM 4222 N N . GLY A 1 534 ? -10.154 6.639 -20.335 1.00 28.08 534 GLY A N 1
ATOM 4223 C CA . GLY A 1 534 ? -10.351 5.369 -19.620 1.00 28.08 534 GLY A CA 1
ATOM 4224 C C . GLY A 1 534 ? -11.162 5.461 -18.318 1.00 28.08 534 GLY A C 1
ATOM 4225 O O . GLY A 1 534 ? -11.541 4.417 -17.785 1.00 28.08 534 GLY A O 1
ATOM 4226 N N . SER A 1 535 ? -11.423 6.679 -17.832 1.00 28.19 535 SER A N 1
ATOM 4227 C CA . SER A 1 535 ? -11.936 6.980 -16.483 1.00 28.19 535 SER A CA 1
ATOM 4228 C C . SER A 1 535 ? -13.274 7.724 -16.492 1.00 28.19 535 SER A C 1
ATOM 4230 O O . SER A 1 535 ? -13.792 8.069 -15.435 1.00 28.19 535 SER A O 1
ATOM 4232 N N . ALA A 1 536 ? -13.834 8.009 -17.670 1.00 24.25 536 ALA A N 1
ATOM 4233 C CA . ALA A 1 536 ? -15.085 8.742 -17.768 1.00 24.25 536 ALA A CA 1
ATOM 4234 C C . ALA A 1 536 ? -16.260 7.870 -17.297 1.00 24.25 536 ALA A C 1
ATOM 4236 O O . ALA A 1 536 ? -16.805 7.052 -18.044 1.00 24.25 536 ALA A O 1
ATOM 4237 N N . VAL A 1 537 ? -16.662 8.115 -16.048 1.00 30.59 537 VAL A N 1
ATOM 4238 C CA . VAL A 1 537 ? -18.048 8.033 -15.583 1.00 30.59 537 VAL A CA 1
ATOM 4239 C C . VAL A 1 537 ? -18.954 8.573 -16.695 1.00 30.59 537 VAL A C 1
ATOM 4241 O O . VAL A 1 537 ? -18.610 9.554 -17.362 1.00 30.59 537 VAL A O 1
ATOM 4244 N N . LYS A 1 538 ? -20.097 7.913 -16.934 1.00 24.91 538 LYS A N 1
ATOM 4245 C CA . LYS A 1 538 ? -21.126 8.399 -17.869 1.00 24.91 538 LYS A CA 1
ATOM 4246 C C . LYS A 1 538 ? -21.289 9.918 -17.698 1.00 24.91 538 LYS A C 1
ATOM 4248 O O . LYS A 1 538 ? -21.429 10.352 -16.557 1.00 24.91 538 LYS A O 1
ATOM 4253 N N . PRO A 1 539 ? -21.281 10.710 -18.785 1.00 27.89 539 PRO A N 1
ATOM 4254 C CA . PRO A 1 539 ? -21.349 12.161 -18.683 1.00 27.89 539 PRO A CA 1
ATOM 4255 C C . PRO A 1 539 ? -22.572 12.559 -17.852 1.00 27.89 539 PRO A C 1
ATOM 4257 O O . PRO A 1 539 ? -23.695 12.143 -18.153 1.00 27.89 539 PRO A O 1
ATOM 4260 N N . LEU A 1 540 ? -22.324 13.311 -16.777 1.00 31.39 540 LEU A N 1
ATOM 4261 C CA . LEU A 1 540 ? -23.352 13.884 -15.916 1.00 31.39 540 LEU A CA 1
ATOM 4262 C C . LEU A 1 540 ? -24.317 14.700 -16.783 1.00 31.39 540 LEU A C 1
ATOM 4264 O O . LEU A 1 540 ? -23.903 15.549 -17.572 1.00 31.39 540 LEU A O 1
ATOM 4268 N N . ASN A 1 541 ? -25.614 14.412 -16.662 1.00 29.58 541 ASN A N 1
ATOM 4269 C CA . ASN A 1 541 ? -26.661 15.187 -17.321 1.00 29.58 541 ASN A CA 1
ATOM 4270 C C . ASN A 1 541 ? -26.575 16.648 -16.847 1.00 29.58 541 ASN A C 1
ATOM 4272 O O . ASN A 1 541 ? -26.625 16.904 -15.647 1.00 29.58 541 ASN A O 1
ATOM 4276 N N . GLU A 1 542 ? -26.518 17.591 -17.790 1.00 30.58 542 GLU A N 1
ATOM 4277 C CA . GLU A 1 542 ? -26.317 19.047 -17.620 1.00 30.58 542 GLU A CA 1
ATOM 4278 C C . GLU A 1 542 ? -27.438 19.795 -16.853 1.00 30.58 542 GLU A C 1
ATOM 4280 O O . GLU A 1 542 ? -27.677 20.980 -17.074 1.00 30.58 542 GLU A O 1
ATOM 4285 N N . LYS A 1 543 ? -28.188 19.127 -15.971 1.00 32.97 543 LYS A N 1
ATOM 4286 C CA . LYS A 1 543 ? -29.331 19.708 -15.248 1.00 32.97 543 LYS A CA 1
ATOM 4287 C C . LYS A 1 543 ? -29.313 19.460 -13.739 1.00 32.97 543 LYS A C 1
ATOM 4289 O O . LYS A 1 543 ? -30.378 19.510 -13.127 1.00 32.97 543 LYS A O 1
ATOM 4294 N N . ASP A 1 544 ? -28.154 19.195 -13.134 1.00 40.25 544 ASP A N 1
ATOM 4295 C CA . ASP A 1 544 ? -28.066 19.078 -11.674 1.00 40.25 544 ASP A CA 1
ATOM 4296 C C . ASP A 1 544 ? -27.738 20.440 -11.013 1.00 40.25 544 ASP A C 1
ATOM 4298 O O . ASP A 1 544 ? -26.652 20.983 -11.243 1.00 40.25 544 ASP A O 1
ATOM 4302 N N . PRO A 1 545 ? -28.635 21.011 -10.181 1.00 34.34 545 PRO A N 1
ATOM 4303 C CA . PRO A 1 545 ? -28.374 22.227 -9.402 1.00 34.34 545 PRO A CA 1
ATOM 4304 C C . PRO A 1 545 ? -27.190 22.125 -8.413 1.00 34.34 545 PRO A C 1
ATOM 4306 O O . PRO A 1 545 ? -26.768 23.149 -7.876 1.00 34.34 545 PRO A O 1
ATOM 4309 N N . ARG A 1 546 ? -26.598 20.939 -8.203 1.00 35.53 546 ARG A N 1
ATOM 4310 C CA . ARG A 1 546 ? -25.366 20.746 -7.406 1.00 35.53 546 ARG A CA 1
ATOM 4311 C C . ARG A 1 546 ? -24.105 21.351 -8.040 1.00 35.53 546 ARG A C 1
ATOM 4313 O O . ARG A 1 546 ? -23.194 21.752 -7.316 1.00 35.53 546 ARG A O 1
ATOM 4320 N N . GLY A 1 547 ? -24.069 21.508 -9.368 1.00 32.72 547 GLY A N 1
ATOM 4321 C CA . GLY A 1 547 ? -22.932 22.120 -10.074 1.00 32.72 547 GLY A CA 1
ATOM 4322 C C . GLY A 1 547 ? -22.713 23.600 -9.726 1.00 32.72 547 GLY A C 1
ATOM 4323 O O . GLY A 1 547 ? -21.579 24.075 -9.698 1.00 32.72 547 GLY A O 1
ATOM 4324 N N . GLU A 1 548 ? -23.777 24.333 -9.383 1.00 33.12 548 GLU A N 1
ATOM 4325 C CA . GLU A 1 548 ? -23.665 25.732 -8.940 1.00 33.12 548 GLU A CA 1
ATOM 4326 C C . GLU A 1 548 ? -23.166 25.853 -7.492 1.00 33.12 548 GLU A C 1
ATOM 4328 O O . GLU A 1 548 ? -22.521 26.846 -7.144 1.00 33.12 548 GLU A O 1
ATOM 4333 N N . GLN A 1 549 ? -23.406 24.831 -6.664 1.00 35.19 549 GLN A N 1
ATOM 4334 C CA . GLN A 1 549 ? -22.945 24.783 -5.278 1.00 35.19 549 GLN A CA 1
ATOM 4335 C C . GLN A 1 549 ? -21.431 24.533 -5.207 1.00 35.19 549 GLN A C 1
ATOM 4337 O O . GLN A 1 549 ? -20.744 25.253 -4.484 1.00 35.19 549 GLN A O 1
ATOM 4342 N N . LEU A 1 550 ? -20.901 23.629 -6.046 1.00 33.81 550 LEU A N 1
ATOM 4343 C CA . LEU A 1 550 ? -19.461 23.354 -6.166 1.00 33.81 550 LEU A CA 1
ATOM 4344 C C . LEU A 1 550 ? -18.671 24.600 -6.608 1.00 33.81 550 LEU A C 1
ATOM 4346 O O . LEU A 1 550 ? -17.642 24.939 -6.029 1.00 33.81 550 LEU A O 1
ATOM 4350 N N . VAL A 1 551 ? -19.200 25.370 -7.569 1.00 35.50 551 VAL A N 1
ATOM 4351 C CA . VAL A 1 551 ? -18.581 26.629 -8.030 1.00 35.50 551 VAL A CA 1
ATOM 4352 C C . VAL A 1 551 ? -18.528 27.689 -6.918 1.00 35.50 551 VAL A C 1
ATOM 4354 O O . VAL A 1 551 ? -17.617 28.525 -6.904 1.00 35.50 551 VAL A O 1
ATOM 4357 N N . GLN A 1 552 ? -19.469 27.677 -5.966 1.00 32.88 552 GLN A N 1
ATOM 4358 C CA . GLN A 1 552 ? -19.445 28.581 -4.812 1.00 32.88 552 GLN A CA 1
ATOM 4359 C C . GLN A 1 552 ? -18.427 28.146 -3.744 1.00 32.88 552 GLN A C 1
ATOM 4361 O O . GLN A 1 552 ? -17.715 29.007 -3.219 1.00 32.88 552 GLN A O 1
ATOM 4366 N N . THR A 1 553 ? -18.272 26.845 -3.473 1.00 35.25 553 THR A N 1
ATOM 4367 C CA . THR A 1 553 ? -17.247 26.319 -2.550 1.00 35.25 553 THR A CA 1
ATOM 4368 C C . THR A 1 553 ? -15.829 26.489 -3.098 1.00 35.25 553 THR A C 1
ATOM 4370 O O . THR A 1 553 ? -14.943 26.926 -2.360 1.00 35.25 553 THR A O 1
ATOM 4373 N N . THR A 1 554 ? -15.605 26.286 -4.402 1.00 33.31 554 THR A N 1
ATOM 4374 C CA . THR A 1 554 ? -14.297 26.547 -5.033 1.00 33.31 554 THR A CA 1
ATOM 4375 C C . THR A 1 554 ? -13.938 28.040 -5.002 1.00 33.31 554 THR A C 1
ATOM 4377 O O . THR A 1 554 ? -12.784 28.397 -4.757 1.00 33.31 554 THR A O 1
ATOM 4380 N N . LYS A 1 555 ? -14.920 28.946 -5.151 1.00 31.88 555 LYS A N 1
ATOM 4381 C CA . LYS A 1 555 ? -14.704 30.400 -4.992 1.00 31.88 555 LYS A CA 1
ATOM 4382 C C . LYS A 1 555 ? -14.392 30.803 -3.547 1.00 31.88 555 LYS A C 1
ATOM 4384 O O . LYS A 1 555 ? -13.586 31.711 -3.344 1.00 31.88 555 LYS A O 1
ATOM 4389 N N . ALA A 1 556 ? -14.972 30.133 -2.550 1.00 32.00 556 ALA A N 1
ATOM 4390 C CA . ALA A 1 556 ? -14.651 30.351 -1.137 1.00 32.00 556 ALA A CA 1
ATOM 4391 C C . ALA A 1 556 ? -13.240 29.839 -0.773 1.00 32.00 556 ALA A C 1
ATOM 4393 O O . ALA A 1 556 ? -12.501 30.531 -0.071 1.00 32.00 556 ALA A O 1
ATOM 4394 N N . SER A 1 557 ? -12.822 28.694 -1.327 1.00 30.59 557 SER A N 1
ATOM 4395 C CA . SER A 1 557 ? -11.458 28.148 -1.197 1.00 30.59 557 SER A CA 1
ATOM 4396 C C . SER A 1 557 ? -10.398 29.074 -1.826 1.00 30.59 557 SER A C 1
ATOM 4398 O O . SER A 1 557 ? -9.391 29.414 -1.197 1.00 30.59 557 SER A O 1
ATOM 4400 N N . GLN A 1 558 ? -10.677 29.619 -3.017 1.00 31.78 558 GLN A N 1
ATOM 4401 C CA . GLN A 1 558 ? -9.815 30.614 -3.673 1.00 31.78 558 GLN A CA 1
ATOM 4402 C C . GLN A 1 558 ? -9.785 31.973 -2.945 1.00 31.78 558 GLN A C 1
ATOM 4404 O O . GLN A 1 558 ? -8.769 32.674 -2.980 1.00 31.78 558 GLN A O 1
ATOM 4409 N N . ALA A 1 559 ? -10.864 32.355 -2.252 1.00 27.66 559 ALA A N 1
ATOM 4410 C CA . ALA A 1 559 ? -10.882 33.541 -1.393 1.00 27.66 559 ALA A CA 1
ATOM 4411 C C . ALA A 1 559 ? -10.051 33.340 -0.108 1.00 27.66 559 ALA A C 1
ATOM 4413 O O . ALA A 1 559 ? -9.372 34.272 0.326 1.00 27.66 559 ALA A O 1
ATOM 4414 N N . GLY A 1 560 ? -10.022 32.121 0.446 1.00 27.06 560 GLY A N 1
ATOM 4415 C CA . GLY A 1 560 ? -9.162 31.747 1.575 1.00 27.06 560 GLY A CA 1
ATOM 4416 C C . GLY A 1 560 ? -7.666 31.811 1.245 1.00 27.06 560 GLY A C 1
ATOM 4417 O O . GLY A 1 560 ? -6.878 32.321 2.042 1.00 27.06 560 GLY A O 1
ATOM 4418 N N . GLN A 1 561 ? -7.275 31.409 0.030 1.00 29.81 561 GLN A N 1
ATOM 4419 C CA . GLN A 1 561 ? -5.884 31.505 -0.440 1.00 29.81 561 GLN A CA 1
ATOM 4420 C C . GLN A 1 561 ? -5.388 32.953 -0.616 1.00 29.81 561 GLN A C 1
ATOM 4422 O O . GLN A 1 561 ? -4.190 33.208 -0.503 1.00 29.81 561 GLN A O 1
ATOM 4427 N N . LYS A 1 562 ? -6.282 33.933 -0.815 1.00 28.48 562 LYS A N 1
ATOM 4428 C CA . LYS A 1 562 ? -5.914 35.363 -0.880 1.00 28.48 562 LYS A CA 1
ATOM 4429 C C . LYS A 1 562 ? -5.786 36.048 0.485 1.00 28.48 562 LYS A C 1
ATOM 4431 O O . LYS A 1 562 ? -5.327 37.187 0.537 1.00 28.48 562 LYS A O 1
ATOM 4436 N N . MET A 1 563 ? -6.145 35.381 1.584 1.00 25.23 563 MET A N 1
ATOM 4437 C CA . MET A 1 563 ? -6.137 35.975 2.928 1.00 25.23 563 MET A CA 1
ATOM 4438 C C . MET A 1 563 ? -4.925 35.614 3.801 1.00 25.23 563 MET A C 1
ATOM 4440 O O . MET A 1 563 ? -4.841 36.080 4.937 1.00 25.23 563 MET A O 1
ATOM 4444 N N . VAL A 1 564 ? -3.937 34.8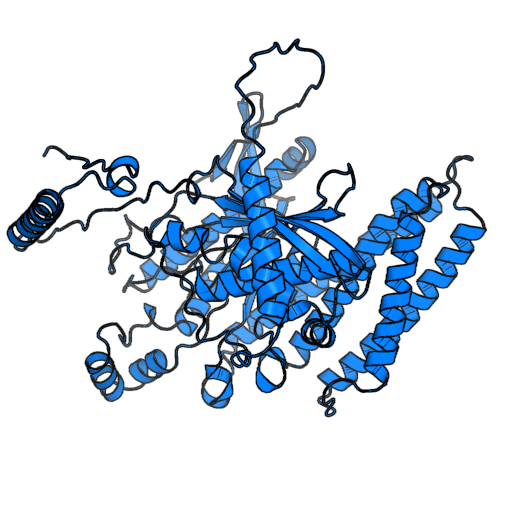82 3.276 1.00 26.22 564 VAL A N 1
ATOM 4445 C CA . VAL A 1 564 ? -2.683 34.583 3.993 1.00 26.22 564 VAL A CA 1
ATOM 4446 C C . VAL A 1 564 ? -1.477 35.124 3.222 1.00 26.22 564 VAL A C 1
ATOM 4448 O O . VAL A 1 564 ? -0.546 34.413 2.872 1.00 26.22 564 VAL A O 1
ATOM 4451 N N . ILE A 1 565 ? -1.474 36.432 2.975 1.00 29.70 565 ILE A N 1
ATOM 4452 C CA . ILE A 1 565 ? -0.220 37.180 2.863 1.00 29.70 565 ILE A CA 1
ATOM 4453 C C . ILE A 1 565 ? -0.149 38.036 4.122 1.00 29.70 565 ILE A C 1
ATOM 4455 O O . ILE A 1 565 ? -0.829 39.056 4.227 1.00 29.70 565 ILE A O 1
ATOM 4459 N N . ARG A 1 566 ? 0.655 37.616 5.104 1.00 23.36 566 ARG A N 1
ATOM 4460 C CA . ARG A 1 566 ? 1.092 38.514 6.179 1.00 23.36 566 ARG A CA 1
ATOM 4461 C C . ARG A 1 566 ? 2.580 38.832 6.049 1.00 23.36 566 ARG A C 1
ATOM 4463 O O . ARG A 1 566 ? 3.344 38.012 5.544 1.00 23.36 566 ARG A O 1
ATOM 4470 N N . PRO A 1 567 ? 2.976 40.057 6.436 1.00 24.47 567 PRO A N 1
ATOM 4471 C CA . PRO A 1 567 ? 4.253 40.642 6.071 1.00 24.47 567 PRO A CA 1
ATOM 4472 C C . PRO A 1 567 ? 5.404 40.001 6.845 1.00 24.47 567 PRO A C 1
ATOM 4474 O O . PRO A 1 567 ? 5.239 39.548 7.975 1.00 24.47 567 PRO A O 1
ATOM 4477 N N . LYS A 1 568 ? 6.594 40.026 6.235 1.00 29.91 568 LYS A N 1
ATOM 4478 C CA . LYS A 1 568 ? 7.863 39.621 6.849 1.00 29.91 568 LYS A CA 1
ATOM 4479 C C . LYS A 1 568 ? 8.097 40.387 8.157 1.00 29.91 568 LYS A C 1
ATOM 4481 O O . LYS A 1 568 ? 8.560 41.524 8.133 1.00 29.91 568 LYS A O 1
ATOM 4486 N N . THR A 1 569 ? 7.862 39.742 9.293 1.00 22.94 569 THR A N 1
ATOM 4487 C CA . THR A 1 569 ? 8.363 40.189 10.600 1.00 22.94 569 THR A CA 1
ATOM 4488 C C . THR A 1 569 ? 9.497 39.274 11.036 1.00 22.94 569 THR A C 1
ATOM 4490 O O . THR A 1 569 ? 9.279 38.128 11.413 1.00 22.94 569 THR A O 1
ATOM 4493 N N . LYS A 1 570 ? 10.725 39.798 10.973 1.00 34.84 570 LYS A N 1
ATOM 4494 C CA . LYS A 1 570 ? 11.883 39.255 11.689 1.00 34.84 570 LYS A CA 1
ATOM 4495 C C . LYS A 1 570 ? 11.686 39.512 13.182 1.00 34.84 570 LYS A C 1
ATOM 4497 O O . LYS A 1 570 ? 11.655 40.677 13.559 1.00 34.84 570 LYS A O 1
ATOM 4502 N N . LEU A 1 571 ? 11.632 38.472 14.012 1.00 20.36 571 LEU A N 1
ATOM 4503 C CA . LEU A 1 571 ? 11.879 38.558 15.458 1.00 20.36 571 LEU A CA 1
ATOM 4504 C C . LEU A 1 571 ? 12.554 37.257 15.959 1.00 20.36 571 LEU A C 1
ATOM 4506 O O . LEU A 1 571 ? 12.486 36.239 15.273 1.00 20.36 571 LEU A O 1
ATOM 4510 N N . PRO A 1 572 ? 13.305 37.323 17.074 1.00 25.11 572 PRO A N 1
ATOM 4511 C CA . PRO A 1 572 ? 14.554 36.594 17.273 1.00 25.11 572 PRO A CA 1
ATOM 4512 C C . PRO A 1 572 ? 14.360 35.229 17.938 1.00 25.11 572 PRO A C 1
ATOM 4514 O O . PRO A 1 572 ? 13.631 35.098 18.919 1.00 25.11 572 PRO A O 1
ATOM 4517 N N . ILE A 1 573 ? 15.101 34.235 17.455 1.00 22.92 573 ILE A N 1
ATOM 4518 C CA . ILE A 1 573 ? 15.256 32.938 18.115 1.00 22.92 573 ILE A CA 1
ATOM 4519 C C . ILE A 1 573 ? 16.233 33.127 19.283 1.00 22.92 573 ILE A C 1
ATOM 4521 O O . ILE A 1 573 ? 17.379 33.530 19.075 1.00 22.92 573 ILE A O 1
ATOM 4525 N N . LYS A 1 574 ? 15.791 32.841 20.512 1.00 22.19 574 LYS A N 1
ATOM 4526 C CA . LYS A 1 574 ? 16.702 32.501 21.613 1.00 22.19 574 LYS A CA 1
ATOM 4527 C C . LYS A 1 574 ? 16.891 30.978 21.624 1.00 22.19 574 LYS A C 1
ATOM 4529 O O . LYS A 1 574 ? 15.889 30.271 21.561 1.00 22.19 574 LYS A O 1
ATOM 4534 N N . PRO A 1 575 ? 18.136 30.481 21.702 1.00 31.11 575 PRO A N 1
ATOM 4535 C CA . PRO A 1 575 ? 18.432 29.056 21.688 1.00 31.11 575 PRO A CA 1
ATOM 4536 C C . PRO A 1 575 ? 18.229 28.456 23.084 1.00 31.11 575 PRO A C 1
ATOM 4538 O O . PRO A 1 575 ? 18.642 29.048 24.083 1.00 31.11 575 PRO A O 1
ATOM 4541 N N . GLY A 1 576 ? 17.616 27.277 23.152 1.00 22.61 576 GLY A N 1
ATOM 4542 C CA . GLY A 1 576 ? 17.517 26.515 24.390 1.00 22.61 576 GLY A CA 1
ATOM 4543 C C . GLY A 1 576 ? 16.646 25.273 24.251 1.00 22.61 576 GLY A C 1
ATOM 4544 O O . GLY A 1 576 ? 15.429 25.387 24.294 1.00 22.61 576 GLY A O 1
ATOM 4545 N N . TYR A 1 577 ? 17.318 24.122 24.164 1.00 26.16 577 TYR A N 1
ATOM 4546 C CA . TYR A 1 577 ? 16.825 22.762 24.408 1.00 26.16 577 TYR A CA 1
ATOM 4547 C C . TYR A 1 577 ? 15.828 22.166 23.410 1.00 26.16 577 TYR A C 1
ATOM 4549 O O . TYR A 1 577 ? 14.624 22.204 23.615 1.00 26.16 577 TYR A O 1
ATOM 4557 N N . LEU A 1 578 ? 16.390 21.513 22.391 1.00 22.92 578 LEU A N 1
ATOM 4558 C CA . LEU A 1 578 ? 16.043 20.157 21.957 1.00 22.92 578 LEU A CA 1
ATOM 4559 C C . LEU A 1 578 ? 17.329 19.599 21.327 1.00 22.92 578 LEU A C 1
ATOM 4561 O O . LEU A 1 578 ? 17.687 19.977 20.213 1.00 22.92 578 LEU A O 1
ATOM 4565 N N . GLU A 1 579 ? 18.074 18.782 22.073 1.00 23.36 579 GLU A N 1
ATOM 4566 C CA . GLU A 1 579 ? 19.129 17.949 21.492 1.00 23.36 579 GLU A CA 1
ATOM 4567 C C . GLU A 1 579 ? 18.447 16.927 20.578 1.00 23.36 579 GLU A C 1
ATOM 4569 O O . GLU A 1 579 ? 17.939 15.898 21.017 1.00 23.36 579 GLU A O 1
ATOM 4574 N N . LYS A 1 580 ? 18.378 17.261 19.289 1.00 24.91 580 LYS A N 1
ATOM 4575 C CA . LYS A 1 580 ? 18.330 16.267 18.226 1.00 24.91 580 LYS A CA 1
ATOM 4576 C C . LYS A 1 580 ? 19.750 15.745 18.060 1.00 24.91 580 LYS A C 1
ATOM 4578 O O . LYS A 1 580 ? 20.631 16.488 17.630 1.00 24.91 580 LYS A O 1
ATOM 4583 N N . HIS A 1 581 ? 19.968 14.481 18.391 1.00 25.06 581 HIS A N 1
ATOM 4584 C CA . HIS A 1 581 ? 21.073 13.744 17.797 1.00 25.06 581 HIS A CA 1
ATOM 4585 C C . HIS A 1 581 ? 20.682 13.466 16.341 1.00 25.06 581 HIS A C 1
ATOM 4587 O O . HIS A 1 581 ? 20.007 12.485 16.049 1.00 25.06 581 HIS A O 1
ATOM 4593 N N . ASP A 1 582 ? 21.021 14.388 15.439 1.00 31.47 582 ASP A N 1
ATOM 4594 C CA . ASP A 1 582 ? 20.939 14.150 13.999 1.00 31.47 582 ASP A CA 1
ATOM 4595 C C . ASP A 1 582 ? 22.144 13.277 13.603 1.00 31.47 582 ASP A C 1
ATOM 4597 O O . ASP A 1 582 ? 23.202 13.781 13.221 1.00 31.47 582 ASP A O 1
ATOM 4601 N N . THR A 1 583 ? 22.010 11.954 13.723 1.00 35.66 583 THR A N 1
ATOM 4602 C CA . THR A 1 583 ? 22.964 11.011 13.123 1.00 35.66 583 THR A CA 1
ATOM 4603 C C . THR A 1 583 ? 22.686 10.978 11.623 1.00 35.66 583 THR A C 1
ATOM 4605 O O . THR A 1 583 ? 21.742 10.340 11.168 1.00 35.66 583 THR A O 1
ATOM 4608 N N . THR A 1 584 ? 23.458 11.725 10.833 1.00 37.34 584 THR A N 1
ATOM 4609 C CA . THR A 1 584 ? 23.350 11.660 9.368 1.00 37.34 584 THR A CA 1
ATOM 4610 C C . THR A 1 584 ? 24.146 10.454 8.879 1.00 37.34 584 THR A C 1
ATOM 4612 O O . THR A 1 584 ? 25.370 10.506 8.848 1.00 37.34 584 THR A O 1
ATOM 4615 N N . ILE A 1 585 ? 23.455 9.377 8.502 1.00 38.19 585 ILE A N 1
ATOM 4616 C CA . ILE A 1 585 ? 24.063 8.166 7.942 1.00 38.19 585 ILE A CA 1
ATOM 4617 C C . ILE A 1 585 ? 24.398 8.395 6.459 1.00 38.19 585 ILE A C 1
ATOM 4619 O O . ILE A 1 585 ? 23.521 8.592 5.613 1.00 38.19 585 ILE A O 1
ATOM 4623 N N . VAL A 1 586 ? 25.688 8.352 6.110 1.00 48.03 586 VAL A N 1
ATOM 4624 C CA . VAL A 1 586 ? 26.132 8.359 4.705 1.00 48.03 586 VAL A CA 1
ATOM 4625 C C . VAL A 1 586 ? 26.267 6.921 4.217 1.00 48.03 586 VAL A C 1
ATOM 4627 O O . VAL A 1 586 ? 27.195 6.218 4.603 1.00 48.03 586 VAL A O 1
ATOM 4630 N N . VAL A 1 587 ? 25.360 6.493 3.333 1.00 41.62 587 VAL A N 1
ATOM 4631 C CA . VAL A 1 587 ? 25.375 5.143 2.748 1.00 41.62 587 VAL A CA 1
ATOM 4632 C C . VAL A 1 587 ? 26.124 5.135 1.408 1.00 41.62 587 VAL A C 1
ATOM 4634 O O . VAL A 1 587 ? 25.737 5.844 0.477 1.00 41.62 587 VAL A O 1
ATOM 4637 N N . LYS A 1 588 ? 27.179 4.321 1.274 1.00 47.88 588 LYS A N 1
ATOM 4638 C CA . LYS A 1 588 ? 27.910 4.081 0.011 1.00 47.88 588 LYS A CA 1
ATOM 4639 C C . LYS A 1 588 ? 27.963 2.585 -0.308 1.00 47.88 588 LYS A C 1
ATOM 4641 O O . LYS A 1 588 ? 28.291 1.777 0.550 1.00 47.88 588 LYS A O 1
ATOM 4646 N N . HIS A 1 589 ? 27.677 2.201 -1.547 1.00 37.38 589 HIS A N 1
ATOM 4647 C CA . HIS A 1 589 ? 27.816 0.812 -1.996 1.00 37.38 589 HIS A CA 1
ATOM 4648 C C . HIS A 1 589 ? 29.303 0.462 -2.184 1.00 37.38 589 HIS A C 1
ATOM 4650 O O . HIS A 1 589 ? 30.040 1.239 -2.800 1.00 37.38 589 HIS A O 1
ATOM 4656 N N . ALA A 1 590 ? 29.757 -0.694 -1.686 1.00 40.78 590 ALA A N 1
ATOM 4657 C CA . ALA A 1 590 ? 31.093 -1.203 -2.007 1.00 40.78 590 ALA A CA 1
ATOM 4658 C C . ALA A 1 590 ? 31.055 -1.799 -3.425 1.00 40.78 590 ALA A C 1
ATOM 4660 O O . ALA A 1 590 ? 30.301 -2.736 -3.673 1.00 40.78 590 ALA A O 1
ATOM 4661 N N . GLY A 1 591 ? 31.750 -1.160 -4.371 1.00 36.62 591 GLY A N 1
ATOM 4662 C CA . GLY A 1 591 ? 31.698 -1.490 -5.804 1.00 36.62 591 GLY A CA 1
ATOM 4663 C C . GLY A 1 591 ? 32.223 -2.870 -6.169 1.00 36.62 591 GLY A C 1
ATOM 4664 O O . GLY A 1 591 ? 33.119 -3.373 -5.453 1.00 36.62 591 GLY A O 1
#

Secondary structure (DSSP, 8-state):
---------GGGTTTT-S-HHHHHHHHHHHHHHHHHTTT-TT----------GGG-TT-EEEEEEEEE-TTT--EEEEEEEEEESS----TTSPSS--TT--PPP--EEEEEEEEETT--SPPEEEEEEEEEEE-S---S---HHHHHHHHHHHHHHHHHHHHHHHHTTS-HHHHHHTTSTTSPEEEEEEEEE-----HHHHHHHH-HHHHHHHHHH-TT----GGG-HHHHHHHHHHHHHHHTT-EEEEEEE-TT--EEEEEEEEEEEEEE----GGGGG-HHHH---HHHHHHHHHHHHHHHHHHHHHHHHHHHHHHHHHHH--STTSPPPHHHHHHHHHHHHHHHHHHHHHHHHHHHHHTT----S--HHHHHHHHHHHHHHHHHHHHHT-TT--HHHHHHHHHHHHHHHHHHHHHHHHHHHHHTGGG-GGGSSS-TTHHHHHHHHHHHHSTTEEEEEEESSSSHHHHHHHHHHHHHHHHHHHTTSPPPHHHHTT-TTHHHHHHHHHHHSSTTTHHHHHHHSS-----GGGT--SPPPTT-THHHHHHHHHHHHHHHHTT--------PPPP----------EEEE--

pLDDT: mean 70.08, std 22.95, range [20.36, 97.38]

Solvent-accessible surface area (backbone atoms only — not comparable to full-atom values): 33362 Å² total; per-residue (Å²): 132,90,83,80,82,85,85,77,65,71,76,53,70,81,66,74,74,63,53,76,66,55,53,48,52,51,52,52,49,53,47,49,54,54,65,73,40,72,84,48,97,72,72,75,75,78,82,70,71,69,88,37,68,68,36,35,62,88,41,70,52,74,23,70,44,80,50,62,36,85,89,66,67,42,42,32,41,35,33,25,35,40,31,19,73,40,61,61,58,48,82,78,62,73,82,66,56,53,96,91,58,75,70,63,65,47,35,30,32,40,34,35,28,35,32,58,63,93,55,90,68,77,63,46,73,80,41,70,73,36,35,37,20,35,40,53,55,63,65,50,44,85,53,67,65,65,30,51,55,45,16,36,52,43,47,48,53,56,50,51,54,52,47,50,62,52,56,74,71,53,54,71,70,64,46,59,58,15,47,38,79,92,44,44,44,74,45,36,35,39,38,40,32,44,46,46,70,41,59,72,35,48,48,15,53,80,28,71,70,47,22,59,52,40,36,74,76,39,78,84,46,48,52,47,63,67,62,22,34,51,55,46,53,51,52,39,49,50,34,51,60,67,51,40,66,40,72,48,58,35,32,39,27,47,78,85,69,54,76,45,59,30,28,38,26,34,46,67,30,49,37,70,47,56,68,58,76,71,45,71,80,46,45,87,85,72,56,82,57,63,71,54,53,48,38,33,48,55,25,46,53,54,50,51,50,50,51,51,51,50,52,49,52,45,50,48,49,49,52,43,52,73,66,64,39,75,52,96,86,29,50,72,46,74,65,55,51,52,48,52,54,53,48,55,50,47,52,51,51,31,49,54,47,48,51,52,55,36,51,42,45,50,70,63,48,86,72,64,80,77,52,72,67,51,56,55,29,48,55,44,47,50,52,53,24,52,52,52,56,54,53,72,71,43,86,84,59,36,63,41,50,63,66,37,48,60,50,53,50,51,53,50,34,54,46,46,46,48,55,45,38,48,37,37,63,72,44,42,43,69,73,37,51,90,76,30,90,78,60,65,45,49,60,59,26,38,54,51,51,51,36,62,68,36,84,78,35,42,32,35,37,16,14,81,78,31,48,66,68,32,32,52,33,50,39,52,36,53,46,51,53,49,49,16,60,52,62,57,37,48,68,44,79,84,48,50,81,66,44,88,50,44,66,60,52,50,48,48,41,47,72,44,41,37,52,40,56,50,54,35,22,59,39,63,78,45,88,61,69,67,85,53,87,88,68,69,67,79,82,76,71,97,77,58,77,63,61,64,53,52,57,50,52,54,51,51,54,56,51,56,68,69,70,74,78,77,79,95,74,92,79,84,88,78,89,81,88,77,90,72,83,77,68,62,67,50,77,42,74,72,128

Radius of gyration: 26.59 Å; Cα contacts (8 Å, |Δi|>4): 798; chains: 1; bounding box: 64×62×83 Å

Sequence (591 aa):
MRSGVLILEESVIQHGLLSPEAVKELEDFAKKISDEASDIEGVKRFEVIHEDEMWDPEKVIKRPMAFTSTQTGESALAVSSFHAAGPGSSSMIPRNRTRKTAYAANFFETGLAIKVAGQEEEPQELMGGVTRSAITVEFDQKDKDERAEANLKLNQQVLDAKVKQKLDKMTWEELEDAGDLNKPIILKSQTVNLLTTDRLRYLTRQSPKFANLAKKIHEGLSGSPADDERSLALENLAAHKELNGQTVPYIVEDSEGIWMTIHVKYDLRYFNIPNNILQEKMPELLTSCPELEEANAESWSKLEEDVWSQFKELDELIGGIRKTGISSEEQITSEEKQWLRSFFYACKNKIALREEIMEKTIGKESLKGTGQEFEEWQAVADDVANRIAKMRKNPSLSVAMKAMLPCLDMKENLRDLYLDTRELYLSGLWKDPTNMDNNRSALATRIIALGALVKDLGVHFGCRSGKDRTGLVDIELKLLLTEAFLNHRMPSYREEERMEDIVDHRETMTLESGNVQDIIRATMGASIGINTVGSAVKPLNEKDPRGEQLVQTTKASQAGQKMVIRPKTKLPIKPGYLEKHDTTIVVKHAG

Foldseek 3Di:
DDDDDDDDDPVCVVPPNADPVNVVVVVVVVVVVVVVCPPDPDPPPDFPQPPAPLQVQVDKDKFWFWDAAPVQRWIKIKIKIKGWLHGDGFPPHDQPDDLVPLDAWGKIWIWMWMDTPPDPDDTHTLFTQAIFTFQLFDARHQDPVSRLVSSLVNVVSVVLSLVQVVVLPDDPVRQVQQLDPVDAAEQAEEEEEQFAFPVLLCVVLVDVVSQVVVCVVPVPSHVGCSSTSVSRLVSNVVSQVVQAQDWFWKWKAWPVRDITTGIYTYHYAYAYAHQDPVLQPCVPVRDDPPSRVVSNVVNLVVLVVLLVVLLVVLVVLLVCLQVPLPPPQQHFDPVNVVLVVVLVVLVVVLVVLLVVVLVCLLVPVPCPADDVSVVVSVVSLLVSLVSLVVVCPDPPGGPSVVSSSVSSLLSQQLVLLVSLLSSCVNSVLLSHCVSQLQCNLVNVLSVQSNQRSRPSYRYYYHYNGSAASVLSSSLVNNLQSVCCVNSSHGDHSSVLSVRPCNVVSSVSSQPGSCRFAPVCCSNHVDRDGHPCVSPDDDPDDPDDPVVVVVVVVVVVVVVVVVPPDDDDDDDDDDDDDDPDPSTDMDIDGDD

Nearest PDB structures (foldseek):
  8c81-assembly1_E  TM=4.020E-01  e=1.458E-01  Saccharomyces cerevisiae
  5ltw-assembly2_F  TM=2.491E-01  e=1.709E+00  Homo sapiens
  4tql-assembly1_A  TM=1.653E-01  e=1.546E+00  synthetic construct
  4tql-assembly2_B  TM=1.502E-01  e=1.398E+00  synthetic construct
  3ljb-assembly1_A  TM=1.834E-01  e=2.970E+00  Homo sapiens

Mean predicted aligned error: 14.45 Å